Protein AF-A0A2H9KXU7-F1 (afdb_monomer_lite)

Radius of gyration: 32.77 Å; chains: 1; bounding box: 70×131×75 Å

Foldseek 3Di:
DDDDDPPDPPPPPPPPPPPPPPPPPPPQALEEEEEFDPDLLLLLLSLLLCQLVSHFYYYDPAQVVVVVVLVVQLDQPGAYEYEYEPHGRHPDSVVSLAFPPDPPQPDDDPDQPPPWDWTAGPSHNSYIYTYYHCNSVSSQSVQDDLEEEEEEPLCLLFSLLCRLVCSLRSGGYHYDHLVCLCVVVVVSVVVVHAYEYTEPNVVSNVVCPVRYHYQYPVFSQVSSLVVLVVCCVPQQAQEEEEEQSFKDFRPSHHNRYGYHHAAQAARFPSSLVSLVPGNHQAYEYECDVQNNVNHVVNSCVSPVHHYHYDQFDDDVPDPDTDGTDMDGRRDWDWDKDWPAWAQEQVQQWIKIKIFTQTRAKKWKKKWKADPVRDIFIWDTDIHGHGGIDITITRHRCVVCDDPQFRAKMKMWIFIDSGNRHGRDTDIDMDGRHGYDYDDPPVVVVVVVVVVVVVVVVVVVVVVVVVVVVVVVVVVVPPPPPPDPPDDPVVVVVVVVVVVVVVVVVVVPDD

Sequence (510 aa):
MKKNNFLFFLAFAALLPLSFAGVSEFAAKNTYVVLNSQNYEDLVSGAVWAAQKGYNFAFIANNGQGALWKEKFSSTEANYYYFESASPVFLGMEGQLKPATSADTQFMLDETIAAGKLHRSFENPKLIYAKEERLSSLFAQMSKTNFAIIVAKGRGQDAISAAPYAAAKGGGIYFATGQDAPALAQSLLNKGKDVLAYGEICDSIIPFESEINCINRGSIFLDNSYLLQLYSEEFSPSQALFASGKVFESSIISTKYPIALVGRTEASPELIGWIASSKIGSGLVFEGDANIKGAIATIKQERALPVFVKLGEGSLGSSNMQPLNTMQLPCSATMVEITSVIYLEESGGFEMNVTNIGEGKAHVRAVAMLEGGESASSGLIKVLPGESQIIFVPINASSYTNSGIIDTAAFHIYLGSDPYVVESIDVIVFSGILVHKAPSAGEQGMREYAKGGSNAISLIVVLILLVIAVYLIMHINSPGASRIVLDRNEIGRARERRHKSRRKRRRGHK

pLDDT: mean 84.12, std 18.94, range [33.28, 98.62]

Structure (mmCIF, N/CA/C/O backbone):
data_AF-A0A2H9KXU7-F1
#
_entry.id   AF-A0A2H9KXU7-F1
#
loop_
_atom_site.group_PDB
_atom_site.id
_atom_site.type_symbol
_atom_site.label_atom_id
_atom_site.label_alt_id
_atom_site.label_comp_id
_atom_site.label_asym_id
_atom_site.label_entity_id
_atom_site.label_seq_id
_atom_site.pdbx_PDB_ins_code
_atom_site.Cartn_x
_atom_site.Cartn_y
_atom_site.Cartn_z
_atom_site.occupancy
_atom_site.B_iso_or_equiv
_atom_site.auth_seq_id
_atom_site.auth_comp_id
_atom_site.auth_asym_id
_atom_site.auth_atom_id
_atom_site.pdbx_PDB_model_num
ATOM 1 N N . MET A 1 1 ? 20.116 -68.054 12.611 1.00 39.06 1 MET A N 1
ATOM 2 C CA . MET A 1 1 ? 20.857 -66.974 13.302 1.00 39.06 1 MET A CA 1
ATOM 3 C C . MET A 1 1 ? 20.298 -65.636 12.831 1.00 39.06 1 MET A C 1
ATOM 5 O O . MET A 1 1 ? 20.294 -65.434 11.631 1.00 39.06 1 MET A O 1
ATOM 9 N N . LYS A 1 2 ? 19.817 -64.802 13.776 1.00 35.78 2 LYS A N 1
ATOM 10 C CA . LYS A 1 2 ? 19.407 -63.373 13.670 1.00 35.78 2 LYS A CA 1
ATOM 11 C C . LYS A 1 2 ? 18.342 -63.060 12.594 1.00 35.78 2 LYS A C 1
ATOM 13 O O . LYS A 1 2 ? 18.660 -63.008 11.421 1.00 35.78 2 LYS A O 1
ATOM 18 N N . LYS A 1 3 ? 17.033 -62.971 12.880 1.00 44.75 3 LYS A N 1
ATOM 19 C CA . LYS A 1 3 ? 16.286 -62.065 13.793 1.00 44.75 3 LYS A CA 1
ATOM 20 C C . LYS A 1 3 ? 16.683 -60.584 13.666 1.00 44.75 3 LYS A C 1
ATOM 22 O O . LYS A 1 3 ? 17.827 -60.244 13.941 1.00 44.75 3 LYS A O 1
ATOM 27 N N . ASN A 1 4 ? 15.654 -59.774 13.388 1.00 48.53 4 ASN A N 1
ATOM 28 C CA . ASN A 1 4 ? 15.516 -58.312 13.479 1.00 48.53 4 ASN A CA 1
ATOM 29 C C . ASN A 1 4 ? 15.762 -57.523 12.188 1.00 48.53 4 ASN A C 1
ATOM 31 O O . ASN A 1 4 ? 16.900 -57.237 11.856 1.00 48.53 4 ASN A O 1
ATOM 35 N N . ASN A 1 5 ? 14.660 -57.155 11.516 1.00 42.03 5 ASN A N 1
ATOM 36 C CA . ASN A 1 5 ? 14.431 -55.848 10.870 1.00 42.03 5 ASN A CA 1
ATOM 37 C C . ASN A 1 5 ? 12.970 -55.737 10.378 1.00 42.03 5 ASN A C 1
ATOM 39 O O . ASN A 1 5 ? 12.701 -55.431 9.223 1.00 42.03 5 ASN A O 1
ATOM 43 N N . PHE A 1 6 ? 12.002 -56.016 11.259 1.00 40.41 6 PHE A N 1
ATOM 44 C CA . PHE A 1 6 ? 10.569 -55.845 10.966 1.00 40.41 6 PHE A CA 1
ATOM 45 C C . PHE A 1 6 ? 9.878 -55.007 12.050 1.00 40.41 6 PHE A C 1
ATOM 47 O O . PHE A 1 6 ? 8.801 -55.333 12.535 1.00 40.41 6 PHE A O 1
ATOM 54 N N . LEU A 1 7 ? 10.559 -53.950 12.501 1.00 37.22 7 LEU A N 1
ATOM 55 C CA . LEU A 1 7 ? 10.086 -53.093 13.590 1.00 37.22 7 LEU A CA 1
ATOM 56 C C . LEU A 1 7 ? 10.462 -51.621 13.359 1.00 37.22 7 LEU A C 1
ATOM 58 O O . LEU A 1 7 ? 10.955 -50.952 14.256 1.00 37.22 7 LEU A O 1
ATOM 62 N N . PHE A 1 8 ? 10.252 -51.125 12.135 1.00 40.19 8 PHE A N 1
ATOM 63 C CA . PHE A 1 8 ? 10.441 -49.702 11.808 1.00 40.19 8 PHE A CA 1
ATOM 64 C C . PHE A 1 8 ? 9.228 -49.028 11.147 1.00 40.19 8 PHE A C 1
ATOM 66 O O . PHE A 1 8 ? 9.293 -47.851 10.822 1.00 40.19 8 PHE A O 1
ATOM 73 N N . PHE A 1 9 ? 8.096 -49.729 11.003 1.00 38.44 9 PHE A N 1
ATOM 74 C CA . PHE A 1 9 ? 6.891 -49.187 10.349 1.00 38.44 9 PHE A CA 1
ATOM 75 C C . PHE A 1 9 ? 5.688 -48.951 11.279 1.00 38.44 9 PHE A C 1
ATOM 77 O O . PHE A 1 9 ? 4.617 -48.584 10.812 1.00 38.44 9 PHE A O 1
ATOM 84 N N . LEU A 1 10 ? 5.847 -49.112 12.598 1.00 35.19 10 LEU A N 1
ATOM 85 C CA . LEU A 1 10 ? 4.731 -49.073 13.560 1.00 35.19 10 LEU A CA 1
ATOM 86 C C . LEU A 1 10 ? 4.886 -48.025 14.678 1.00 35.19 10 LEU A C 1
ATOM 88 O O . LEU A 1 10 ? 4.242 -48.133 15.715 1.00 35.19 10 LEU A O 1
ATOM 92 N N . ALA A 1 11 ? 5.704 -46.989 14.457 1.00 37.19 11 ALA A N 1
ATOM 93 C CA . ALA A 1 11 ? 5.897 -45.875 15.397 1.00 37.19 11 ALA A CA 1
ATOM 94 C C . ALA A 1 11 ? 5.486 -44.492 14.841 1.00 37.19 11 ALA A C 1
ATOM 96 O O . ALA A 1 11 ? 5.778 -43.480 15.465 1.00 37.19 11 ALA A O 1
ATOM 97 N N . PHE A 1 12 ? 4.790 -44.431 13.697 1.00 39.22 12 PHE A N 1
ATOM 98 C CA . PHE A 1 12 ? 4.329 -43.166 13.088 1.00 39.22 12 PHE A CA 1
ATOM 99 C C . PHE A 1 12 ? 2.803 -42.971 13.107 1.00 39.22 12 PHE A C 1
ATOM 101 O O . PHE A 1 12 ? 2.283 -42.047 12.492 1.00 39.22 12 PHE A O 1
ATOM 108 N N . ALA A 1 13 ? 2.083 -43.821 13.845 1.00 38.03 13 ALA A N 1
ATOM 109 C CA . ALA A 1 13 ? 0.645 -43.698 14.089 1.00 38.03 13 ALA A CA 1
ATOM 110 C C . ALA A 1 13 ? 0.336 -43.265 15.533 1.00 38.03 13 ALA A C 1
ATOM 112 O O . ALA A 1 13 ? -0.740 -43.538 16.056 1.00 38.03 13 ALA A O 1
ATOM 113 N N . ALA A 1 14 ? 1.263 -42.555 16.181 1.00 39.41 14 ALA A N 1
ATOM 114 C CA . ALA A 1 14 ? 0.868 -41.608 17.211 1.00 39.41 14 ALA A CA 1
ATOM 115 C C . ALA A 1 14 ? 0.265 -40.406 16.476 1.00 39.41 14 ALA A C 1
ATOM 117 O O . ALA A 1 14 ? 0.951 -39.424 16.194 1.00 39.41 14 ALA A O 1
ATOM 118 N N . LEU A 1 15 ? -1.020 -40.523 16.113 1.00 39.66 15 LEU A N 1
ATOM 119 C CA . LEU A 1 15 ? -1.879 -39.363 15.932 1.00 39.66 15 LEU A CA 1
ATOM 120 C C . LEU A 1 15 ? -1.774 -38.567 17.235 1.00 39.66 15 LEU A C 1
ATOM 122 O O . LEU A 1 15 ? -2.500 -38.825 18.192 1.00 39.66 15 LEU A O 1
ATOM 126 N N . LEU A 1 16 ? -0.843 -37.617 17.282 1.00 33.28 16 LEU A N 1
ATOM 127 C CA . LEU A 1 16 ? -1.048 -36.414 18.057 1.00 33.28 16 LEU A CA 1
ATOM 128 C C . LEU A 1 16 ? -2.370 -35.860 17.528 1.00 33.28 16 LEU A C 1
ATOM 130 O O . LEU A 1 16 ? -2.422 -35.481 16.352 1.00 33.28 16 LEU A O 1
ATOM 134 N N . PRO A 1 17 ? -3.455 -35.822 18.320 1.00 34.84 17 PRO A N 1
ATOM 135 C CA . PRO A 1 17 ? -4.454 -34.823 18.039 1.00 34.84 17 PRO A CA 1
ATOM 136 C C . PRO A 1 17 ? -3.667 -33.512 18.059 1.00 34.84 17 PRO A C 1
ATOM 138 O O . PRO A 1 17 ? -3.201 -33.076 19.110 1.00 34.84 17 PRO A O 1
ATOM 141 N N . LEU A 1 18 ? -3.468 -32.905 16.886 1.00 38.25 18 LEU A N 1
ATOM 142 C CA . LEU A 1 18 ? -3.356 -31.459 16.770 1.00 38.25 18 LEU A CA 1
ATOM 143 C C . LEU A 1 18 ? -4.686 -30.932 17.303 1.00 38.25 18 LEU A C 1
ATOM 145 O O . LEU A 1 18 ? -5.603 -30.585 16.562 1.00 38.25 18 LEU A O 1
ATOM 149 N N . SER A 1 19 ? -4.839 -30.994 18.622 1.00 33.66 19 SER A N 1
ATOM 150 C CA . SER A 1 19 ? -5.844 -30.269 19.337 1.00 33.66 19 SER A CA 1
ATOM 151 C C . SER A 1 19 ? -5.507 -28.824 19.025 1.00 33.66 19 SER A C 1
ATOM 153 O O . SER A 1 19 ? -4.567 -28.243 19.559 1.00 33.66 19 SER A O 1
ATOM 155 N N . PHE A 1 20 ? -6.298 -28.232 18.135 1.00 42.78 20 PHE A N 1
ATOM 156 C CA . PHE A 1 20 ? -6.503 -26.792 18.044 1.00 42.78 20 PHE A CA 1
ATOM 157 C C . PHE A 1 20 ? -7.146 -26.280 19.358 1.00 42.78 20 PHE A C 1
ATOM 159 O O . PHE A 1 20 ? -8.125 -25.538 19.361 1.00 42.78 20 PHE A O 1
ATOM 166 N N . ALA A 1 21 ? -6.613 -26.705 20.507 1.00 33.59 21 ALA A N 1
ATOM 167 C CA . ALA A 1 21 ? -6.915 -26.234 21.844 1.00 33.59 21 ALA A CA 1
ATOM 168 C C . ALA A 1 21 ? -6.185 -24.901 22.022 1.00 33.59 21 ALA A C 1
ATOM 170 O O . ALA A 1 21 ? -5.141 -24.806 22.655 1.00 33.59 21 ALA A O 1
ATOM 171 N N . GLY A 1 22 ? -6.705 -23.884 21.345 1.00 36.66 22 GLY A N 1
ATOM 172 C CA . GLY A 1 22 ? -6.156 -22.531 21.370 1.00 36.66 22 GLY A CA 1
ATOM 173 C C . GLY A 1 22 ? -6.997 -21.488 20.637 1.00 36.66 22 GLY A C 1
ATOM 174 O O . GLY A 1 22 ? -6.664 -20.311 20.691 1.00 36.66 22 GLY A O 1
ATOM 175 N N . VAL A 1 23 ? -8.096 -21.872 19.974 1.00 44.19 23 VAL A N 1
ATOM 176 C CA . VAL A 1 23 ? -8.969 -20.911 19.266 1.00 44.19 23 VAL A CA 1
ATOM 177 C C . VAL A 1 23 ? -10.210 -20.523 20.093 1.00 44.19 23 VAL A C 1
ATOM 179 O O . VAL A 1 23 ? -11.031 -19.729 19.649 1.00 44.19 23 VAL A O 1
ATOM 182 N N . SER A 1 24 ? -10.360 -21.021 21.326 1.00 35.62 24 SER A N 1
ATOM 183 C CA . SER A 1 24 ? -11.573 -20.818 22.137 1.00 35.62 24 SER A CA 1
ATOM 184 C C . SER A 1 24 ? -11.641 -19.497 22.918 1.00 35.62 24 SER A C 1
ATOM 186 O O . SER A 1 24 ? -12.489 -19.367 23.794 1.00 35.62 24 SER A O 1
ATOM 188 N N . GLU A 1 25 ? -10.803 -18.504 22.614 1.00 40.03 25 GLU A N 1
ATOM 189 C CA . GLU A 1 25 ? -10.827 -17.197 23.298 1.00 40.03 25 GLU A CA 1
ATOM 190 C C . GLU A 1 25 ? -11.289 -16.039 22.395 1.00 40.03 25 GLU A C 1
ATOM 192 O O . GLU A 1 25 ? -11.043 -14.866 22.668 1.00 40.03 25 GLU A O 1
ATOM 197 N N . PHE A 1 26 ? -11.999 -16.362 21.311 1.00 41.91 26 PHE A N 1
ATOM 198 C CA . PHE A 1 26 ? -12.685 -15.386 20.467 1.00 41.91 26 PHE A CA 1
ATOM 199 C C . PHE A 1 26 ? -14.195 -15.601 20.512 1.00 41.91 26 PHE A C 1
ATOM 201 O O . PHE A 1 26 ? -14.846 -15.793 19.488 1.00 41.91 26 PHE A O 1
ATOM 208 N N . ALA A 1 27 ? -14.796 -15.465 21.692 1.00 46.72 27 ALA A N 1
ATOM 209 C CA . ALA A 1 27 ? -16.096 -14.813 21.691 1.00 46.72 27 ALA A CA 1
ATOM 210 C C . ALA A 1 27 ? -15.813 -13.350 21.330 1.00 46.72 27 ALA A C 1
ATOM 212 O O . ALA A 1 27 ? -15.670 -12.505 22.216 1.00 46.72 27 ALA A O 1
ATOM 213 N N . ALA A 1 28 ? -15.628 -13.064 20.031 1.00 54.34 28 ALA A N 1
ATOM 214 C CA . ALA A 1 28 ? -15.692 -11.696 19.545 1.00 54.34 28 ALA A CA 1
ATOM 215 C C . ALA A 1 28 ? -16.937 -11.112 20.200 1.00 54.34 28 ALA A C 1
ATOM 217 O O . ALA A 1 28 ? -18.011 -11.724 20.133 1.00 54.34 28 ALA A O 1
ATOM 218 N N . LYS A 1 29 ? -16.775 -10.005 20.936 1.00 66.44 29 LYS A N 1
ATOM 219 C CA . LYS A 1 29 ? -17.932 -9.351 21.547 1.00 66.44 29 LYS A CA 1
ATOM 220 C C . LYS A 1 29 ? -18.955 -9.219 20.433 1.00 66.44 29 LYS A C 1
ATOM 222 O O . LYS A 1 29 ? -18.566 -8.854 19.323 1.00 66.44 29 LYS A O 1
ATOM 227 N N . ASN A 1 30 ? -20.211 -9.580 20.700 1.00 85.56 30 ASN A N 1
ATOM 228 C CA . ASN A 1 30 ? -21.274 -9.495 19.703 1.00 85.56 30 ASN A CA 1
ATOM 229 C C . ASN A 1 30 ? -21.608 -8.015 19.465 1.00 85.56 30 ASN A C 1
ATOM 231 O O . ASN A 1 30 ? -22.650 -7.514 19.870 1.00 85.56 30 ASN A O 1
ATOM 235 N N . THR A 1 31 ? -20.625 -7.296 18.944 1.00 89.69 31 THR A N 1
ATOM 236 C CA . THR A 1 31 ? -20.481 -5.861 18.845 1.00 89.69 31 THR A CA 1
ATOM 237 C C . THR A 1 31 ? -19.782 -5.602 17.524 1.00 89.69 31 THR A C 1
ATOM 239 O O . THR A 1 31 ? -18.661 -6.067 17.298 1.00 89.69 31 THR A O 1
ATOM 242 N N . TYR A 1 32 ? -20.459 -4.862 16.662 1.00 91.94 32 TYR A N 1
ATOM 243 C CA . TYR A 1 32 ? -20.000 -4.512 15.331 1.00 91.94 32 TYR A CA 1
ATOM 244 C C . TYR A 1 32 ? -19.796 -3.009 15.239 1.00 91.94 32 TYR A C 1
ATOM 246 O O . TYR A 1 32 ? -20.598 -2.228 15.746 1.00 91.94 32 TYR A O 1
ATOM 254 N N . VAL A 1 33 ? -18.735 -2.617 14.554 1.00 93.94 33 VAL A N 1
ATOM 255 C CA . VAL A 1 33 ? -18.492 -1.261 14.086 1.00 93.94 33 VAL A CA 1
ATOM 256 C C . VAL A 1 33 ? -18.756 -1.277 12.590 1.00 93.94 33 VAL A C 1
ATOM 258 O O . VAL A 1 33 ? -18.061 -1.975 11.855 1.00 93.94 33 VAL A O 1
ATOM 261 N N . VAL A 1 34 ? -19.792 -0.565 12.155 1.00 95.19 34 VAL A N 1
ATOM 262 C CA . VAL A 1 34 ? -20.232 -0.525 10.758 1.00 95.19 34 VAL A CA 1
ATOM 263 C C . VAL A 1 34 ? -20.047 0.886 10.227 1.00 95.19 34 VAL A C 1
ATOM 265 O O . VAL A 1 34 ? -20.666 1.823 10.731 1.00 95.19 34 VAL A O 1
ATOM 268 N N . LEU A 1 35 ? -19.202 1.043 9.212 1.00 96.38 35 LEU A N 1
ATOM 269 C CA . LEU A 1 35 ? -18.921 2.339 8.597 1.00 96.38 35 LEU A CA 1
ATOM 270 C C . LEU A 1 35 ? -19.606 2.480 7.240 1.00 96.38 35 LEU A C 1
ATOM 272 O O . LEU A 1 35 ? -19.519 1.605 6.380 1.00 96.38 35 LEU A O 1
ATOM 276 N N . ASN A 1 36 ? -20.227 3.631 7.025 1.00 96.44 36 ASN A N 1
ATOM 277 C CA . ASN A 1 36 ? -20.735 4.069 5.735 1.00 96.44 36 ASN A CA 1
ATOM 278 C C . ASN A 1 36 ? -19.917 5.271 5.263 1.00 96.44 36 ASN A C 1
ATOM 280 O O . ASN A 1 36 ? -20.256 6.418 5.558 1.00 96.44 36 ASN A O 1
ATOM 284 N N . SER A 1 37 ? -18.807 5.001 4.576 1.00 96.62 37 SER A N 1
ATOM 285 C CA . SER A 1 37 ? -17.925 6.037 4.042 1.00 96.62 37 SER A CA 1
ATOM 286 C C . SER A 1 37 ? -17.282 5.598 2.734 1.00 96.62 37 SER A C 1
ATOM 288 O O . SER A 1 37 ? -16.877 4.447 2.594 1.00 96.62 37 SER A O 1
ATOM 290 N N . GLN A 1 38 ? -17.166 6.540 1.799 1.00 96.31 38 GLN A N 1
ATOM 291 C CA . GLN A 1 38 ? -16.343 6.419 0.594 1.00 96.31 38 GLN A CA 1
ATOM 292 C C . GLN A 1 38 ? -14.871 6.795 0.844 1.00 96.31 38 GLN A C 1
ATOM 294 O O . GLN A 1 38 ? -14.033 6.598 -0.033 1.00 96.31 38 GLN A O 1
ATOM 299 N N . ASN A 1 39 ? -14.541 7.366 2.009 1.00 96.69 39 ASN A N 1
ATOM 300 C CA . ASN A 1 39 ? -13.179 7.777 2.337 1.00 96.69 39 ASN A CA 1
ATOM 301 C C . ASN A 1 39 ? -12.418 6.636 3.028 1.00 96.69 39 ASN A C 1
ATOM 303 O O . ASN A 1 39 ? -12.782 6.199 4.123 1.00 96.69 39 ASN A O 1
ATOM 307 N N . TYR A 1 40 ? -11.315 6.202 2.418 1.00 96.81 40 TYR A N 1
ATOM 308 C CA . TYR A 1 40 ? -10.469 5.147 2.965 1.00 96.81 40 TYR A CA 1
ATOM 309 C C . TYR A 1 40 ? -9.862 5.486 4.330 1.00 96.81 40 TYR A C 1
ATOM 311 O O . TYR A 1 40 ? -9.654 4.589 5.146 1.00 96.81 40 TYR A O 1
ATOM 319 N N . GLU A 1 41 ? -9.601 6.768 4.591 1.00 97.62 41 GLU A N 1
ATOM 320 C CA . GLU A 1 41 ? -9.042 7.252 5.854 1.00 97.62 41 GLU A CA 1
ATOM 321 C C . GLU A 1 41 ? -9.987 6.930 7.018 1.00 97.62 41 GLU A C 1
ATOM 323 O O . GLU A 1 41 ? -9.551 6.529 8.099 1.00 97.62 41 GLU A O 1
ATOM 328 N N . ASP A 1 42 ? -11.297 7.059 6.780 1.00 97.50 42 ASP A N 1
ATOM 329 C CA . ASP A 1 42 ? -12.322 6.721 7.762 1.00 97.50 42 ASP A CA 1
ATOM 330 C C . ASP A 1 42 ? -12.347 5.214 8.019 1.00 97.50 42 ASP A C 1
ATOM 332 O O . ASP A 1 42 ? -12.416 4.793 9.175 1.00 97.50 42 ASP A O 1
ATOM 336 N N . LEU A 1 43 ? -12.264 4.403 6.955 1.00 97.50 43 LEU A N 1
ATOM 337 C CA . LEU A 1 43 ? -12.304 2.945 7.069 1.00 97.50 43 LEU A CA 1
ATOM 338 C C . LEU A 1 43 ? -11.095 2.402 7.828 1.00 97.50 43 LEU A C 1
ATOM 340 O O . LEU A 1 43 ? -11.267 1.605 8.749 1.00 97.50 43 LEU A O 1
ATOM 344 N N . VAL A 1 44 ? -9.888 2.860 7.485 1.00 98.00 44 VAL A N 1
ATOM 345 C CA . VAL A 1 44 ? -8.653 2.420 8.145 1.00 98.00 44 VAL A CA 1
ATOM 346 C C . VAL A 1 44 ? -8.670 2.816 9.623 1.00 98.00 44 VAL A C 1
ATOM 348 O O . VAL A 1 44 ? -8.498 1.947 10.478 1.00 98.00 44 VAL A O 1
ATOM 351 N N . SER A 1 45 ? -8.944 4.082 9.962 1.00 97.81 45 SER A N 1
ATOM 352 C CA . SER A 1 45 ? -8.976 4.507 11.371 1.00 97.81 45 SER A CA 1
ATOM 353 C C . SER A 1 45 ? -10.108 3.850 12.166 1.00 97.81 45 SER A C 1
ATOM 355 O O . SER A 1 45 ? -9.909 3.488 13.328 1.00 97.81 45 SER A O 1
ATOM 357 N N . GLY A 1 46 ? -11.279 3.650 11.555 1.00 96.94 46 GLY A N 1
ATOM 358 C CA . GLY A 1 46 ? -12.393 2.937 12.180 1.00 96.94 46 GLY A CA 1
ATOM 359 C C . GLY A 1 46 ? -12.067 1.473 12.466 1.00 96.94 46 GLY A C 1
ATOM 360 O O . GLY A 1 46 ? -12.389 0.971 13.543 1.00 96.94 46 GLY A O 1
ATOM 361 N N . ALA A 1 47 ? -11.375 0.803 11.545 1.00 97.75 47 ALA A N 1
ATOM 362 C CA . ALA A 1 47 ? -10.934 -0.577 11.709 1.00 97.75 47 ALA A CA 1
ATOM 363 C C . ALA A 1 47 ? -9.823 -0.720 12.757 1.00 97.75 47 ALA A C 1
ATOM 365 O O . ALA A 1 47 ? -9.883 -1.638 13.573 1.00 97.75 47 ALA A O 1
ATOM 366 N N . VAL A 1 48 ? -8.868 0.217 12.814 1.00 97.88 48 VAL A N 1
ATOM 367 C CA . VAL A 1 48 ? -7.881 0.299 13.909 1.00 97.88 48 VAL A CA 1
ATOM 368 C C . VAL A 1 48 ? -8.596 0.396 15.251 1.00 97.88 48 VAL A C 1
ATOM 370 O O . VAL A 1 48 ? -8.341 -0.405 16.150 1.00 97.88 48 VAL A O 1
ATOM 373 N N . TRP A 1 49 ? -9.533 1.337 15.383 1.00 96.62 49 TRP A N 1
ATOM 374 C CA . TRP A 1 49 ? -10.284 1.519 16.620 1.00 96.62 49 TRP A CA 1
ATOM 375 C C . TRP A 1 49 ? -11.113 0.278 16.982 1.00 96.62 49 TRP A C 1
ATOM 377 O O . TRP A 1 49 ? -11.095 -0.158 18.133 1.00 96.62 49 TRP A O 1
ATOM 387 N N . ALA A 1 50 ? -11.796 -0.340 16.015 1.00 95.94 50 ALA A N 1
ATOM 388 C CA . ALA A 1 50 ? -12.556 -1.569 16.237 1.00 95.94 50 ALA A CA 1
ATOM 389 C C . ALA A 1 50 ? -11.655 -2.718 16.724 1.00 95.94 50 ALA A C 1
ATOM 391 O O . ALA A 1 50 ? -11.977 -3.366 17.726 1.00 95.94 50 ALA A O 1
ATOM 392 N N . ALA A 1 51 ? -10.493 -2.908 16.092 1.00 95.88 51 ALA A N 1
ATOM 393 C CA . ALA A 1 51 ? -9.515 -3.924 16.470 1.00 95.88 51 ALA A CA 1
ATOM 394 C C . ALA A 1 51 ? -9.005 -3.719 17.908 1.00 95.88 51 ALA A C 1
ATOM 396 O O . ALA A 1 51 ? -8.974 -4.669 18.691 1.00 95.88 51 ALA A O 1
ATOM 397 N N . GLN A 1 52 ? -8.711 -2.476 18.310 1.00 94.94 52 GLN A N 1
ATOM 398 C CA . GLN A 1 52 ? -8.316 -2.144 19.688 1.00 94.94 52 GLN A CA 1
ATOM 399 C C . GLN A 1 52 ? -9.374 -2.521 20.730 1.00 94.94 52 GLN A C 1
ATOM 401 O O . GLN A 1 52 ? -9.047 -2.869 21.866 1.00 94.94 52 GLN A O 1
ATOM 406 N N . LYS A 1 53 ? -10.661 -2.407 20.382 1.00 93.44 53 LYS A N 1
ATOM 407 C CA . LYS A 1 53 ? -11.766 -2.761 21.286 1.00 93.44 53 LYS A CA 1
ATOM 408 C C . LYS A 1 53 ? -12.101 -4.255 21.266 1.00 93.44 53 LYS A C 1
ATOM 410 O O . LYS A 1 53 ? -12.897 -4.695 22.104 1.00 93.44 53 LYS A O 1
ATOM 415 N N . GLY A 1 54 ? -11.519 -5.015 20.336 1.00 93.38 54 GLY A N 1
ATOM 416 C CA . GLY A 1 54 ? -11.909 -6.394 20.050 1.00 93.38 54 GLY A CA 1
ATOM 417 C C . GLY A 1 54 ? -13.326 -6.485 19.478 1.00 93.38 54 GLY A C 1
ATOM 418 O O . GLY A 1 54 ? -14.067 -7.406 19.822 1.00 93.38 54 GLY A O 1
ATOM 419 N N . TYR A 1 55 ? -13.738 -5.485 18.695 1.00 94.25 55 TYR A N 1
ATOM 420 C CA . TYR A 1 55 ? -15.027 -5.454 18.003 1.00 94.25 55 TYR A CA 1
ATOM 421 C C . TYR A 1 55 ? -14.885 -5.996 16.583 1.00 94.25 55 TYR A C 1
ATOM 423 O O . TYR A 1 55 ? -13.814 -5.924 15.983 1.00 94.25 55 TYR A O 1
ATOM 431 N N . ASN A 1 56 ? -15.987 -6.499 16.031 1.00 92.69 56 ASN A N 1
ATOM 432 C CA . ASN A 1 56 ? -16.047 -6.833 14.615 1.00 92.69 56 ASN A CA 1
ATOM 433 C C . ASN A 1 56 ? -16.120 -5.540 13.800 1.00 92.69 56 ASN A C 1
ATOM 435 O O . ASN A 1 56 ? -16.858 -4.625 14.167 1.00 92.69 56 ASN A O 1
ATOM 439 N N . PHE A 1 57 ? -15.391 -5.467 12.693 1.00 94.94 57 PHE A N 1
ATOM 440 C CA . PHE A 1 57 ? -15.435 -4.324 11.790 1.00 94.94 57 PHE A CA 1
ATOM 441 C C . PHE A 1 57 ? -16.110 -4.705 10.475 1.00 94.94 57 PHE A C 1
ATOM 443 O O . PHE A 1 57 ? -15.891 -5.791 9.945 1.00 94.94 57 PHE A O 1
ATOM 450 N N . ALA A 1 58 ? -16.925 -3.800 9.949 1.00 94.69 58 ALA A N 1
ATOM 451 C CA . ALA A 1 58 ? -17.533 -3.906 8.638 1.00 94.69 58 ALA A CA 1
ATOM 452 C C . ALA A 1 58 ? -17.693 -2.516 8.017 1.00 94.69 58 ALA A C 1
ATOM 454 O O . ALA A 1 58 ? -17.791 -1.505 8.713 1.00 94.69 58 ALA A O 1
ATOM 455 N N . PHE A 1 59 ? -17.785 -2.467 6.695 1.00 95.69 59 PHE A N 1
ATOM 456 C CA . PHE A 1 59 ? -18.106 -1.245 5.972 1.00 95.69 59 PHE A CA 1
ATOM 457 C C . PHE A 1 59 ? -19.099 -1.520 4.845 1.00 95.69 59 PHE A C 1
ATOM 459 O O . PHE A 1 59 ? -19.240 -2.652 4.380 1.00 95.69 59 PHE A O 1
ATOM 466 N N . ILE A 1 60 ? -19.815 -0.481 4.430 1.00 94.81 60 ILE A N 1
ATOM 467 C CA . ILE A 1 60 ? -20.759 -0.526 3.316 1.00 94.81 60 ILE A CA 1
ATOM 468 C C . ILE A 1 60 ? -20.005 -0.104 2.055 1.00 94.81 60 ILE A C 1
ATOM 470 O O . ILE A 1 60 ? -19.674 1.066 1.914 1.00 94.81 60 ILE A O 1
ATOM 474 N N . ALA A 1 61 ? -19.739 -1.037 1.142 1.00 91.31 61 ALA A N 1
ATOM 475 C CA . ALA A 1 61 ? -19.040 -0.774 -0.119 1.00 91.31 61 ALA A CA 1
ATOM 476 C C . ALA A 1 61 ? -19.983 -0.503 -1.296 1.00 91.31 61 ALA A C 1
ATOM 478 O O . ALA A 1 61 ? -19.575 0.071 -2.303 1.00 91.31 61 ALA A O 1
ATOM 479 N N . ASN A 1 62 ? -21.258 -0.895 -1.192 1.00 91.88 62 ASN A N 1
ATOM 480 C CA . ASN A 1 62 ? -22.272 -0.595 -2.203 1.00 91.88 62 ASN A CA 1
ATOM 481 C C . ASN A 1 62 ? -23.693 -0.529 -1.618 1.00 91.88 62 ASN A C 1
ATOM 483 O O . ASN A 1 62 ? -23.944 -0.906 -0.472 1.00 91.88 62 ASN A O 1
ATOM 487 N N . ASN A 1 63 ? -24.648 -0.082 -2.439 1.00 91.94 63 ASN A N 1
ATOM 488 C CA . ASN A 1 63 ? -26.042 0.076 -2.021 1.00 91.94 63 ASN A CA 1
ATOM 489 C C . ASN A 1 63 ? -26.716 -1.234 -1.583 1.00 91.94 63 ASN A C 1
ATOM 491 O O . ASN A 1 63 ? -27.528 -1.220 -0.660 1.00 91.94 63 ASN A O 1
ATOM 495 N N . GLY A 1 64 ? -26.374 -2.361 -2.216 1.00 89.19 64 GLY A N 1
ATOM 496 C CA . GLY A 1 64 ? -26.919 -3.670 -1.850 1.00 89.19 64 GLY A CA 1
ATOM 497 C C . GLY A 1 64 ? -26.509 -4.075 -0.434 1.00 89.19 64 GLY A C 1
ATOM 498 O O . GLY A 1 64 ? -27.345 -4.486 0.365 1.00 89.19 64 GLY A O 1
ATOM 499 N N . GLN A 1 65 ? -25.240 -3.867 -0.082 1.00 89.00 65 GLN A N 1
ATOM 500 C CA . GLN A 1 65 ? -24.754 -4.083 1.282 1.00 89.00 65 GLN A CA 1
ATOM 501 C C . GLN A 1 65 ? -25.403 -3.133 2.290 1.00 89.00 65 GLN A C 1
ATOM 503 O O . GLN A 1 65 ? -25.698 -3.551 3.407 1.00 89.00 65 GLN A O 1
ATOM 508 N N . GLY A 1 66 ? -25.663 -1.880 1.906 1.00 90.50 66 GLY A N 1
ATOM 509 C CA . GLY A 1 66 ? -26.380 -0.935 2.760 1.00 90.50 66 GLY A CA 1
ATOM 510 C C . GLY A 1 66 ? -27.782 -1.428 3.119 1.00 90.50 66 GLY A C 1
ATOM 511 O O . GLY A 1 66 ? -28.151 -1.431 4.292 1.00 90.50 66 GLY A O 1
ATOM 512 N N . ALA A 1 67 ? -28.523 -1.949 2.137 1.00 88.31 67 ALA A N 1
ATOM 513 C CA . ALA A 1 67 ? -29.832 -2.555 2.372 1.00 88.31 67 ALA A CA 1
ATOM 514 C C . ALA A 1 67 ? -29.761 -3.776 3.310 1.00 88.31 67 ALA A C 1
ATOM 516 O O . ALA A 1 67 ? -30.580 -3.896 4.218 1.00 88.31 67 ALA A O 1
ATOM 517 N N . LEU A 1 68 ? -28.747 -4.636 3.162 1.00 86.25 68 LEU A N 1
ATOM 518 C CA . LEU A 1 68 ? -28.549 -5.783 4.059 1.00 86.25 68 LEU A CA 1
ATOM 519 C C . LEU A 1 68 ? -28.214 -5.356 5.495 1.00 86.25 68 LEU A C 1
ATOM 521 O O . LEU A 1 68 ? -28.714 -5.943 6.454 1.00 86.25 68 LEU A O 1
ATOM 525 N N . TRP A 1 69 ? -27.367 -4.338 5.669 1.00 88.44 69 TRP A N 1
ATOM 526 C CA . TRP A 1 69 ? -27.041 -3.812 6.998 1.00 88.44 69 TRP A CA 1
ATOM 527 C C . TRP A 1 69 ? -28.246 -3.175 7.676 1.00 88.44 69 TRP A C 1
ATOM 529 O O . TRP A 1 69 ? -28.438 -3.375 8.873 1.00 88.44 69 TRP A O 1
ATOM 539 N N . LYS A 1 70 ? -29.095 -2.485 6.913 1.00 85.31 70 LYS A N 1
ATOM 540 C CA . LYS A 1 70 ? -30.360 -1.948 7.413 1.00 85.31 70 LYS A CA 1
ATOM 541 C C . LYS A 1 70 ? -31.223 -3.038 8.053 1.00 85.31 70 LYS A C 1
ATOM 543 O O . LYS A 1 70 ? -31.672 -2.857 9.179 1.00 85.31 70 LYS A O 1
ATOM 548 N N . GLU A 1 71 ? -31.430 -4.161 7.367 1.00 83.38 71 GLU A N 1
ATOM 549 C CA . GLU A 1 71 ? -32.204 -5.287 7.913 1.00 83.38 71 GLU A CA 1
ATOM 550 C C . GLU A 1 71 ? -31.564 -5.846 9.193 1.00 83.38 71 GLU A C 1
ATOM 552 O O . GLU A 1 71 ? -32.254 -6.166 10.161 1.00 83.38 71 GLU A O 1
ATOM 557 N N . LYS A 1 72 ? -30.227 -5.897 9.240 1.00 82.56 72 LYS A N 1
ATOM 558 C CA . LYS A 1 72 ? -29.474 -6.386 10.406 1.00 82.56 72 LYS A CA 1
ATOM 559 C C . LYS A 1 72 ? -29.541 -5.457 11.607 1.00 82.56 72 LYS A C 1
ATOM 561 O O . LYS A 1 72 ? -29.555 -5.941 12.736 1.00 82.56 72 LYS A O 1
ATOM 566 N N . PHE A 1 73 ? -29.606 -4.147 11.398 1.00 82.94 73 PHE A N 1
ATOM 567 C CA . PHE A 1 73 ? -29.717 -3.186 12.493 1.00 82.94 73 PHE A CA 1
ATOM 568 C C . PHE A 1 73 ? -31.020 -3.325 13.287 1.00 82.94 73 PHE A C 1
ATOM 570 O O . PHE A 1 73 ? -31.057 -2.928 14.450 1.00 82.94 73 PHE A O 1
ATOM 577 N N . SER A 1 74 ? -32.052 -3.953 12.719 1.00 75.94 74 SER A N 1
ATOM 578 C CA . SER A 1 74 ? -33.279 -4.311 13.439 1.00 75.94 74 SER A CA 1
ATOM 579 C C . SER A 1 74 ? -33.122 -5.540 14.353 1.00 75.94 74 SER A C 1
ATOM 581 O O . SER A 1 74 ? -33.984 -5.783 15.194 1.00 75.94 74 SER A O 1
ATOM 583 N N . SER A 1 75 ? -32.035 -6.313 14.233 1.00 74.00 75 SER A N 1
ATOM 584 C CA . SER A 1 75 ? -31.752 -7.449 15.121 1.00 74.00 75 SER A CA 1
ATOM 585 C C . SER A 1 75 ? -31.227 -6.984 16.482 1.00 74.00 75 SER A C 1
ATOM 587 O O . SER A 1 75 ? -30.302 -6.177 16.576 1.00 74.00 75 SER A O 1
ATOM 589 N N . THR A 1 76 ? -31.759 -7.557 17.564 1.00 69.88 76 THR A N 1
ATOM 590 C CA . THR A 1 76 ? -31.291 -7.312 18.940 1.00 69.88 76 THR A CA 1
ATOM 591 C C . THR A 1 76 ? -30.166 -8.250 19.378 1.00 69.88 76 THR A C 1
ATOM 593 O O . THR A 1 76 ? -29.762 -8.218 20.545 1.00 69.88 76 THR A O 1
ATOM 596 N N . GLU A 1 77 ? -29.685 -9.130 18.501 1.00 80.56 77 GLU A N 1
ATOM 597 C CA . GLU A 1 77 ? -28.697 -10.148 18.872 1.00 80.56 77 GLU A CA 1
ATOM 598 C C . GLU A 1 77 ? -27.338 -9.516 19.182 1.00 80.56 77 GLU A C 1
ATOM 600 O O . GLU A 1 77 ? -26.693 -9.912 20.155 1.00 80.56 77 GLU A O 1
ATOM 605 N N . ALA A 1 78 ? -26.957 -8.475 18.438 1.00 84.19 78 ALA A N 1
ATOM 606 C CA . ALA A 1 78 ? -25.676 -7.789 18.561 1.00 84.19 78 ALA A CA 1
ATOM 607 C C . ALA A 1 78 ? -25.820 -6.312 18.966 1.00 84.19 78 ALA A C 1
ATOM 609 O O . ALA A 1 78 ? -26.888 -5.708 18.871 1.00 84.19 78 ALA A O 1
ATOM 610 N N . ASN A 1 79 ? -24.713 -5.735 19.424 1.00 86.75 79 ASN A N 1
ATOM 611 C CA . ASN A 1 79 ? -24.531 -4.299 19.558 1.00 86.75 79 ASN A CA 1
ATOM 612 C C . ASN A 1 79 ? -23.943 -3.747 18.263 1.00 86.75 79 ASN A C 1
ATOM 614 O O . ASN A 1 79 ? -23.053 -4.353 17.667 1.00 86.75 79 ASN A O 1
ATOM 618 N N . TYR A 1 80 ? -24.401 -2.577 17.848 1.00 88.31 80 TYR A N 1
ATOM 619 C CA . TYR A 1 80 ? -23.959 -1.953 16.612 1.00 88.31 80 TYR A CA 1
ATOM 620 C C . TYR A 1 80 ? -23.521 -0.521 16.894 1.00 88.31 80 TYR A C 1
ATOM 622 O O . TYR A 1 80 ? -24.255 0.259 17.493 1.00 88.31 80 TYR A O 1
ATOM 630 N N . TYR A 1 81 ? -22.328 -0.171 16.434 1.00 90.75 81 TYR A N 1
ATOM 631 C CA . TYR A 1 81 ? -21.862 1.199 16.318 1.00 90.75 81 TYR A CA 1
ATOM 632 C C . TYR A 1 81 ? -21.841 1.545 14.835 1.00 90.75 81 TYR A C 1
ATOM 634 O O . TYR A 1 81 ? -20.953 1.107 14.106 1.00 90.75 81 TYR A O 1
ATOM 642 N N . TYR A 1 82 ? -22.848 2.280 14.385 1.00 92.56 82 TYR A N 1
ATOM 643 C CA . TYR A 1 82 ? -22.975 2.731 13.011 1.00 92.56 82 TYR A CA 1
ATOM 644 C C . TYR A 1 82 ? -22.425 4.152 12.875 1.00 92.56 82 TYR A C 1
ATOM 646 O O . TYR A 1 82 ? -22.857 5.070 13.573 1.00 92.56 82 TYR A O 1
ATOM 654 N N . PHE A 1 83 ? -21.473 4.332 11.967 1.00 92.94 83 PHE A N 1
ATOM 655 C CA . PHE A 1 83 ? -20.852 5.621 11.687 1.00 92.94 83 PHE A CA 1
ATOM 656 C C . PHE A 1 83 ? -21.062 5.987 10.221 1.00 92.94 83 PHE A C 1
ATOM 658 O O . PHE A 1 83 ? -20.718 5.214 9.328 1.00 92.94 83 PHE A O 1
ATOM 665 N N . GLU A 1 84 ? -21.597 7.177 9.975 1.00 93.06 84 GLU A N 1
ATOM 666 C CA . GLU A 1 84 ? -21.826 7.718 8.637 1.00 93.06 84 GLU A CA 1
ATOM 667 C C . GLU A 1 84 ? -20.919 8.930 8.399 1.00 93.06 84 GLU A C 1
ATOM 669 O O . GLU A 1 84 ? -20.863 9.843 9.228 1.00 93.06 84 GLU A O 1
ATOM 674 N N . SER A 1 85 ? -20.173 8.930 7.291 1.00 94.50 85 SER A N 1
ATOM 675 C CA . SER A 1 85 ? -19.320 10.069 6.937 1.00 94.50 85 SER A CA 1
ATOM 676 C C . SER A 1 85 ? -20.100 11.154 6.192 1.00 94.50 85 SER A C 1
ATOM 678 O O . SER A 1 85 ? -21.270 10.988 5.844 1.00 94.50 85 SER A O 1
ATOM 680 N N . ALA A 1 86 ? -19.439 12.272 5.879 1.00 91.31 86 ALA A N 1
ATOM 681 C CA . ALA A 1 86 ? -19.989 13.279 4.968 1.00 91.31 86 ALA A CA 1
ATOM 682 C C . ALA A 1 86 ? -20.200 12.764 3.530 1.00 91.31 86 ALA A C 1
ATOM 684 O O . ALA A 1 86 ? -20.933 13.383 2.762 1.00 91.31 86 ALA A O 1
ATOM 685 N N . SER A 1 87 ? -19.554 11.659 3.147 1.00 94.44 87 SER A N 1
ATOM 686 C CA . SER A 1 87 ? -19.659 11.038 1.820 1.00 94.44 87 SER A CA 1
ATOM 687 C C . SER A 1 87 ? -20.013 9.555 1.967 1.00 94.44 87 SER A C 1
ATOM 689 O O . SER A 1 87 ? -19.157 8.690 1.754 1.00 94.44 87 SER A O 1
ATOM 691 N N . PRO A 1 88 ? -21.255 9.241 2.377 1.00 95.38 88 PRO A N 1
ATOM 692 C CA . PRO A 1 88 ? -21.687 7.865 2.556 1.00 95.38 88 PRO A CA 1
ATOM 693 C C . PRO A 1 88 ? -21.827 7.144 1.212 1.00 95.38 88 PRO A C 1
ATOM 695 O O . PRO A 1 88 ? -22.131 7.741 0.178 1.00 95.38 88 PRO A O 1
ATOM 698 N N . VAL A 1 89 ? -21.643 5.829 1.231 1.00 94.56 89 VAL A N 1
ATOM 699 C CA . VAL A 1 89 ? -21.927 4.951 0.092 1.00 94.56 89 VAL A CA 1
ATOM 700 C C . VAL A 1 89 ? -23.431 4.739 -0.058 1.00 94.56 89 VAL A C 1
ATOM 702 O O . VAL A 1 89 ? -23.965 4.873 -1.155 1.00 94.56 89 VAL A O 1
ATOM 705 N N . PHE A 1 90 ? -24.121 4.434 1.044 1.00 93.88 90 PHE A N 1
ATOM 706 C CA . PHE A 1 90 ? -25.565 4.207 1.056 1.00 93.88 90 PHE A CA 1
ATOM 707 C C . PHE A 1 90 ? -26.302 5.418 1.628 1.00 93.88 90 PHE A C 1
ATOM 709 O O . PHE A 1 90 ? -26.125 5.774 2.792 1.00 93.88 90 PHE A O 1
ATOM 716 N N . LEU A 1 91 ? -27.137 6.056 0.812 1.00 92.25 91 LEU A N 1
ATOM 717 C CA . LEU A 1 91 ? -27.870 7.258 1.203 1.00 92.25 91 LEU A CA 1
ATOM 718 C C . LEU A 1 91 ? -29.148 6.927 1.981 1.00 92.25 91 LEU A C 1
ATOM 720 O O . LEU A 1 91 ? -29.844 5.955 1.695 1.00 92.25 91 LEU A O 1
ATOM 724 N N . GLY A 1 92 ? -29.501 7.797 2.929 1.00 84.12 92 GLY A N 1
ATOM 725 C CA . GLY A 1 92 ? -30.790 7.746 3.622 1.00 84.12 92 GLY A CA 1
ATOM 726 C C . GLY A 1 92 ? -30.875 6.746 4.777 1.00 84.12 92 GLY A C 1
ATOM 727 O O . GLY A 1 92 ? -31.971 6.555 5.303 1.00 84.12 92 GLY A O 1
ATOM 728 N N . MET A 1 93 ? -29.754 6.150 5.206 1.00 84.56 93 MET A N 1
ATOM 729 C CA . MET A 1 93 ? -29.720 5.293 6.400 1.00 84.56 93 MET A CA 1
ATOM 730 C C . MET A 1 93 ? -30.192 6.060 7.644 1.00 84.56 93 MET A C 1
ATOM 732 O O . MET A 1 93 ? -31.019 5.564 8.403 1.00 84.56 93 MET A O 1
ATOM 736 N N . GLU A 1 94 ? -29.750 7.310 7.801 1.00 79.62 94 GLU A N 1
ATOM 737 C CA . GLU A 1 94 ? -30.132 8.208 8.899 1.00 79.62 94 GLU A CA 1
ATOM 738 C C . GLU A 1 94 ? -31.653 8.337 9.093 1.00 79.62 94 GLU A C 1
ATOM 740 O O . GLU A 1 94 ? -32.162 8.160 10.199 1.00 79.62 94 GLU A O 1
ATOM 745 N N . GLY A 1 95 ? -32.398 8.595 8.012 1.00 75.19 95 GLY A N 1
ATOM 746 C CA . GLY A 1 95 ? -33.857 8.741 8.071 1.00 75.19 95 GLY A CA 1
ATOM 747 C C . GLY A 1 95 ? -34.587 7.434 8.395 1.00 75.19 95 GLY A C 1
ATOM 748 O O . GLY A 1 95 ? -35.744 7.458 8.809 1.00 75.19 95 GLY A O 1
ATOM 749 N N . GLN A 1 96 ? -33.914 6.297 8.214 1.00 73.44 96 GLN A N 1
ATOM 750 C CA . GLN A 1 96 ? -34.477 4.964 8.411 1.00 73.44 96 GLN A CA 1
ATOM 751 C C . GLN A 1 96 ? -34.134 4.379 9.780 1.00 73.44 96 GLN A C 1
ATOM 753 O O . GLN A 1 96 ? -34.941 3.636 10.320 1.00 73.44 96 GLN A O 1
ATOM 758 N N . LEU A 1 97 ? -32.996 4.751 10.372 1.00 72.62 97 LEU A N 1
ATOM 759 C CA . LEU A 1 97 ? -32.592 4.296 11.706 1.00 72.62 97 LEU A CA 1
ATOM 760 C C . LEU A 1 97 ? -33.344 4.987 12.856 1.00 72.62 97 LEU A C 1
ATOM 762 O O . LEU A 1 97 ? -33.061 4.665 14.011 1.00 72.62 97 LEU A O 1
ATOM 766 N N . LYS A 1 98 ? -34.272 5.913 12.539 1.00 59.38 98 LYS A N 1
ATOM 767 C CA . LYS A 1 98 ? -35.079 6.752 13.450 1.00 59.38 98 LYS A CA 1
ATOM 768 C C . LYS A 1 98 ? -34.351 7.024 14.776 1.00 59.38 98 LYS A C 1
ATOM 770 O O . LYS A 1 98 ? -34.532 6.266 15.739 1.00 59.38 98 LYS A O 1
ATOM 775 N N . PRO A 1 99 ? -33.514 8.077 14.844 1.00 52.09 99 PRO A N 1
ATOM 776 C CA . PRO A 1 99 ? -32.815 8.402 16.079 1.00 52.09 99 PRO A CA 1
ATOM 777 C C . PRO A 1 99 ? -33.826 8.561 17.215 1.00 52.09 99 PRO A C 1
ATOM 779 O O . PRO A 1 99 ? -34.931 9.067 17.003 1.00 52.09 99 PRO A O 1
ATOM 782 N N . ALA A 1 100 ? -33.446 8.116 18.410 1.00 47.84 100 ALA A N 1
ATOM 783 C CA . ALA A 1 100 ? -34.244 8.286 19.603 1.00 47.84 100 ALA A CA 1
ATOM 784 C C . ALA A 1 100 ? -34.459 9.778 19.895 1.00 47.84 100 ALA A C 1
ATOM 786 O O . ALA A 1 100 ? -33.628 10.426 20.521 1.00 47.84 100 ALA A O 1
ATOM 787 N N . THR A 1 101 ? -35.548 10.369 19.401 1.00 44.31 101 THR A N 1
ATOM 788 C CA . THR A 1 101 ? -36.021 11.694 19.805 1.00 44.31 101 THR A CA 1
ATOM 789 C C . THR A 1 101 ? -36.664 11.615 21.190 1.00 44.31 101 THR A C 1
ATOM 791 O O . THR A 1 101 ? -37.882 11.702 21.321 1.00 44.31 101 THR A O 1
ATOM 794 N N . SER A 1 102 ? -35.870 11.439 22.241 1.00 40.47 102 SER A N 1
ATOM 795 C CA . SER A 1 102 ? -36.268 11.826 23.598 1.00 40.47 102 SER A CA 1
ATOM 796 C C . SER A 1 102 ? -35.031 12.101 24.445 1.00 40.47 102 SER A C 1
ATOM 798 O O . SER A 1 102 ? -33.936 11.623 24.159 1.00 40.47 102 SER A O 1
ATOM 800 N N . ALA A 1 103 ? -35.201 12.915 25.481 1.00 45.50 103 ALA A N 1
ATOM 801 C CA . ALA A 1 103 ? -34.167 13.392 26.397 1.00 45.50 103 ALA A CA 1
ATOM 802 C C . ALA A 1 103 ? -33.379 12.287 27.154 1.00 45.50 103 ALA A C 1
ATOM 804 O O . ALA A 1 103 ? -32.521 12.604 27.971 1.00 45.50 103 ALA A O 1
ATOM 805 N N . ASP A 1 104 ? -33.615 11.006 26.859 1.00 40.28 104 ASP A N 1
ATOM 806 C CA . ASP A 1 104 ? -33.092 9.845 27.588 1.00 40.28 104 ASP A CA 1
ATOM 807 C C . ASP A 1 104 ? -31.755 9.305 27.046 1.00 40.28 104 ASP A C 1
ATOM 809 O O . ASP A 1 104 ? -31.104 8.484 27.690 1.00 40.28 104 ASP A O 1
ATOM 813 N N . THR A 1 105 ? -31.284 9.771 25.884 1.00 43.34 105 THR A N 1
ATOM 814 C CA . THR A 1 105 ? -29.978 9.357 25.323 1.00 43.34 105 THR A CA 1
ATOM 815 C C . THR A 1 105 ? -28.766 10.103 25.882 1.00 43.34 105 THR A C 1
ATOM 817 O O . THR A 1 105 ? -27.647 9.870 25.432 1.00 43.34 105 THR A O 1
ATOM 820 N N . GLN A 1 106 ? -28.948 10.974 26.876 1.00 37.91 106 GLN A N 1
ATOM 821 C CA . GLN A 1 106 ? -27.873 11.815 27.411 1.00 37.91 106 GLN A CA 1
ATOM 822 C C . GLN A 1 106 ? -26.958 11.107 28.428 1.00 37.91 106 GLN A C 1
ATOM 824 O O . GLN A 1 106 ? -26.093 11.748 29.017 1.00 37.91 106 GLN A O 1
ATOM 829 N N . PHE A 1 107 ? -27.102 9.793 28.625 1.00 37.03 107 PHE A N 1
ATOM 830 C CA . PHE A 1 107 ? -26.302 9.045 29.593 1.00 37.03 107 PHE A CA 1
ATOM 831 C C . PHE A 1 107 ? -25.584 7.840 28.968 1.00 37.03 107 PHE A C 1
ATOM 833 O O . PHE A 1 107 ? -26.183 7.032 28.254 1.00 37.03 107 PHE A O 1
ATOM 840 N N . MET A 1 108 ? -24.302 7.707 29.334 1.00 40.72 108 MET A N 1
ATOM 841 C CA . MET A 1 108 ? -23.331 6.651 28.997 1.00 40.72 108 MET A CA 1
ATOM 842 C C . MET A 1 108 ? -22.512 6.840 27.711 1.00 40.72 108 MET A C 1
ATOM 844 O O . MET A 1 108 ? -22.596 6.045 26.773 1.00 40.72 108 MET A O 1
ATOM 848 N N . LEU A 1 109 ? -21.627 7.840 27.748 1.00 40.47 109 LEU A N 1
ATOM 849 C CA . LEU A 1 109 ? -20.244 7.730 27.267 1.00 40.47 109 LEU A CA 1
ATOM 850 C C . LEU A 1 109 ? -19.407 8.777 28.016 1.00 40.47 109 LEU A C 1
ATOM 852 O O . LEU A 1 109 ? -19.173 9.878 27.523 1.00 40.47 109 LEU A O 1
ATOM 856 N N . ASP A 1 110 ? -19.035 8.444 29.254 1.00 39.97 110 ASP A N 1
ATOM 857 C CA . ASP A 1 110 ? -18.273 9.350 30.111 1.00 39.97 110 ASP A CA 1
ATOM 858 C C . ASP A 1 110 ? -16.915 9.710 29.473 1.00 39.97 110 ASP A C 1
ATOM 860 O O . ASP A 1 110 ? -16.137 8.856 29.042 1.00 39.97 110 ASP A O 1
ATOM 864 N N . GLU A 1 111 ? -16.706 11.027 29.405 1.00 42.41 111 GLU A N 1
ATOM 865 C CA . GLU A 1 111 ? -15.478 11.811 29.203 1.00 42.41 111 GLU A CA 1
ATOM 866 C C . GLU A 1 111 ? -14.778 11.929 27.835 1.00 42.41 111 GLU A C 1
ATOM 868 O O . GLU A 1 111 ? -13.871 12.751 27.738 1.00 42.41 111 GLU A O 1
ATOM 873 N N . THR A 1 112 ? -15.176 11.269 26.736 1.00 43.88 112 THR A N 1
ATOM 874 C CA . THR A 1 112 ? -14.462 11.476 25.434 1.00 43.88 112 THR A CA 1
ATOM 875 C C . THR A 1 112 ? -15.303 11.991 24.260 1.00 43.88 112 THR A C 1
ATOM 877 O O . THR A 1 112 ? -14.762 12.259 23.191 1.00 43.88 112 THR A O 1
ATOM 880 N N . ILE A 1 113 ? -16.609 12.210 24.425 1.00 46.44 113 ILE A N 1
ATOM 881 C CA . ILE A 1 113 ? -17.501 12.665 23.337 1.00 46.44 113 ILE A CA 1
ATOM 882 C C . ILE A 1 113 ? -18.069 14.052 23.656 1.00 46.44 113 ILE A C 1
ATOM 884 O O . ILE A 1 113 ? -19.268 14.278 23.733 1.00 46.44 113 ILE A O 1
ATOM 888 N N . ALA A 1 114 ? -17.179 15.023 23.854 1.00 42.66 114 ALA A N 1
ATOM 889 C CA . ALA A 1 114 ? -17.558 16.439 23.858 1.00 42.66 114 ALA A CA 1
ATOM 890 C C . ALA A 1 114 ? -17.557 17.052 22.437 1.00 42.66 114 ALA A C 1
ATOM 892 O O . ALA A 1 114 ? -17.891 18.223 22.279 1.00 42.66 114 ALA A O 1
ATOM 893 N N . ALA A 1 115 ? -17.193 16.277 21.403 1.00 47.09 115 ALA A N 1
ATOM 894 C CA . ALA A 1 115 ? -17.009 16.771 20.034 1.00 47.09 115 ALA A CA 1
ATOM 895 C C . ALA A 1 115 ? -18.010 16.232 18.989 1.00 47.09 115 ALA A C 1
ATOM 897 O O . ALA A 1 115 ? -18.071 16.799 17.905 1.00 47.09 115 ALA A O 1
ATOM 898 N N . GLY A 1 116 ? -18.816 15.208 19.302 1.00 47.97 116 GLY A N 1
ATOM 899 C CA . GLY A 1 116 ? -19.765 14.601 18.357 1.00 47.97 116 GLY A CA 1
ATOM 900 C C . GLY A 1 116 ? -21.079 14.212 19.030 1.00 47.97 116 GLY A C 1
ATOM 901 O O . GLY A 1 116 ? -21.084 13.754 20.169 1.00 47.97 116 GLY A O 1
ATOM 902 N N . LYS A 1 117 ? -22.221 14.420 18.373 1.00 55.25 117 LYS A N 1
ATOM 903 C CA . LYS A 1 117 ? -23.531 14.031 18.926 1.00 55.25 117 LYS A CA 1
ATOM 904 C C . LYS A 1 117 ? -23.809 12.573 18.557 1.00 55.25 117 LYS A C 1
ATOM 906 O O . LYS A 1 117 ? -24.212 12.290 17.435 1.00 55.25 117 LYS A O 1
ATOM 911 N N . LEU A 1 118 ? -23.587 11.646 19.488 1.00 53.59 118 LEU A N 1
ATOM 912 C CA . LEU A 1 118 ? -24.034 10.259 19.325 1.00 53.59 118 LEU A CA 1
ATOM 913 C C . LEU A 1 118 ? -25.527 10.138 19.641 1.00 53.59 118 LEU A C 1
ATOM 915 O O . LEU A 1 118 ? -26.000 10.663 20.648 1.00 53.59 118 LEU A O 1
ATOM 919 N N . HIS A 1 119 ? -26.255 9.397 18.811 1.00 52.59 119 HIS A N 1
ATOM 920 C CA . HIS A 1 119 ? -27.677 9.105 18.984 1.00 52.59 119 HIS A CA 1
ATOM 921 C C . HIS A 1 119 ? -27.870 7.593 19.167 1.00 52.59 119 HIS A C 1
ATOM 923 O O . HIS A 1 119 ? -27.262 6.812 18.440 1.00 52.59 119 HIS A O 1
ATOM 929 N N . ARG A 1 120 ? -28.717 7.138 20.101 1.00 52.69 120 ARG A N 1
ATOM 930 C CA . ARG A 1 120 ? -29.207 5.741 20.066 1.00 52.69 120 ARG A CA 1
ATOM 931 C C . ARG A 1 120 ? -30.427 5.652 19.160 1.00 52.69 120 ARG A C 1
ATOM 933 O O . ARG A 1 120 ? -31.167 6.626 19.045 1.00 52.69 120 ARG A O 1
ATOM 940 N N . SER A 1 121 ? -30.648 4.506 18.527 1.00 47.94 121 SER A N 1
ATOM 941 C CA . SER A 1 121 ? -31.891 4.252 17.788 1.00 47.94 121 SER A CA 1
ATOM 942 C C . SER A 1 121 ? -33.031 3.883 18.740 1.00 47.94 121 SER A C 1
ATOM 944 O O . SER A 1 121 ? -32.810 3.186 19.732 1.00 47.94 121 SER A O 1
ATOM 946 N N . PHE A 1 122 ? -34.257 4.324 18.434 1.00 50.97 122 PHE A N 1
ATOM 947 C CA . PHE A 1 122 ? -35.454 3.877 19.161 1.00 50.97 122 PHE A CA 1
ATOM 948 C C . PHE A 1 122 ? -35.790 2.411 18.895 1.00 50.97 122 PHE A C 1
ATOM 950 O O . PHE A 1 122 ? -36.257 1.714 19.791 1.00 50.97 122 PHE A O 1
ATOM 957 N N . GLU A 1 123 ? -35.592 1.960 17.657 1.00 58.41 123 GLU A N 1
ATOM 958 C CA . GLU A 1 123 ? -36.010 0.626 17.221 1.00 58.41 123 GLU A CA 1
ATOM 959 C C . GLU A 1 123 ? -35.023 -0.446 17.712 1.00 58.41 123 GLU A C 1
ATOM 961 O O . GLU A 1 123 ? -35.413 -1.590 17.938 1.00 58.41 123 GLU A O 1
ATOM 966 N N . ASN A 1 124 ? -33.767 -0.061 17.971 1.00 60.75 124 ASN A N 1
ATOM 967 C CA . ASN A 1 124 ? -32.771 -0.924 18.593 1.00 60.75 124 ASN A CA 1
ATOM 968 C C . ASN A 1 124 ? -31.914 -0.151 19.618 1.00 60.75 124 ASN A C 1
ATOM 970 O O . ASN 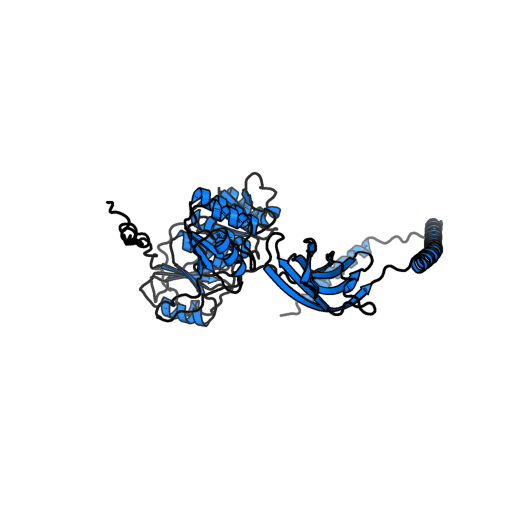A 1 124 ? -30.989 0.563 19.224 1.00 60.75 124 ASN A O 1
ATOM 974 N N . PRO A 1 125 ? -32.126 -0.334 20.937 1.00 60.22 125 PRO A N 1
ATOM 975 C CA . PRO A 1 125 ? -31.345 0.363 21.962 1.00 60.22 125 PRO A CA 1
ATOM 976 C C . PRO A 1 125 ? -29.864 -0.053 21.984 1.00 60.22 125 PRO A C 1
ATOM 978 O O . PRO A 1 125 ? -29.058 0.607 22.643 1.00 60.22 125 PRO A O 1
ATOM 981 N N . LYS A 1 126 ? -29.502 -1.137 21.280 1.00 74.50 126 LYS A N 1
ATOM 982 C CA . LYS A 1 126 ? -28.123 -1.607 21.099 1.00 74.50 126 LYS A CA 1
ATOM 983 C C . LYS A 1 126 ? -27.429 -0.997 19.874 1.00 74.50 126 LYS A C 1
ATOM 985 O O . LYS A 1 126 ? -26.253 -1.285 19.652 1.00 74.50 126 LYS A O 1
ATOM 990 N N . LEU A 1 127 ? -28.131 -0.173 19.093 1.00 75.25 127 LEU A N 1
ATOM 991 C CA . LEU A 1 127 ? -27.573 0.588 17.982 1.00 75.25 127 LEU A CA 1
ATOM 992 C C . LEU A 1 127 ? -27.225 2.012 18.430 1.00 75.25 127 LEU A C 1
ATOM 994 O O . LEU A 1 127 ? -28.094 2.787 18.839 1.00 75.25 127 LEU A O 1
ATOM 998 N N . ILE A 1 128 ? -25.948 2.357 18.304 1.00 80.62 128 ILE A N 1
ATOM 999 C CA . ILE A 1 128 ? -25.405 3.704 18.475 1.00 80.62 128 ILE A CA 1
ATOM 1000 C C . ILE A 1 128 ? -25.044 4.240 17.093 1.00 80.62 128 ILE A C 1
ATOM 1002 O O . ILE A 1 128 ? -24.369 3.561 16.325 1.00 80.62 128 ILE A O 1
ATOM 1006 N N . TYR A 1 129 ? -25.484 5.456 16.793 1.00 81.88 129 TYR A N 1
ATOM 1007 C CA . TYR A 1 129 ? -25.284 6.141 15.524 1.00 81.88 129 TYR A CA 1
ATOM 1008 C C . TYR A 1 129 ? -24.495 7.439 15.712 1.00 81.88 129 TYR A C 1
ATOM 1010 O O . TYR A 1 129 ? -24.792 8.225 16.616 1.00 81.88 129 TYR A O 1
ATOM 1018 N N . ALA A 1 130 ? -23.526 7.674 14.828 1.00 83.62 130 ALA A N 1
ATOM 1019 C CA . ALA A 1 130 ? -22.823 8.943 14.687 1.00 83.62 130 ALA A CA 1
ATOM 1020 C C . ALA A 1 130 ? -22.772 9.374 13.220 1.00 83.62 130 ALA A C 1
ATOM 1022 O O . ALA A 1 130 ? -22.527 8.545 12.340 1.00 83.62 130 ALA A O 1
ATOM 1023 N N . LYS A 1 131 ? -22.890 10.680 12.983 1.00 84.94 131 LYS A N 1
ATOM 1024 C CA . LYS A 1 131 ? -22.599 11.300 11.692 1.00 84.94 131 LYS A CA 1
ATOM 1025 C C . LYS A 1 131 ? -21.547 12.372 11.878 1.00 84.94 131 LYS A C 1
ATOM 1027 O O . LYS A 1 131 ? -21.775 13.312 12.631 1.00 84.94 131 LYS A O 1
ATOM 1032 N N . GLU A 1 132 ? -20.426 12.243 11.186 1.00 86.62 132 GLU A N 1
ATOM 1033 C CA . GLU A 1 132 ? -19.314 13.182 11.318 1.00 86.62 132 GLU A CA 1
ATOM 1034 C C . GLU A 1 132 ? -18.705 13.520 9.964 1.00 86.62 132 GLU A C 1
ATOM 1036 O O . GLU A 1 132 ? -18.625 12.688 9.061 1.00 86.62 132 GLU A O 1
ATOM 1041 N N . GLU A 1 133 ? -18.211 14.750 9.838 1.00 86.69 133 GLU A N 1
ATOM 1042 C CA . GLU A 1 133 ? -17.534 15.189 8.616 1.00 86.69 133 GLU A CA 1
ATOM 1043 C C . GLU A 1 133 ? -16.171 14.503 8.440 1.00 86.69 133 GLU A C 1
ATOM 1045 O O . GLU A 1 133 ? -15.740 14.251 7.317 1.00 86.69 133 GLU A O 1
ATOM 1050 N N . ARG A 1 134 ? -15.493 14.187 9.553 1.00 89.25 134 ARG A N 1
ATOM 1051 C CA . ARG A 1 134 ? -14.132 13.629 9.580 1.00 89.25 134 ARG A CA 1
ATOM 1052 C C . ARG A 1 134 ? -14.031 12.460 10.559 1.00 89.25 134 ARG A C 1
ATOM 1054 O O . ARG A 1 134 ? -13.430 12.590 11.630 1.00 89.25 134 ARG A O 1
ATOM 1061 N N . LEU A 1 135 ? -14.615 11.319 10.196 1.00 91.50 135 LEU A N 1
ATOM 1062 C CA . LEU A 1 135 ? -14.607 10.119 11.038 1.00 91.50 135 LEU A CA 1
ATOM 1063 C C . LEU A 1 135 ? -13.186 9.644 11.364 1.00 91.50 135 LEU A C 1
ATOM 1065 O O . LEU A 1 135 ? -12.925 9.264 12.505 1.00 91.50 135 LEU A O 1
ATOM 1069 N N . SER A 1 136 ? -12.247 9.730 10.419 1.00 94.62 136 SER A N 1
ATOM 1070 C CA . SER A 1 136 ? -10.841 9.375 10.652 1.00 94.62 136 SER A CA 1
ATOM 1071 C C . SER A 1 136 ? -10.237 10.092 11.868 1.00 94.62 136 SER A C 1
ATOM 1073 O O . SER A 1 136 ? -9.596 9.466 12.714 1.00 94.62 136 SER A O 1
ATOM 1075 N N . SER A 1 137 ? -10.513 11.393 12.012 1.00 92.50 137 SER A N 1
ATOM 1076 C CA . SER A 1 137 ? -10.058 12.210 13.143 1.00 92.50 137 SER A CA 1
ATOM 1077 C C . SER A 1 137 ? -10.764 11.844 14.448 1.00 92.50 137 SER A C 1
ATOM 1079 O O . SER A 1 137 ? -10.113 11.826 15.494 1.00 92.50 137 SER A O 1
ATOM 1081 N N . LEU A 1 138 ? -12.065 11.533 14.396 1.00 92.12 138 LEU A N 1
ATOM 1082 C CA . LEU A 1 138 ? -12.817 11.051 15.557 1.00 92.12 138 LEU A CA 1
ATOM 1083 C C . LEU A 1 138 ? -12.204 9.746 16.086 1.00 92.12 138 LEU A C 1
ATOM 1085 O O . LEU A 1 138 ? -11.826 9.676 17.254 1.00 92.12 138 LEU A O 1
ATOM 1089 N N . PHE A 1 139 ? -12.047 8.731 15.233 1.00 93.38 139 PHE A N 1
ATOM 1090 C CA . PHE A 1 139 ? -11.515 7.428 15.644 1.00 93.38 139 PHE A CA 1
ATOM 1091 C C . PHE A 1 139 ? -10.092 7.521 16.193 1.00 93.38 139 PHE A C 1
ATOM 1093 O O . PHE A 1 139 ? -9.785 6.911 17.220 1.00 93.38 139 PHE A O 1
ATOM 1100 N N . ALA A 1 140 ? -9.242 8.339 15.568 1.00 92.12 140 ALA A N 1
ATOM 1101 C CA . ALA A 1 140 ? -7.893 8.581 16.061 1.00 92.12 140 ALA A CA 1
ATOM 1102 C C . ALA A 1 140 ? -7.909 9.163 17.487 1.00 92.12 140 ALA A C 1
ATOM 1104 O O . ALA A 1 140 ? -7.172 8.701 18.355 1.00 92.12 140 ALA A O 1
ATOM 1105 N N . GLN A 1 141 ? -8.808 10.112 17.769 1.00 90.00 141 GLN A N 1
ATOM 1106 C CA . GLN A 1 141 ? -8.967 10.716 19.099 1.00 90.00 141 GLN A CA 1
ATOM 1107 C C . GLN A 1 141 ? -9.589 9.773 20.139 1.00 90.00 141 GLN A C 1
ATOM 1109 O O . GLN A 1 141 ? -9.309 9.918 21.325 1.00 90.00 141 GLN A O 1
ATOM 1114 N N . MET A 1 142 ? -10.387 8.788 19.717 1.00 88.75 142 MET A N 1
ATOM 1115 C CA . MET A 1 142 ? -10.970 7.767 20.602 1.00 88.75 142 MET A CA 1
ATOM 1116 C C . MET A 1 142 ? -9.977 6.666 21.025 1.00 88.75 142 MET A C 1
ATOM 1118 O O . MET A 1 142 ? -10.346 5.748 21.777 1.00 88.75 142 MET A O 1
ATOM 1122 N N . SER A 1 143 ? -8.738 6.723 20.527 1.00 88.44 143 SER A N 1
ATOM 1123 C CA . SER A 1 143 ? -7.659 5.811 20.912 1.00 88.44 143 SER A CA 1
ATOM 1124 C C . SER A 1 143 ? -7.244 6.060 22.362 1.00 88.44 143 SER A C 1
ATOM 1126 O O . SER A 1 143 ? -7.124 7.199 22.810 1.00 88.44 143 SER A O 1
ATOM 1128 N N . LYS A 1 144 ? -7.061 4.977 23.125 1.00 80.19 144 LYS A N 1
ATOM 1129 C CA . LYS A 1 144 ? -6.884 5.047 24.586 1.00 80.19 144 LYS A CA 1
ATOM 1130 C C . LYS A 1 144 ? -5.457 5.379 25.017 1.00 80.19 144 LYS A C 1
ATOM 1132 O O . LYS A 1 144 ? -5.271 5.814 26.149 1.00 80.19 144 LYS A O 1
ATOM 1137 N N . THR A 1 145 ? -4.461 5.119 24.174 1.00 90.50 145 THR A N 1
ATOM 1138 C CA . THR A 1 145 ? -3.053 5.242 24.569 1.00 90.50 145 THR A CA 1
ATOM 1139 C C . THR A 1 145 ? -2.453 6.570 24.134 1.00 90.50 145 THR A C 1
ATOM 1141 O O . THR A 1 145 ? -3.043 7.349 23.377 1.00 90.50 145 THR A O 1
ATOM 1144 N N . ASN A 1 146 ? -1.249 6.844 24.631 1.00 93.06 146 ASN A N 1
ATOM 1145 C CA . ASN A 1 146 ? -0.469 8.001 24.217 1.00 93.06 146 ASN A CA 1
ATOM 1146 C C . ASN A 1 146 ? 0.271 7.781 22.895 1.00 93.06 146 ASN A C 1
ATOM 1148 O O . ASN A 1 146 ? 1.093 8.606 22.552 1.00 93.06 146 ASN A O 1
ATOM 1152 N N . PHE A 1 147 ? -0.033 6.734 22.130 1.00 97.88 147 PHE A N 1
ATOM 1153 C CA . PHE A 1 147 ? 0.634 6.473 20.859 1.00 97.88 147 PHE A CA 1
ATOM 1154 C C . PHE A 1 147 ? -0.156 7.034 19.668 1.00 97.88 147 PHE A C 1
ATOM 1156 O O . PHE A 1 147 ? -1.388 6.923 19.614 1.00 97.88 147 PHE A O 1
ATOM 1163 N N . ALA A 1 148 ? 0.547 7.624 18.705 1.00 98.31 148 ALA A N 1
ATOM 1164 C CA . ALA A 1 148 ? -0.021 8.145 17.469 1.00 98.31 148 ALA A CA 1
ATOM 1165 C C . ALA A 1 148 ? 0.889 7.821 16.280 1.00 98.31 148 ALA A C 1
ATOM 1167 O O . ALA A 1 148 ? 2.096 8.033 16.352 1.00 98.31 148 ALA A O 1
ATOM 1168 N N . ILE A 1 149 ? 0.298 7.372 15.171 1.00 98.62 149 ILE A N 1
ATOM 1169 C CA . ILE A 1 149 ? 0.993 7.280 13.885 1.00 98.62 149 ILE A CA 1
ATOM 1170 C C . ILE A 1 149 ? 0.462 8.365 12.952 1.00 98.62 149 ILE A C 1
ATOM 1172 O O . ILE A 1 149 ? -0.748 8.460 12.752 1.00 98.62 149 ILE A O 1
ATOM 1176 N N . ILE A 1 150 ? 1.348 9.165 12.366 1.00 98.50 150 ILE A N 1
ATOM 1177 C CA . ILE A 1 150 ? 1.022 10.110 11.297 1.00 98.50 150 ILE A CA 1
ATOM 1178 C C . ILE A 1 150 ? 1.408 9.478 9.958 1.00 98.50 150 ILE A C 1
ATOM 1180 O O . ILE A 1 150 ? 2.548 9.053 9.776 1.00 98.50 150 ILE A O 1
ATOM 1184 N N . VAL A 1 151 ? 0.466 9.453 9.017 1.00 98.12 151 VAL A N 1
ATOM 1185 C CA . VAL A 1 151 ? 0.668 9.017 7.628 1.00 98.12 151 VAL A CA 1
ATOM 1186 C C . VAL A 1 151 ? 0.230 10.110 6.655 1.00 98.12 151 VAL A C 1
ATOM 1188 O O . VAL A 1 151 ? -0.597 10.970 6.980 1.00 98.12 151 VAL A O 1
ATOM 1191 N N . ALA A 1 152 ? 0.773 10.080 5.441 1.00 97.31 152 ALA A N 1
ATOM 1192 C CA . ALA A 1 152 ? 0.384 11.018 4.398 1.00 97.31 152 ALA A CA 1
ATOM 1193 C C . ALA A 1 152 ? -1.042 10.745 3.867 1.00 97.31 152 ALA A C 1
ATOM 1195 O O . ALA A 1 152 ? -1.456 9.600 3.665 1.00 97.31 152 ALA A O 1
ATOM 1196 N N . LYS A 1 153 ? -1.805 11.809 3.594 1.00 96.25 153 LYS A N 1
ATOM 1197 C CA . LYS A 1 153 ? -3.079 11.735 2.856 1.00 96.25 153 LYS A CA 1
ATOM 1198 C C . LYS A 1 153 ? -2.836 11.245 1.429 1.00 96.25 153 LYS A C 1
ATOM 1200 O O . LYS A 1 153 ? -1.833 11.593 0.812 1.00 96.25 153 LYS A O 1
ATOM 1205 N N . GLY A 1 154 ? -3.759 10.445 0.903 1.00 94.38 154 GLY A N 1
ATOM 1206 C CA . GLY A 1 154 ? -3.632 9.794 -0.406 1.00 94.38 154 GLY A CA 1
ATOM 1207 C C . GLY A 1 154 ? -2.673 8.597 -0.441 1.00 94.38 154 GLY A C 1
ATOM 1208 O O . GLY A 1 154 ? -2.475 8.021 -1.505 1.00 94.38 154 GLY A O 1
ATOM 1209 N N . ARG A 1 155 ? -2.086 8.199 0.696 1.00 94.69 155 ARG A N 1
ATOM 1210 C CA . ARG A 1 155 ? -1.151 7.069 0.801 1.00 94.69 155 ARG A CA 1
ATOM 1211 C C . ARG A 1 155 ? -1.794 5.883 1.514 1.00 94.69 155 ARG A C 1
ATOM 1213 O O . ARG A 1 155 ? -1.499 5.584 2.670 1.00 94.69 155 ARG A O 1
ATOM 1220 N N . GLY A 1 156 ? -2.718 5.210 0.828 1.00 96.12 156 GLY A N 1
ATOM 1221 C CA . GLY A 1 156 ? -3.478 4.099 1.407 1.00 96.12 156 GLY A CA 1
ATOM 1222 C C . GLY A 1 156 ? -2.610 2.904 1.817 1.00 96.12 156 GLY A C 1
ATOM 1223 O O . GLY A 1 156 ? -2.853 2.311 2.866 1.00 96.12 156 GLY A O 1
ATOM 1224 N N . GLN A 1 157 ? -1.560 2.611 1.042 1.00 95.19 157 GLN A N 1
ATOM 1225 C CA . GLN A 1 157 ? -0.584 1.552 1.335 1.00 95.19 157 GLN A CA 1
ATOM 1226 C C . GLN A 1 157 ? 0.178 1.800 2.646 1.00 95.19 157 GLN A C 1
ATOM 1228 O O . GLN A 1 157 ? 0.315 0.887 3.462 1.00 95.19 157 GLN A O 1
ATOM 1233 N N . ASP A 1 158 ? 0.606 3.042 2.886 1.00 97.12 158 ASP A N 1
ATOM 1234 C CA . ASP A 1 158 ? 1.313 3.409 4.116 1.00 97.12 158 ASP A CA 1
ATOM 1235 C C . ASP A 1 158 ? 0.376 3.271 5.329 1.00 97.12 158 ASP A C 1
ATOM 1237 O O . ASP A 1 158 ? 0.730 2.688 6.355 1.00 97.12 158 ASP A O 1
ATOM 1241 N N . ALA A 1 159 ? -0.871 3.728 5.179 1.00 98.06 159 ALA A N 1
ATOM 1242 C CA . ALA A 1 159 ? -1.885 3.652 6.225 1.00 98.06 159 ALA A CA 1
ATOM 1243 C C . ALA A 1 159 ? -2.236 2.207 6.613 1.00 98.06 159 ALA A C 1
ATOM 1245 O O . ALA A 1 159 ? -2.282 1.886 7.801 1.00 98.06 159 ALA A O 1
ATOM 1246 N N . ILE A 1 160 ? -2.470 1.328 5.632 1.00 97.69 160 ILE A N 1
ATOM 1247 C CA . ILE A 1 160 ? -2.820 -0.069 5.914 1.00 97.69 160 ILE A CA 1
ATOM 1248 C C . ILE A 1 160 ? -1.628 -0.852 6.478 1.00 97.69 160 ILE A C 1
ATOM 1250 O O . ILE A 1 160 ? -1.819 -1.653 7.387 1.00 97.69 160 ILE A O 1
ATOM 1254 N N . SER A 1 161 ? -0.405 -0.571 6.017 1.00 97.56 161 SER A N 1
ATOM 1255 C CA . SER A 1 161 ? 0.830 -1.141 6.572 1.00 97.56 161 SER A CA 1
ATOM 1256 C C . SER A 1 161 ? 0.997 -0.805 8.059 1.00 97.56 161 SER A C 1
ATOM 1258 O O . SER A 1 161 ? 1.276 -1.682 8.878 1.00 97.56 161 SER A O 1
ATOM 1260 N N . ALA A 1 162 ? 0.757 0.458 8.427 1.00 98.50 162 ALA A N 1
ATOM 1261 C CA . ALA A 1 162 ? 0.912 0.936 9.797 1.00 98.50 162 ALA A CA 1
ATOM 1262 C C . ALA A 1 162 ? -0.217 0.508 10.751 1.00 98.50 162 ALA A C 1
ATOM 1264 O O . ALA A 1 162 ? -0.049 0.513 11.977 1.00 98.50 162 ALA A O 1
ATOM 1265 N N . ALA A 1 163 ? -1.376 0.130 10.211 1.00 98.50 163 ALA A N 1
ATOM 1266 C CA . ALA A 1 163 ? -2.589 -0.053 10.993 1.00 98.50 163 ALA A CA 1
ATOM 1267 C C . ALA A 1 163 ? -2.559 -1.165 12.048 1.00 98.50 163 ALA A C 1
ATOM 1269 O O . ALA A 1 163 ? -2.985 -0.899 13.177 1.00 98.50 163 ALA A O 1
ATOM 1270 N N . PRO A 1 164 ? -2.034 -2.372 11.774 1.00 98.50 164 PRO A N 1
ATOM 1271 C CA . PRO A 1 164 ? -1.904 -3.403 12.799 1.00 98.50 164 PRO A CA 1
ATOM 1272 C C . PRO A 1 164 ? -1.035 -2.957 13.974 1.00 98.50 164 PRO A C 1
ATOM 1274 O O . PRO A 1 164 ? -1.363 -3.245 15.123 1.00 98.50 164 PRO A O 1
ATOM 1277 N N . TYR A 1 165 ? 0.050 -2.223 13.704 1.00 98.56 165 TYR A N 1
ATOM 1278 C CA . TYR A 1 165 ? 0.948 -1.728 14.748 1.00 98.56 165 TYR A CA 1
ATOM 1279 C C . TYR A 1 165 ? 0.270 -0.654 15.607 1.00 98.56 165 TYR A C 1
ATOM 1281 O O . TYR A 1 165 ? 0.285 -0.754 16.834 1.00 98.56 165 TYR A O 1
ATOM 1289 N N . ALA A 1 166 ? -0.426 0.308 14.985 1.00 98.38 166 ALA A N 1
ATOM 1290 C CA . ALA A 1 166 ? -1.251 1.283 15.706 1.00 98.38 166 ALA A CA 1
ATOM 1291 C C . ALA A 1 166 ? -2.314 0.597 16.581 1.00 98.38 166 ALA A C 1
ATOM 1293 O O . ALA A 1 166 ? -2.481 0.937 17.755 1.00 98.38 166 ALA A O 1
ATOM 1294 N N . ALA A 1 167 ? -3.005 -0.407 16.033 1.00 97.75 167 ALA A N 1
ATOM 1295 C CA . ALA A 1 167 ? -4.022 -1.162 16.752 1.00 97.75 167 ALA A CA 1
ATOM 1296 C C . ALA A 1 167 ? -3.428 -1.928 17.947 1.00 97.75 167 ALA A C 1
ATOM 1298 O O . ALA A 1 167 ? -3.970 -1.844 19.049 1.00 97.75 167 ALA A O 1
ATOM 1299 N N . ALA A 1 168 ? -2.305 -2.627 17.761 1.00 97.56 168 ALA A N 1
ATOM 1300 C CA . ALA A 1 168 ? -1.627 -3.378 18.819 1.00 97.56 168 ALA A CA 1
ATOM 1301 C C . ALA A 1 168 ? -1.110 -2.466 19.950 1.00 97.56 168 ALA A C 1
ATOM 1303 O O . ALA A 1 168 ? -1.266 -2.788 21.127 1.00 97.56 168 ALA A O 1
ATOM 1304 N N . LYS A 1 169 ? -0.601 -1.274 19.608 1.00 97.62 169 LYS A N 1
ATOM 1305 C CA . LYS A 1 169 ? -0.197 -0.222 20.562 1.00 97.62 169 LYS A CA 1
ATOM 1306 C C . LYS A 1 169 ? -1.370 0.530 21.207 1.00 97.62 169 LYS A C 1
ATOM 1308 O O . LYS A 1 169 ? -1.154 1.392 22.062 1.00 97.62 169 LYS A O 1
ATOM 1313 N N . GLY A 1 170 ? -2.611 0.276 20.783 1.00 96.56 170 GLY A N 1
ATOM 1314 C CA . GLY A 1 170 ? -3.792 1.013 21.244 1.00 96.56 170 GLY A CA 1
ATOM 1315 C C . GLY A 1 170 ? -3.848 2.488 20.814 1.00 96.56 170 GLY A C 1
ATOM 1316 O O . GLY A 1 170 ? -4.594 3.262 21.426 1.00 96.56 170 GLY A O 1
ATOM 1317 N N . GLY A 1 171 ? -3.045 2.873 19.814 1.00 96.81 171 GLY A N 1
ATOM 1318 C CA . GLY A 1 171 ? -2.867 4.241 19.323 1.00 96.81 171 GLY A CA 1
ATOM 1319 C C . GLY A 1 171 ? -3.635 4.554 18.035 1.00 96.81 171 GLY A C 1
ATOM 1320 O O . GLY A 1 171 ? -4.094 3.660 17.328 1.00 96.81 171 GLY A O 1
ATOM 1321 N N . GLY A 1 172 ? -3.792 5.839 17.723 1.00 97.00 172 GLY A N 1
ATOM 1322 C CA . GLY A 1 172 ? -4.557 6.293 16.554 1.00 97.00 172 GLY A CA 1
ATOM 1323 C C . GLY A 1 172 ? -3.701 6.456 15.298 1.00 97.00 172 GLY A C 1
ATOM 1324 O O . GLY A 1 172 ? -2.524 6.798 15.401 1.00 97.00 172 GLY A O 1
ATOM 1325 N N . ILE A 1 173 ? -4.305 6.283 14.116 1.00 98.19 173 ILE A N 1
ATOM 1326 C CA . ILE A 1 173 ? -3.718 6.748 12.849 1.00 98.19 173 ILE A CA 1
ATOM 1327 C C . ILE A 1 173 ? -4.300 8.112 12.497 1.00 98.19 173 ILE A C 1
ATOM 1329 O O . ILE A 1 173 ? -5.520 8.291 12.459 1.00 98.19 173 ILE A O 1
ATOM 1333 N N . TYR A 1 174 ? -3.415 9.057 12.208 1.00 98.31 174 TYR A N 1
ATOM 1334 C CA . TYR A 1 174 ? -3.734 10.409 11.790 1.00 98.31 174 TYR A CA 1
ATOM 1335 C C . TYR A 1 174 ? -3.236 10.649 10.368 1.00 98.31 174 TYR A C 1
ATOM 1337 O O . TYR A 1 174 ? -2.128 10.258 10.010 1.00 98.31 174 TYR A O 1
ATOM 1345 N N . PHE A 1 175 ? -4.045 11.343 9.573 1.00 98.06 175 PHE A N 1
ATOM 1346 C CA . PHE A 1 175 ? -3.743 11.641 8.177 1.00 98.06 175 PHE A CA 1
ATOM 1347 C C . PHE A 1 175 ? -3.406 13.120 8.002 1.00 98.06 175 PHE A C 1
ATOM 1349 O O . PHE A 1 175 ? -4.192 13.988 8.394 1.00 98.06 175 PHE A O 1
ATOM 1356 N N . ALA A 1 176 ? -2.276 13.411 7.362 1.00 97.94 176 ALA A N 1
ATOM 1357 C CA . ALA A 1 176 ? -1.836 14.770 7.063 1.00 97.94 176 ALA A CA 1
ATOM 1358 C C . ALA A 1 176 ? -1.290 14.899 5.635 1.00 97.94 176 ALA A C 1
ATOM 1360 O O . ALA A 1 176 ? -0.774 13.961 5.046 1.00 97.94 176 ALA A O 1
ATOM 1361 N N . THR A 1 177 ? -1.420 16.078 5.052 1.00 97.38 177 THR A N 1
ATOM 1362 C CA . THR A 1 177 ? -0.592 16.530 3.928 1.00 97.38 177 THR A CA 1
ATOM 1363 C C . THR A 1 177 ? 0.758 17.024 4.446 1.00 97.38 177 THR A C 1
ATOM 1365 O O . THR A 1 177 ? 0.902 17.327 5.629 1.00 97.38 177 THR A O 1
ATOM 1368 N N . GLY A 1 178 ? 1.730 17.233 3.556 1.00 95.69 178 GLY A N 1
ATOM 1369 C CA . GLY A 1 178 ? 2.998 17.839 3.969 1.00 95.69 178 GLY A CA 1
ATOM 1370 C C . GLY A 1 178 ? 2.871 19.256 4.551 1.00 95.69 178 GLY A C 1
ATOM 1371 O O . GLY A 1 178 ? 3.729 19.695 5.306 1.00 95.69 178 GLY A O 1
ATOM 1372 N N . GLN A 1 179 ? 1.779 19.975 4.259 1.00 97.00 179 GLN A N 1
ATOM 1373 C CA . GLN A 1 179 ? 1.564 21.336 4.762 1.00 97.00 179 GLN A CA 1
ATOM 1374 C C . GLN A 1 179 ? 1.019 21.375 6.198 1.00 97.00 179 GLN A C 1
ATOM 1376 O O . GLN A 1 179 ? 1.398 22.254 6.968 1.00 97.00 179 GLN A O 1
ATOM 1381 N N . ASP A 1 180 ? 0.119 20.456 6.565 1.00 97.38 180 ASP A N 1
ATOM 1382 C CA . ASP A 1 180 ? -0.509 20.391 7.897 1.00 97.38 180 ASP A CA 1
ATOM 1383 C C . ASP A 1 180 ? 0.180 19.392 8.846 1.00 97.38 180 ASP A C 1
ATOM 1385 O O . ASP A 1 180 ? -0.059 19.461 10.055 1.00 97.38 180 ASP A O 1
ATOM 1389 N N . ALA A 1 181 ? 1.082 18.533 8.348 1.00 97.44 181 ALA A N 1
ATOM 1390 C CA . ALA A 1 181 ? 1.850 17.585 9.164 1.00 97.44 181 ALA A CA 1
ATOM 1391 C C . ALA A 1 181 ? 2.585 18.238 10.350 1.00 97.44 181 ALA A C 1
ATOM 1393 O O . ALA A 1 181 ? 2.391 17.760 11.470 1.00 97.44 181 ALA A O 1
ATOM 1394 N N . PRO A 1 182 ? 3.351 19.340 10.177 1.00 97.44 182 PRO A N 1
ATOM 1395 C CA . PRO A 1 182 ? 4.048 19.983 11.293 1.00 97.44 182 PRO A CA 1
ATOM 1396 C C . PRO A 1 182 ? 3.118 20.420 12.430 1.00 97.44 182 PRO A C 1
ATOM 1398 O O . PRO A 1 182 ? 3.394 20.193 13.606 1.00 97.44 182 PRO A O 1
ATOM 1401 N N . ALA A 1 183 ? 1.990 21.045 12.082 1.00 97.06 183 ALA A N 1
ATOM 1402 C CA . ALA A 1 183 ? 1.040 21.556 13.064 1.00 97.06 183 ALA A CA 1
ATOM 1403 C C . ALA A 1 183 ? 0.335 20.414 13.811 1.00 97.06 183 ALA A C 1
ATOM 1405 O O . ALA A 1 183 ? 0.125 20.496 15.024 1.00 97.06 183 ALA A O 1
ATOM 1406 N N . LEU A 1 184 ? -0.006 19.337 13.096 1.00 96.81 184 LEU A N 1
ATOM 1407 C CA . LEU A 1 184 ? -0.564 18.129 13.693 1.00 96.81 184 LEU A CA 1
ATOM 1408 C C . LEU A 1 184 ? 0.439 17.464 14.645 1.00 96.81 184 LEU A C 1
ATOM 1410 O O . LEU A 1 184 ? 0.078 17.159 15.781 1.00 96.81 184 LEU A O 1
ATOM 1414 N N . ALA A 1 185 ? 1.684 17.284 14.202 1.00 97.44 185 ALA A N 1
ATOM 1415 C CA . ALA A 1 185 ? 2.774 16.711 14.983 1.00 97.44 185 ALA A CA 1
ATOM 1416 C C . ALA A 1 185 ? 2.988 17.476 16.296 1.00 97.44 185 ALA A C 1
ATOM 1418 O O . ALA A 1 185 ? 2.867 16.891 17.373 1.00 97.44 185 ALA A O 1
ATOM 1419 N N . GLN A 1 186 ? 3.157 18.800 16.224 1.00 97.25 186 GLN A N 1
ATOM 1420 C CA . GLN A 1 186 ? 3.268 19.650 17.411 1.00 97.25 186 GLN A CA 1
ATOM 1421 C C . GLN A 1 186 ? 2.051 19.514 18.338 1.00 97.25 186 GLN A C 1
ATOM 1423 O O . GLN A 1 186 ? 2.199 19.471 19.558 1.00 97.25 186 GLN A O 1
ATOM 1428 N N . SER A 1 187 ? 0.832 19.441 17.787 1.00 96.88 187 SER A N 1
ATOM 1429 C CA . SER A 1 187 ? -0.384 19.278 18.593 1.00 96.88 187 SER A CA 1
ATOM 1430 C C . SER A 1 187 ? -0.413 17.947 19.348 1.00 96.88 187 SER A C 1
ATOM 1432 O O . SER A 1 187 ? -0.865 17.910 20.493 1.00 96.88 187 SER A O 1
ATOM 1434 N N . LEU A 1 188 ? 0.061 16.863 18.729 1.00 96.81 188 LEU A N 1
ATOM 1435 C CA . LEU A 1 188 ? 0.142 15.541 19.351 1.00 96.81 188 LEU A CA 1
ATOM 1436 C C . LEU A 1 188 ? 1.231 15.499 20.430 1.00 96.81 188 LEU A C 1
ATOM 1438 O O . LEU A 1 188 ? 0.946 15.067 21.547 1.00 96.81 188 LEU A O 1
ATOM 1442 N N . LEU A 1 189 ? 2.418 16.040 20.148 1.00 96.81 189 LEU A N 1
ATOM 1443 C CA . LEU A 1 189 ? 3.510 16.163 21.122 1.00 96.81 189 LEU A CA 1
ATOM 1444 C C . LEU A 1 189 ? 3.092 16.997 22.341 1.00 96.81 189 LEU A C 1
ATOM 1446 O O . LEU A 1 189 ? 3.269 16.568 23.478 1.00 96.81 189 LEU A O 1
ATOM 1450 N N . ASN A 1 190 ? 2.415 18.131 22.129 1.00 96.44 190 ASN A N 1
ATOM 1451 C CA . ASN A 1 190 ? 1.891 18.971 23.216 1.00 96.44 190 ASN A CA 1
ATOM 1452 C C . ASN A 1 190 ? 0.842 18.254 24.082 1.00 96.44 190 ASN A C 1
ATOM 1454 O O . ASN A 1 190 ? 0.629 18.630 25.233 1.00 96.44 190 ASN A O 1
ATOM 1458 N N . LYS A 1 191 ? 0.175 17.227 23.543 1.00 95.75 191 LYS A N 1
ATOM 1459 C CA . LYS A 1 191 ? -0.742 16.347 24.287 1.00 95.75 191 LYS A CA 1
ATOM 1460 C C . LYS A 1 191 ? -0.015 15.187 24.983 1.00 95.75 191 LYS A C 1
ATOM 1462 O O . LYS A 1 191 ? -0.681 14.301 25.514 1.00 95.75 191 LYS A O 1
ATOM 1467 N N . GLY A 1 192 ? 1.318 15.173 24.963 1.00 95.94 192 GLY A N 1
ATOM 1468 C CA . GLY A 1 192 ? 2.151 14.119 25.537 1.00 95.94 192 GLY A CA 1
ATOM 1469 C C . GLY A 1 192 ? 2.060 12.797 24.779 1.00 95.94 192 GLY A C 1
ATOM 1470 O O . GLY A 1 192 ? 2.184 11.738 25.395 1.00 95.94 192 GLY A O 1
ATOM 1471 N N . LYS A 1 193 ? 1.766 12.836 23.471 1.00 96.94 193 LYS A N 1
ATOM 1472 C CA . LYS A 1 193 ? 1.751 11.630 22.639 1.00 96.94 193 LYS A CA 1
ATOM 1473 C C . LYS A 1 193 ? 3.175 11.240 22.230 1.00 96.94 193 LYS A C 1
ATOM 1475 O O . LYS A 1 193 ? 3.958 12.105 21.856 1.00 96.94 193 LYS A O 1
ATOM 1480 N N . ASP A 1 194 ? 3.461 9.943 22.252 1.00 97.56 194 ASP A N 1
ATOM 1481 C CA . ASP A 1 194 ? 4.548 9.313 21.505 1.00 97.56 194 ASP A CA 1
ATOM 1482 C C . ASP A 1 194 ? 4.120 9.216 20.037 1.00 97.56 194 ASP A C 1
ATOM 1484 O O . ASP A 1 194 ? 3.074 8.633 19.718 1.00 97.56 194 ASP A O 1
ATOM 1488 N N . VAL A 1 195 ? 4.882 9.866 19.161 1.00 98.12 195 VAL A N 1
ATOM 1489 C CA . VAL A 1 195 ? 4.519 10.057 17.758 1.00 98.12 195 VAL A CA 1
ATOM 1490 C C . VAL A 1 195 ? 5.495 9.295 16.872 1.00 98.12 195 VAL A C 1
ATOM 1492 O O . VAL A 1 195 ? 6.711 9.469 16.950 1.00 98.12 195 VAL A O 1
ATOM 1495 N N . LEU A 1 196 ? 4.929 8.486 15.982 1.00 98.31 196 LEU A N 1
ATOM 1496 C CA . LEU A 1 196 ? 5.613 7.860 14.862 1.00 98.31 196 LEU A CA 1
ATOM 1497 C C . LEU A 1 196 ? 5.105 8.494 13.565 1.00 98.31 196 LEU A C 1
ATOM 1499 O O . LEU A 1 196 ? 3.906 8.501 13.304 1.00 98.31 196 LEU A O 1
ATOM 1503 N N . ALA A 1 197 ? 5.993 8.992 12.722 1.00 98.38 197 ALA A N 1
ATOM 1504 C CA . ALA A 1 197 ? 5.666 9.317 11.341 1.00 98.38 197 ALA A CA 1
ATOM 1505 C C . ALA A 1 197 ? 6.109 8.195 10.412 1.00 98.38 197 ALA A C 1
ATOM 1507 O O . ALA A 1 197 ? 7.184 7.617 10.585 1.00 98.38 197 ALA A O 1
ATOM 1508 N N . TYR A 1 198 ? 5.265 7.883 9.437 1.00 98.31 198 TYR A N 1
ATOM 1509 C CA . TYR A 1 198 ? 5.432 6.698 8.611 1.00 98.31 198 TYR A CA 1
ATOM 1510 C C . TYR A 1 198 ? 5.251 7.017 7.121 1.00 98.31 198 TYR A C 1
ATOM 1512 O O . TYR A 1 198 ? 4.219 7.559 6.711 1.00 98.31 198 TYR A O 1
ATOM 1520 N N . GLY A 1 199 ? 6.267 6.674 6.327 1.00 96.44 199 GLY A N 1
ATOM 1521 C CA . GLY A 1 199 ? 6.355 6.923 4.891 1.00 96.44 199 GLY A CA 1
ATOM 1522 C C . GLY A 1 199 ? 6.795 8.349 4.541 1.00 96.44 199 GLY A C 1
ATOM 1523 O O . GLY A 1 199 ? 7.431 9.051 5.327 1.00 96.44 199 GLY A O 1
ATOM 1524 N N . GLU A 1 200 ? 6.410 8.812 3.350 1.00 94.06 200 GLU A N 1
ATOM 1525 C CA . GLU A 1 200 ? 6.848 10.097 2.765 1.00 94.06 200 GLU A CA 1
ATOM 1526 C C . GLU A 1 200 ? 6.465 11.336 3.604 1.00 94.06 200 GLU A C 1
ATOM 1528 O O . GLU A 1 200 ? 7.014 12.419 3.412 1.00 94.06 200 GLU A O 1
ATOM 1533 N N . ILE A 1 201 ? 5.553 11.198 4.575 1.00 96.69 201 ILE A N 1
ATOM 1534 C CA . ILE A 1 201 ? 5.194 12.294 5.488 1.00 96.69 201 ILE A CA 1
ATOM 1535 C C . ILE A 1 201 ? 6.361 12.718 6.393 1.00 96.69 201 ILE A C 1
ATOM 1537 O O . ILE A 1 201 ? 6.362 13.845 6.891 1.00 96.69 201 ILE A O 1
ATOM 1541 N N . CYS A 1 202 ? 7.362 11.850 6.577 1.00 97.00 202 CYS A N 1
ATOM 1542 C CA . CYS A 1 202 ? 8.584 12.149 7.318 1.00 97.00 202 CYS A CA 1
ATOM 1543 C C . CYS A 1 202 ? 9.303 13.409 6.820 1.00 97.00 202 CYS A C 1
ATOM 1545 O O . CYS A 1 202 ? 9.728 14.235 7.623 1.00 97.00 202 CYS A O 1
ATOM 1547 N N . ASP A 1 203 ? 9.351 13.626 5.505 1.00 95.06 203 ASP A N 1
ATOM 1548 C CA . ASP A 1 203 ? 10.037 14.783 4.913 1.00 95.06 203 ASP A CA 1
ATOM 1549 C C . ASP A 1 203 ? 9.370 16.112 5.316 1.00 95.06 203 ASP A C 1
ATOM 1551 O O . ASP A 1 203 ? 9.953 17.190 5.216 1.00 95.06 203 ASP A O 1
ATOM 1555 N N . SER A 1 204 ? 8.123 16.045 5.791 1.00 96.25 204 SER A N 1
ATOM 1556 C CA . SER A 1 204 ? 7.342 17.201 6.229 1.00 96.25 204 SER A CA 1
ATOM 1557 C C . SER A 1 204 ? 7.435 17.471 7.729 1.00 96.25 204 SER A C 1
ATOM 1559 O O . SER A 1 204 ? 6.935 18.494 8.180 1.00 96.25 204 SER A O 1
ATOM 1561 N N . ILE A 1 205 ? 8.057 16.593 8.516 1.00 93.75 205 ILE A N 1
ATOM 1562 C CA . ILE A 1 205 ? 8.191 16.744 9.975 1.00 93.75 205 ILE A CA 1
ATOM 1563 C C . ILE A 1 205 ? 9.651 16.867 10.433 1.00 93.75 205 ILE A C 1
ATOM 1565 O O . ILE A 1 205 ? 9.917 16.760 11.627 1.00 93.75 205 ILE A O 1
ATOM 1569 N N . ILE A 1 206 ? 10.567 17.181 9.508 1.00 90.19 206 ILE A N 1
ATOM 1570 C CA . ILE A 1 206 ? 11.990 17.474 9.768 1.00 90.19 206 ILE A CA 1
ATOM 1571 C C . ILE A 1 206 ? 12.214 18.359 11.013 1.00 90.19 206 ILE A C 1
ATOM 1573 O O . ILE A 1 206 ? 13.093 18.048 11.817 1.00 90.19 206 ILE A O 1
ATOM 1577 N N . PRO A 1 207 ? 11.416 19.425 11.263 1.00 90.12 207 PRO A N 1
ATOM 1578 C CA . PRO A 1 207 ? 11.595 20.259 12.456 1.00 90.12 207 PRO A CA 1
ATOM 1579 C C . PRO A 1 207 ? 11.451 19.528 13.802 1.00 90.12 207 PRO A C 1
ATOM 1581 O O . PRO A 1 207 ? 11.831 20.093 14.822 1.00 90.12 207 PRO A O 1
ATOM 1584 N N . PHE A 1 208 ? 10.901 18.310 13.813 1.00 91.62 208 PHE A N 1
ATOM 1585 C CA . PHE A 1 208 ? 10.627 17.501 15.002 1.00 91.62 208 PHE A CA 1
ATOM 1586 C C . PHE A 1 208 ? 11.414 16.181 15.032 1.00 91.62 208 PHE A C 1
ATOM 1588 O O . PHE A 1 208 ? 11.087 15.305 15.828 1.00 91.62 208 PHE A O 1
ATOM 1595 N N . GLU A 1 209 ? 12.441 16.007 14.192 1.00 88.19 209 GLU A N 1
ATOM 1596 C CA . GLU A 1 209 ? 13.195 14.742 14.071 1.00 88.19 209 GLU A CA 1
ATOM 1597 C C . GLU A 1 209 ? 13.810 14.237 15.384 1.00 88.19 209 GLU A C 1
ATOM 1599 O O . GLU A 1 209 ? 13.987 13.036 15.556 1.00 88.19 209 GLU A O 1
ATOM 1604 N N . SER A 1 210 ? 14.121 15.126 16.334 1.00 93.00 210 SER A N 1
ATOM 1605 C CA . SER A 1 210 ? 14.629 14.727 17.655 1.00 93.00 210 SER A CA 1
ATOM 1606 C C . SER A 1 210 ? 13.549 14.210 18.610 1.00 93.00 210 SER A C 1
ATOM 1608 O O . SER A 1 210 ? 13.879 13.612 19.631 1.00 93.00 210 SER A O 1
ATOM 1610 N N . GLU A 1 211 ? 12.278 14.482 18.320 1.00 95.44 211 GLU A N 1
ATOM 1611 C CA . GLU A 1 211 ? 11.127 14.186 19.185 1.00 95.44 211 GLU A CA 1
ATOM 1612 C C . GLU A 1 211 ? 10.187 13.136 18.579 1.00 95.44 211 GLU A C 1
ATOM 1614 O O . GLU A 1 211 ? 9.404 12.522 19.302 1.00 95.44 211 GLU A O 1
ATOM 1619 N N . ILE A 1 212 ? 10.250 12.930 17.261 1.00 95.75 212 ILE A N 1
ATOM 1620 C CA . ILE A 1 212 ? 9.367 12.038 16.510 1.00 95.75 212 ILE A CA 1
ATOM 1621 C C . ILE A 1 212 ? 10.190 10.941 15.854 1.00 95.75 212 ILE A C 1
ATOM 1623 O O . ILE A 1 212 ? 11.109 11.207 15.081 1.00 95.75 212 ILE A O 1
ATOM 1627 N N . ASN A 1 213 ? 9.795 9.693 16.097 1.00 96.31 213 ASN A N 1
ATOM 1628 C CA . ASN A 1 213 ? 10.344 8.570 15.353 1.00 96.31 213 ASN A CA 1
ATOM 1629 C C . ASN A 1 213 ? 9.848 8.649 13.908 1.00 96.31 213 ASN A C 1
ATOM 1631 O O . ASN A 1 213 ? 8.647 8.768 13.669 1.00 96.31 213 ASN A O 1
ATOM 1635 N N . CYS A 1 214 ? 10.754 8.564 12.941 1.00 97.44 214 CYS A N 1
ATOM 1636 C CA . CYS A 1 214 ? 10.409 8.516 11.527 1.00 97.44 214 CYS A CA 1
ATOM 1637 C C . CYS A 1 214 ? 10.808 7.163 10.928 1.00 97.44 214 CYS A C 1
ATOM 1639 O O . CYS A 1 214 ? 11.926 6.686 11.128 1.00 97.44 214 CYS A O 1
ATOM 1641 N N . ILE A 1 215 ? 9.902 6.571 10.148 1.00 97.81 215 ILE A N 1
ATOM 1642 C CA . ILE A 1 215 ? 10.187 5.425 9.283 1.00 97.81 215 ILE A CA 1
ATOM 1643 C C . ILE A 1 215 ? 9.930 5.852 7.838 1.00 97.81 215 ILE A C 1
ATOM 1645 O O . ILE A 1 215 ? 8.783 5.898 7.399 1.00 97.81 215 ILE A O 1
ATOM 1649 N N . ASN A 1 216 ? 11.010 6.184 7.131 1.00 96.38 216 ASN A N 1
ATOM 1650 C CA . ASN A 1 216 ? 11.036 6.430 5.690 1.00 96.38 216 ASN A CA 1
ATOM 1651 C C . ASN A 1 216 ? 12.395 5.978 5.128 1.00 96.38 216 ASN A C 1
ATOM 1653 O O . ASN 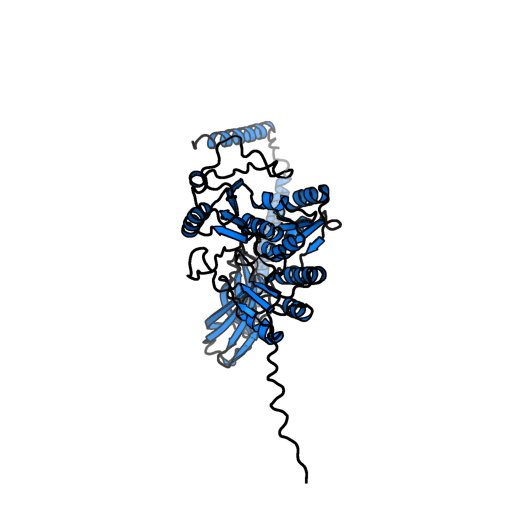A 1 216 ? 13.394 6.694 5.193 1.00 96.38 216 ASN A O 1
ATOM 1657 N N . ARG A 1 217 ? 12.448 4.761 4.596 1.00 95.06 217 ARG A N 1
ATOM 1658 C CA . ARG A 1 217 ? 13.616 4.106 3.989 1.00 95.06 217 ARG A CA 1
ATOM 1659 C C . ARG A 1 217 ? 13.608 4.254 2.466 1.00 95.06 217 ARG A C 1
ATOM 1661 O O . ARG A 1 217 ? 14.325 3.536 1.773 1.00 95.06 217 ARG A O 1
ATOM 1668 N N . GLY A 1 218 ? 12.782 5.164 1.942 1.00 91.56 218 GLY A N 1
ATOM 1669 C CA . GLY A 1 218 ? 12.625 5.427 0.511 1.00 91.56 218 GLY A CA 1
ATOM 1670 C C . GLY A 1 218 ? 11.791 4.386 -0.240 1.00 91.56 218 GLY A C 1
ATOM 1671 O O . GLY A 1 218 ? 11.645 4.502 -1.459 1.00 91.56 218 GLY A O 1
ATOM 1672 N N . SER A 1 219 ? 11.241 3.399 0.472 1.00 92.81 219 SER A N 1
ATOM 1673 C CA . SER A 1 219 ? 10.470 2.295 -0.086 1.00 92.81 219 SER A CA 1
ATOM 1674 C C . SER A 1 219 ? 9.379 1.844 0.872 1.00 92.81 219 SER A C 1
ATOM 1676 O O . SER A 1 219 ? 9.667 1.539 2.028 1.00 92.81 219 SER A O 1
ATOM 1678 N N . ILE A 1 220 ? 8.148 1.705 0.371 1.00 93.56 220 ILE A N 1
ATOM 1679 C CA . ILE A 1 220 ? 7.007 1.263 1.192 1.00 93.56 220 ILE A CA 1
ATOM 1680 C C . ILE A 1 220 ? 7.203 -0.166 1.715 1.00 93.56 220 ILE A C 1
ATOM 1682 O O . ILE A 1 220 ? 6.733 -0.514 2.797 1.00 93.56 220 ILE A O 1
ATOM 1686 N N . PHE A 1 221 ? 7.932 -1.001 0.970 1.00 94.81 221 PHE A N 1
ATOM 1687 C CA . PHE A 1 221 ? 8.209 -2.387 1.342 1.00 94.81 221 PHE A CA 1
ATOM 1688 C C . PHE A 1 221 ? 9.334 -2.478 2.372 1.00 94.81 221 PHE A C 1
ATOM 1690 O O . PHE A 1 221 ? 9.248 -3.289 3.297 1.00 94.81 221 PHE A O 1
ATOM 1697 N N . LEU A 1 222 ? 10.356 -1.621 2.266 1.00 96.19 222 LEU A N 1
ATOM 1698 C CA . LEU A 1 222 ? 11.392 -1.505 3.297 1.00 96.19 222 LEU A CA 1
ATOM 1699 C C . LEU A 1 222 ? 10.835 -0.891 4.586 1.00 96.19 222 LEU A C 1
ATOM 1701 O O . LEU A 1 222 ? 11.157 -1.365 5.676 1.00 96.19 222 LEU A O 1
ATOM 1705 N N . ASP A 1 223 ? 9.963 0.111 4.470 1.00 97.56 223 ASP A N 1
ATOM 1706 C CA . ASP A 1 223 ? 9.262 0.719 5.603 1.00 97.56 223 ASP A CA 1
ATOM 1707 C C . ASP A 1 223 ? 8.354 -0.288 6.295 1.00 97.56 223 ASP A C 1
ATOM 1709 O O . ASP A 1 223 ? 8.352 -0.388 7.523 1.00 97.56 223 ASP A O 1
ATOM 1713 N N . ASN A 1 224 ? 7.595 -1.071 5.522 1.00 98.12 224 ASN A N 1
ATOM 1714 C CA . ASN A 1 224 ? 6.792 -2.162 6.060 1.00 98.12 224 ASN A CA 1
ATOM 1715 C C . ASN A 1 224 ? 7.682 -3.207 6.741 1.00 98.12 224 ASN A C 1
ATOM 1717 O O . ASN A 1 224 ? 7.445 -3.516 7.901 1.00 98.12 224 ASN A O 1
ATOM 1721 N N . SER A 1 225 ? 8.752 -3.675 6.093 1.00 97.88 225 SER A N 1
ATOM 1722 C CA . SER A 1 225 ? 9.672 -4.669 6.669 1.00 97.88 225 SER A CA 1
ATOM 1723 C C . SER A 1 225 ? 10.296 -4.201 7.986 1.00 97.88 225 SER A C 1
ATOM 1725 O O . SER A 1 225 ? 10.415 -4.984 8.928 1.00 97.88 225 SER A O 1
ATOM 1727 N N . TYR A 1 226 ? 10.649 -2.918 8.092 1.00 98.19 226 TYR A N 1
ATOM 1728 C CA . TYR A 1 226 ? 11.147 -2.346 9.340 1.00 98.19 226 TYR A CA 1
ATOM 1729 C C . TYR A 1 226 ? 10.057 -2.278 10.420 1.00 98.19 226 TYR A C 1
ATOM 1731 O O . TYR A 1 226 ? 10.294 -2.654 11.567 1.00 98.19 226 TYR A O 1
ATOM 1739 N N . LEU A 1 227 ? 8.833 -1.886 10.060 1.00 98.50 227 LEU A N 1
ATOM 1740 C CA . LEU A 1 227 ? 7.711 -1.885 10.999 1.00 98.50 227 LEU A CA 1
ATOM 1741 C C . LEU A 1 227 ? 7.340 -3.302 11.472 1.00 98.50 227 LEU A C 1
ATOM 1743 O O . LEU A 1 227 ? 6.997 -3.495 12.636 1.00 98.50 227 LEU A O 1
ATOM 1747 N N . LEU A 1 228 ? 7.451 -4.305 10.597 1.00 98.56 228 LEU A N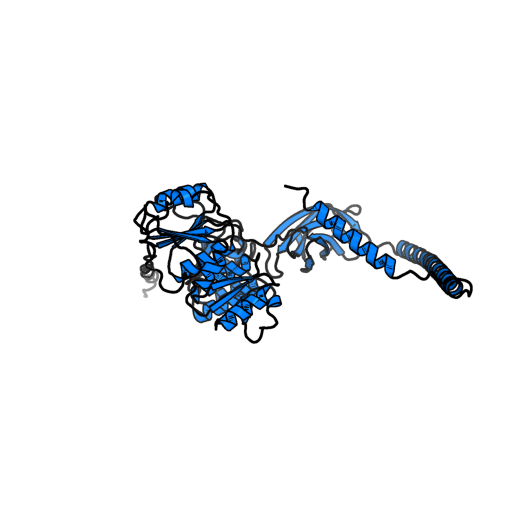 1
ATOM 1748 C CA . LEU A 1 228 ? 7.260 -5.718 10.930 1.00 98.56 228 LEU A CA 1
ATOM 1749 C C . LEU A 1 228 ? 8.283 -6.215 11.962 1.00 98.56 228 LEU A C 1
ATOM 1751 O O . LEU A 1 228 ? 7.934 -7.016 12.838 1.00 98.56 228 LEU A O 1
ATOM 1755 N N . GLN A 1 229 ? 9.531 -5.741 11.881 1.00 98.38 229 GLN A N 1
ATOM 1756 C CA . GLN A 1 229 ? 10.572 -6.032 12.872 1.00 98.38 229 GLN A CA 1
ATOM 1757 C C . GLN A 1 229 ? 10.185 -5.459 14.238 1.00 98.38 229 GLN A C 1
ATOM 1759 O O . GLN A 1 229 ? 10.072 -6.234 15.187 1.00 98.38 229 GLN A O 1
ATOM 1764 N N . LEU A 1 230 ? 9.844 -4.164 14.306 1.00 98.12 230 LEU A N 1
ATOM 1765 C CA . LEU A 1 230 ? 9.364 -3.521 15.540 1.00 98.12 230 LEU A CA 1
ATOM 1766 C C . LEU A 1 230 ? 8.146 -4.251 16.126 1.00 98.12 230 LEU A C 1
ATOM 1768 O O . LEU A 1 230 ? 8.091 -4.554 17.315 1.00 98.12 230 LEU A O 1
ATOM 1772 N N . TYR A 1 231 ? 7.184 -4.620 15.274 1.00 98.38 231 TYR A N 1
ATOM 1773 C CA . TYR A 1 231 ? 6.017 -5.396 15.690 1.00 98.38 231 TYR A CA 1
ATOM 1774 C C . TYR A 1 231 ? 6.421 -6.745 16.307 1.00 98.38 231 TYR A C 1
ATOM 1776 O O . TYR A 1 231 ? 5.840 -7.189 17.297 1.00 98.38 231 TYR A O 1
ATOM 1784 N N . SER A 1 232 ? 7.409 -7.427 15.726 1.00 97.94 232 SER A N 1
ATOM 1785 C CA . SER A 1 232 ? 7.828 -8.760 16.171 1.00 97.94 232 SER A CA 1
ATOM 1786 C C . SER A 1 232 ? 8.596 -8.739 17.484 1.00 97.94 232 SER A C 1
ATOM 1788 O O . SER A 1 232 ? 8.413 -9.645 18.302 1.00 97.94 232 SER A O 1
ATOM 1790 N N . GLU A 1 233 ? 9.409 -7.705 17.689 1.00 97.62 233 GLU A N 1
ATOM 1791 C CA . GLU A 1 233 ? 10.133 -7.456 18.937 1.00 97.62 233 GLU A CA 1
ATOM 1792 C C . GLU A 1 233 ? 9.171 -7.268 20.114 1.00 97.62 233 GLU A C 1
ATOM 1794 O O . GLU A 1 233 ? 9.424 -7.776 21.205 1.00 97.62 233 GLU A O 1
ATOM 1799 N N . GLU A 1 234 ? 8.033 -6.613 19.880 1.00 97.62 234 GLU A N 1
ATOM 1800 C CA . GLU A 1 234 ? 7.079 -6.297 20.941 1.00 97.62 234 GLU A CA 1
ATOM 1801 C C . GLU A 1 234 ? 5.987 -7.351 21.149 1.00 97.62 234 GLU A C 1
ATOM 1803 O O . GLU A 1 234 ? 5.626 -7.653 22.288 1.00 97.62 234 GLU A O 1
ATOM 1808 N N . PHE A 1 235 ? 5.441 -7.913 20.066 1.00 97.31 235 PHE A N 1
ATOM 1809 C CA . PHE A 1 235 ? 4.221 -8.728 20.127 1.00 97.31 235 PHE A CA 1
ATOM 1810 C C . PHE A 1 235 ? 4.434 -10.204 19.768 1.00 97.31 235 PHE A C 1
ATOM 1812 O O . PHE A 1 235 ? 3.544 -11.014 20.018 1.00 97.31 235 PHE A O 1
ATOM 1819 N N . SER A 1 236 ? 5.598 -10.584 19.216 1.00 96.31 236 SER A N 1
ATOM 1820 C CA . SER A 1 236 ? 5.931 -11.974 18.839 1.00 96.31 236 SER A CA 1
ATOM 1821 C C . SER A 1 236 ? 4.804 -12.710 18.074 1.00 96.31 236 SER A C 1
ATOM 1823 O O . SER A 1 236 ? 4.338 -13.761 18.527 1.00 96.31 236 SER A O 1
ATOM 1825 N N . PRO A 1 237 ? 4.347 -12.195 16.916 1.00 97.62 237 PRO A N 1
ATOM 1826 C CA . PRO A 1 237 ? 3.254 -12.798 16.160 1.00 97.62 237 PRO A CA 1
ATOM 1827 C C . PRO A 1 237 ? 3.616 -14.201 15.653 1.00 97.62 237 PRO A C 1
ATOM 1829 O O . PRO A 1 237 ? 4.752 -14.468 15.261 1.00 97.62 237 PRO A O 1
ATOM 1832 N N . SER A 1 238 ? 2.623 -15.091 15.617 1.00 97.50 238 SER A N 1
ATOM 1833 C CA . SER A 1 238 ? 2.742 -16.448 15.059 1.00 97.50 238 SER A CA 1
ATOM 1834 C C . SER A 1 238 ? 2.184 -16.576 13.637 1.00 97.50 238 SER A C 1
ATOM 1836 O O . SER A 1 238 ? 2.377 -17.602 12.980 1.00 97.50 238 SER A O 1
ATOM 1838 N N . GLN A 1 239 ? 1.497 -15.544 13.148 1.00 98.19 239 GLN A N 1
ATOM 1839 C CA . GLN A 1 239 ? 0.917 -15.478 11.812 1.00 98.19 239 GLN A CA 1
ATOM 1840 C C . GLN A 1 239 ? 1.067 -14.067 11.239 1.00 98.19 239 GLN A C 1
ATOM 1842 O O . GLN A 1 239 ? 0.993 -13.089 11.981 1.00 98.19 239 GLN A O 1
ATOM 1847 N N . ALA A 1 240 ? 1.271 -13.983 9.924 1.00 98.31 240 ALA A N 1
ATOM 1848 C CA . ALA A 1 240 ? 1.309 -12.734 9.167 1.00 98.31 240 ALA A CA 1
ATOM 1849 C C . ALA A 1 240 ? 0.151 -12.671 8.163 1.00 98.31 240 ALA A C 1
ATOM 1851 O O . ALA A 1 240 ? -0.287 -13.700 7.637 1.00 98.31 240 ALA A O 1
ATOM 1852 N N . LEU A 1 241 ? -0.329 -11.462 7.884 1.00 98.06 241 LEU A N 1
ATOM 1853 C CA . LEU A 1 241 ? -1.319 -11.198 6.844 1.00 98.06 241 LEU A CA 1
ATOM 1854 C C . LEU A 1 241 ? -0.591 -10.659 5.610 1.00 98.06 241 LEU A C 1
ATOM 1856 O O . LEU A 1 241 ? 0.061 -9.628 5.696 1.00 98.06 241 LEU A O 1
ATOM 1860 N N . PHE A 1 242 ? -0.680 -11.336 4.471 1.00 97.62 242 PHE A N 1
ATOM 1861 C CA . PHE A 1 242 ? -0.032 -10.918 3.229 1.00 97.62 242 PHE A CA 1
ATOM 1862 C C . PHE A 1 242 ? -1.020 -10.192 2.320 1.00 97.62 242 PHE A C 1
ATOM 1864 O O . PHE A 1 242 ? -2.085 -10.731 2.001 1.00 97.62 242 PHE A O 1
ATOM 1871 N N . ALA A 1 243 ? -0.656 -8.987 1.884 1.00 96.06 243 ALA A N 1
ATOM 1872 C CA . ALA A 1 243 ? -1.480 -8.157 1.009 1.00 96.06 243 ALA A CA 1
ATOM 1873 C C . ALA A 1 243 ? -0.620 -7.263 0.107 1.00 96.06 243 ALA A C 1
ATOM 1875 O O . ALA A 1 243 ? 0.523 -6.963 0.425 1.00 96.06 243 ALA A O 1
ATOM 1876 N N . SER A 1 244 ? -1.180 -6.775 -1.000 1.00 93.69 244 SER A N 1
ATOM 1877 C CA . SER A 1 244 ? -0.507 -5.785 -1.863 1.00 93.69 244 SER A CA 1
ATOM 1878 C C . SER A 1 244 ? -0.515 -4.360 -1.294 1.00 93.69 244 SER A C 1
ATOM 1880 O O . SER A 1 244 ? 0.167 -3.468 -1.799 1.00 93.69 244 SER A O 1
ATOM 1882 N N . GLY A 1 245 ? -1.380 -4.114 -0.305 1.00 93.94 245 GLY A N 1
ATOM 1883 C CA . GLY A 1 245 ? -1.704 -2.780 0.197 1.00 93.94 245 GLY A CA 1
ATOM 1884 C C . GLY A 1 245 ? -2.556 -1.927 -0.754 1.00 93.94 245 GLY A C 1
ATOM 1885 O O . GLY A 1 245 ? -2.855 -0.787 -0.417 1.00 93.94 245 GLY A O 1
ATOM 1886 N N . LYS A 1 246 ? -2.967 -2.447 -1.920 1.00 93.44 246 LYS A N 1
ATOM 1887 C CA . LYS A 1 246 ? -3.839 -1.729 -2.876 1.00 93.44 246 LYS A CA 1
ATOM 1888 C C . LYS A 1 246 ? -5.324 -1.862 -2.555 1.00 93.44 246 LYS A C 1
ATOM 1890 O O . LYS A 1 246 ? -6.135 -1.079 -3.028 1.00 93.44 246 LYS A O 1
ATOM 1895 N N . VAL A 1 247 ? -5.673 -2.831 -1.717 1.00 94.12 247 VAL A N 1
ATOM 1896 C CA . VAL A 1 247 ? -7.051 -3.120 -1.338 1.00 94.12 247 VAL A CA 1
ATOM 1897 C C . VAL A 1 247 ? -7.169 -3.211 0.168 1.00 94.12 247 VAL A C 1
ATOM 1899 O O . VAL A 1 247 ? -6.332 -3.809 0.843 1.00 94.12 247 VAL A O 1
ATOM 1902 N N . PHE A 1 248 ? -8.250 -2.642 0.675 1.00 96.00 248 PHE A N 1
ATOM 1903 C CA . PHE A 1 248 ? -8.692 -2.771 2.045 1.00 96.00 248 PHE A CA 1
ATOM 1904 C C . PHE A 1 248 ? -9.819 -3.806 2.145 1.00 96.00 248 PHE A C 1
ATOM 1906 O O . PHE A 1 248 ? -10.779 -3.752 1.377 1.00 96.00 248 PHE A O 1
ATOM 1913 N N . GLU A 1 249 ? -9.718 -4.723 3.107 1.00 94.88 249 GLU A N 1
ATOM 1914 C CA . GLU A 1 249 ? -10.734 -5.727 3.442 1.00 94.88 249 GLU A CA 1
ATOM 1915 C C . GLU A 1 249 ? -11.060 -5.627 4.940 1.00 94.88 249 GLU A C 1
ATOM 1917 O O . GLU A 1 249 ? -10.189 -5.320 5.753 1.00 94.88 249 GLU A O 1
ATOM 1922 N N . SER A 1 250 ? -12.316 -5.851 5.333 1.00 92.06 250 SER A N 1
ATOM 1923 C CA . SER A 1 250 ? -12.805 -5.520 6.684 1.00 92.06 250 SER A CA 1
ATOM 1924 C C . SER A 1 250 ? -12.118 -6.247 7.847 1.00 92.06 250 SER A C 1
ATOM 1926 O O . SER A 1 250 ? -12.135 -5.748 8.969 1.00 92.06 250 SER A O 1
ATOM 1928 N N . SER A 1 251 ? -11.522 -7.411 7.610 1.00 92.81 251 SER A N 1
ATOM 1929 C CA . SER A 1 251 ? -10.830 -8.222 8.619 1.00 92.81 251 SER A CA 1
ATOM 1930 C C . SER A 1 251 ? -9.305 -8.135 8.543 1.00 92.81 251 SER A C 1
ATOM 1932 O O . SER A 1 251 ? -8.620 -8.833 9.290 1.00 92.81 251 SER A O 1
ATOM 1934 N N . ILE A 1 252 ? -8.761 -7.298 7.653 1.00 95.75 252 ILE A N 1
ATOM 1935 C CA . ILE A 1 252 ? -7.316 -7.233 7.419 1.00 95.75 252 ILE A CA 1
ATOM 1936 C C . ILE A 1 252 ? -6.554 -6.578 8.578 1.00 95.75 252 ILE A C 1
ATOM 1938 O O . ILE A 1 252 ? -5.385 -6.876 8.785 1.00 95.75 252 ILE A O 1
ATOM 1942 N N . ILE A 1 253 ? -7.194 -5.704 9.363 1.00 97.56 253 ILE A N 1
ATOM 1943 C CA . ILE A 1 253 ? -6.552 -5.048 10.510 1.00 97.56 253 ILE A CA 1
ATOM 1944 C C . ILE A 1 253 ? -6.790 -5.873 11.773 1.00 97.56 253 ILE A C 1
ATOM 1946 O O . ILE A 1 253 ? -7.924 -6.104 12.189 1.00 97.56 253 ILE A O 1
ATOM 1950 N N . SER A 1 254 ? -5.693 -6.277 12.411 1.00 96.12 254 SER A N 1
ATOM 1951 C CA . SER A 1 254 ? -5.682 -7.090 13.624 1.00 96.12 254 SER A CA 1
ATOM 1952 C C . SER A 1 254 ? -4.679 -6.540 14.634 1.00 96.12 254 SER A C 1
ATOM 1954 O O . SER A 1 254 ? -3.625 -6.029 14.268 1.00 96.12 254 SER A O 1
ATOM 1956 N N . THR A 1 255 ? -4.976 -6.694 15.925 1.00 96.88 255 THR A N 1
ATOM 1957 C CA . THR A 1 255 ? -4.011 -6.432 17.006 1.00 96.88 255 THR A CA 1
ATOM 1958 C C . THR A 1 255 ? -3.026 -7.580 17.215 1.00 96.88 255 THR A C 1
ATOM 1960 O O . THR A 1 255 ? -2.079 -7.415 17.974 1.00 96.88 255 THR A O 1
ATOM 1963 N N . LYS A 1 256 ? -3.253 -8.743 16.584 1.00 97.12 256 LYS A N 1
ATOM 1964 C CA . LYS A 1 256 ? -2.466 -9.972 16.790 1.00 97.12 256 LYS A CA 1
ATOM 1965 C C . LYS A 1 256 ? -1.519 -10.298 15.640 1.00 97.12 256 LYS A C 1
ATOM 1967 O O . LYS A 1 256 ? -0.529 -10.995 15.849 1.00 97.12 256 LYS A O 1
ATOM 1972 N N . TYR A 1 257 ? -1.868 -9.870 14.430 1.00 97.88 257 TYR A N 1
ATOM 1973 C CA . TYR A 1 257 ? -1.172 -10.262 13.210 1.00 97.88 257 TYR A CA 1
ATOM 1974 C C . TYR A 1 257 ? -0.789 -9.014 12.426 1.00 97.88 257 TYR A C 1
ATOM 1976 O O . TYR A 1 257 ? -1.676 -8.210 12.118 1.00 97.88 257 TYR A O 1
ATOM 1984 N N . PRO A 1 258 ? 0.498 -8.832 12.099 1.00 98.31 258 PRO A N 1
ATOM 1985 C CA . PRO A 1 258 ? 0.914 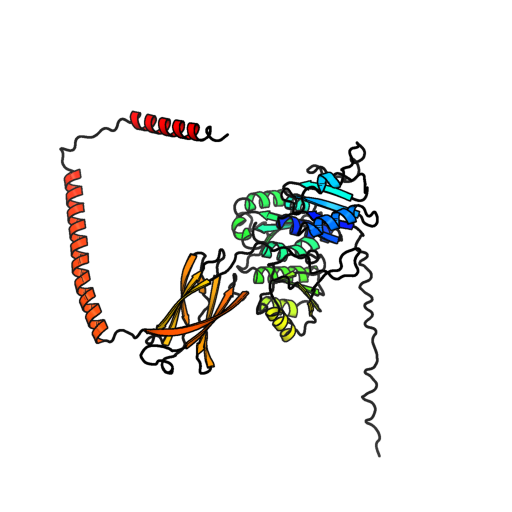-7.718 11.278 1.00 98.31 258 PRO A CA 1
ATOM 1986 C C . PRO A 1 258 ? 0.546 -7.954 9.808 1.00 98.31 258 PRO A C 1
ATOM 1988 O O . PRO A 1 258 ? 0.379 -9.095 9.367 1.00 98.31 258 PRO A O 1
ATOM 1991 N N . ILE A 1 259 ? 0.462 -6.864 9.046 1.00 98.31 259 ILE A N 1
ATOM 1992 C CA . ILE A 1 259 ? 0.290 -6.898 7.593 1.00 98.31 259 ILE A CA 1
ATOM 1993 C C . ILE A 1 259 ? 1.668 -6.775 6.950 1.00 98.31 259 ILE A C 1
ATOM 1995 O O . ILE A 1 259 ? 2.343 -5.761 7.111 1.00 98.31 259 ILE A O 1
ATOM 1999 N N . ALA A 1 260 ? 2.064 -7.806 6.215 1.00 97.94 260 ALA A N 1
ATOM 2000 C CA . ALA A 1 260 ? 3.241 -7.837 5.370 1.00 97.94 260 ALA A CA 1
ATOM 2001 C C . ALA A 1 260 ? 2.855 -7.480 3.930 1.00 97.94 260 ALA A C 1
ATOM 2003 O O . ALA A 1 260 ? 2.094 -8.204 3.276 1.00 97.94 260 ALA A O 1
ATOM 2004 N N . LEU A 1 261 ? 3.381 -6.357 3.445 1.00 96.19 261 LEU A N 1
ATOM 2005 C CA . LEU A 1 261 ? 3.183 -5.926 2.070 1.00 96.19 261 LEU A CA 1
ATOM 2006 C C . LEU A 1 261 ? 4.017 -6.789 1.123 1.00 96.19 261 LEU A C 1
ATOM 2008 O O . LEU A 1 261 ? 5.212 -6.984 1.330 1.00 96.19 261 LEU A O 1
ATOM 2012 N N . VAL A 1 262 ? 3.382 -7.288 0.066 1.00 94.62 262 VAL A N 1
ATOM 2013 C CA . VAL A 1 262 ? 4.023 -8.102 -0.971 1.00 94.62 262 VAL A CA 1
ATOM 2014 C C . VAL A 1 262 ? 3.808 -7.500 -2.353 1.00 94.62 262 VAL A C 1
ATOM 2016 O O . VAL A 1 262 ? 2.758 -6.921 -2.642 1.00 94.62 262 VAL A O 1
ATOM 2019 N N . GLY A 1 263 ? 4.808 -7.662 -3.219 1.00 89.06 263 GLY A N 1
ATOM 2020 C CA . GLY A 1 263 ? 4.678 -7.375 -4.641 1.00 89.06 263 GLY A CA 1
ATOM 2021 C C . GLY A 1 263 ? 3.716 -8.327 -5.346 1.00 89.06 263 GLY A C 1
ATOM 2022 O O . GLY A 1 263 ? 3.157 -9.250 -4.751 1.00 89.06 263 GLY A O 1
ATOM 2023 N N . ARG A 1 264 ? 3.535 -8.127 -6.654 1.00 88.94 264 ARG A N 1
ATOM 2024 C CA . ARG A 1 264 ? 2.710 -9.040 -7.464 1.00 88.94 264 ARG A CA 1
ATOM 2025 C C . ARG A 1 264 ? 3.484 -10.303 -7.827 1.00 88.94 264 ARG A C 1
ATOM 2027 O O . ARG A 1 264 ? 2.965 -11.417 -7.718 1.00 88.94 264 ARG A O 1
ATOM 2034 N N . THR A 1 265 ? 4.741 -10.132 -8.225 1.00 86.94 265 THR A N 1
ATOM 2035 C CA . THR A 1 265 ? 5.541 -11.202 -8.829 1.00 86.94 265 THR A CA 1
ATOM 2036 C C . THR A 1 265 ? 6.484 -11.879 -7.851 1.00 86.94 265 THR A C 1
ATOM 2038 O O . THR A 1 265 ? 6.650 -13.088 -7.941 1.00 86.94 265 THR A O 1
ATOM 2041 N N . GLU A 1 266 ? 7.062 -11.132 -6.914 1.00 88.88 266 GLU A N 1
ATOM 2042 C CA . GLU A 1 266 ? 8.026 -11.645 -5.940 1.00 88.88 266 GLU A CA 1
ATOM 2043 C C . GLU A 1 266 ? 7.900 -10.925 -4.591 1.00 88.88 266 GLU A C 1
ATOM 2045 O O . GLU A 1 266 ? 7.403 -9.798 -4.506 1.00 88.88 266 GLU A O 1
ATOM 2050 N N . ALA A 1 267 ? 8.307 -11.613 -3.526 1.00 91.75 267 ALA A N 1
ATOM 2051 C CA . ALA A 1 267 ? 8.467 -11.018 -2.205 1.00 91.75 267 ALA A CA 1
ATOM 2052 C C . ALA A 1 267 ? 9.854 -10.372 -2.104 1.00 91.75 267 ALA A C 1
ATOM 2054 O O . ALA A 1 267 ? 10.817 -10.910 -2.648 1.00 91.75 267 ALA A O 1
ATOM 2055 N N . SER A 1 268 ? 9.967 -9.244 -1.397 1.00 90.94 268 SER A N 1
ATOM 2056 C CA . SER A 1 268 ? 11.270 -8.601 -1.215 1.00 90.94 268 SER A CA 1
ATOM 2057 C C . SER A 1 268 ? 12.204 -9.468 -0.353 1.00 90.94 268 SER A C 1
ATOM 2059 O O . SER A 1 268 ? 11.731 -10.161 0.561 1.00 90.94 268 SER A O 1
ATOM 2061 N N . PRO A 1 269 ? 13.530 -9.416 -0.579 1.00 93.19 269 PRO A N 1
ATOM 2062 C CA . PRO A 1 269 ? 14.500 -10.125 0.255 1.00 93.19 269 PRO A CA 1
ATOM 2063 C C . PRO A 1 269 ? 14.383 -9.780 1.745 1.00 93.19 269 PRO A C 1
ATOM 2065 O O . PRO A 1 269 ? 14.543 -10.648 2.602 1.00 93.19 269 PRO A O 1
ATOM 2068 N N . GLU A 1 270 ? 14.054 -8.530 2.073 1.00 95.44 270 GLU A N 1
ATOM 2069 C CA . GLU A 1 270 ? 13.865 -8.065 3.448 1.00 95.44 270 GLU A CA 1
ATOM 2070 C C . GLU A 1 270 ? 12.658 -8.724 4.113 1.00 95.44 270 GLU A C 1
ATOM 2072 O O . GLU A 1 270 ? 12.747 -9.126 5.277 1.00 95.44 270 GLU A O 1
ATOM 2077 N N . LEU A 1 271 ? 11.557 -8.904 3.376 1.00 96.56 271 LEU A N 1
ATOM 2078 C CA . LEU A 1 271 ? 10.389 -9.610 3.887 1.00 96.56 271 LEU A CA 1
ATOM 2079 C C . LEU A 1 271 ? 10.712 -11.088 4.131 1.00 96.56 271 LEU A C 1
ATOM 2081 O O . LEU A 1 271 ? 10.361 -11.629 5.181 1.00 96.56 271 LEU A O 1
ATOM 2085 N N . ILE A 1 272 ? 11.414 -11.737 3.198 1.00 97.44 272 ILE A N 1
ATOM 2086 C CA . ILE A 1 272 ? 11.878 -13.122 3.366 1.00 97.44 272 ILE A CA 1
ATOM 2087 C C . ILE A 1 272 ? 12.783 -13.241 4.596 1.00 97.44 272 ILE A C 1
ATOM 2089 O O . ILE A 1 272 ? 12.601 -14.153 5.409 1.00 97.44 272 ILE A O 1
ATOM 2093 N N . GLY A 1 273 ? 13.716 -12.302 4.767 1.00 97.44 273 GLY A N 1
ATOM 2094 C CA . GLY A 1 273 ? 14.600 -12.226 5.927 1.00 97.44 273 GLY A CA 1
ATOM 2095 C C . GLY A 1 273 ? 13.835 -12.061 7.241 1.00 97.44 273 GLY A C 1
ATOM 2096 O O . GLY A 1 273 ? 14.134 -12.753 8.214 1.00 97.44 273 GLY A O 1
ATOM 2097 N N . TRP A 1 274 ? 12.803 -11.214 7.267 1.00 97.81 274 TRP A N 1
ATOM 2098 C CA . TRP A 1 274 ? 11.939 -11.045 8.436 1.00 97.81 274 TRP A CA 1
ATOM 2099 C C . TRP A 1 274 ? 11.126 -12.307 8.761 1.00 97.81 274 TRP A C 1
ATOM 2101 O O . TRP A 1 274 ? 11.087 -12.735 9.916 1.00 97.81 274 TRP A O 1
ATOM 2111 N N . ILE A 1 275 ? 10.517 -12.965 7.766 1.00 97.81 275 ILE A N 1
ATOM 2112 C CA . ILE A 1 275 ? 9.830 -14.254 7.983 1.00 97.81 275 ILE A CA 1
ATOM 2113 C C . ILE A 1 275 ? 10.824 -15.282 8.539 1.00 97.81 275 ILE A C 1
ATOM 2115 O O . ILE A 1 275 ? 10.467 -16.104 9.378 1.00 97.81 275 ILE A O 1
ATOM 2119 N N . ALA A 1 276 ? 12.079 -15.235 8.088 1.00 97.38 276 ALA A N 1
ATOM 2120 C CA . ALA A 1 276 ? 13.101 -16.176 8.511 1.00 97.38 276 ALA A CA 1
ATOM 2121 C C . ALA A 1 276 ? 13.560 -16.020 9.959 1.00 97.38 276 ALA A C 1
ATOM 2123 O O . ALA A 1 276 ? 13.857 -17.027 10.603 1.00 97.38 276 ALA A O 1
ATOM 2124 N N . SER A 1 277 ? 13.643 -14.784 10.446 1.00 97.25 277 SER A N 1
ATOM 2125 C CA . SER A 1 277 ? 14.100 -14.467 11.801 1.00 97.25 277 SER A CA 1
ATOM 2126 C C . SER A 1 277 ? 12.967 -14.380 12.828 1.00 97.25 277 SER A C 1
ATOM 2128 O O . SER A 1 277 ? 13.229 -14.402 14.031 1.00 97.25 277 SER A O 1
ATOM 2130 N N . SER A 1 278 ? 11.713 -14.291 12.380 1.00 96.88 278 SER A N 1
ATOM 2131 C CA . SER A 1 278 ? 10.531 -14.187 13.239 1.00 96.88 278 SER A CA 1
ATOM 2132 C C . SER A 1 278 ? 9.958 -15.553 13.647 1.00 96.88 278 SER A C 1
ATOM 2134 O O . SER A 1 278 ? 10.405 -16.615 13.218 1.00 96.88 278 SER A O 1
ATOM 2136 N N . LYS A 1 279 ? 8.933 -15.534 14.511 1.00 96.62 279 LYS A N 1
ATOM 2137 C CA . LYS A 1 279 ? 8.189 -16.727 14.962 1.00 96.62 279 LYS A CA 1
ATOM 2138 C C . LYS A 1 279 ? 6.964 -17.033 14.088 1.00 96.62 279 LYS A C 1
ATOM 2140 O O . LYS A 1 279 ? 6.047 -17.728 14.529 1.00 96.62 279 LYS A O 1
ATOM 2145 N N . ILE A 1 280 ? 6.924 -16.501 12.868 1.00 98.06 280 ILE A N 1
ATOM 2146 C CA . ILE A 1 280 ? 5.794 -16.663 11.955 1.00 98.06 280 ILE A CA 1
ATOM 2147 C C . ILE A 1 280 ? 5.735 -18.113 11.467 1.00 98.06 280 ILE A C 1
ATOM 2149 O O . ILE A 1 280 ? 6.597 -18.578 10.728 1.00 98.06 280 ILE A O 1
ATOM 2153 N N . GLY A 1 281 ? 4.693 -18.830 11.888 1.00 97.38 281 GLY A N 1
ATOM 2154 C CA . GLY A 1 281 ? 4.449 -20.225 11.519 1.00 97.38 281 GLY A CA 1
ATOM 2155 C C . GLY A 1 281 ? 3.399 -20.405 10.423 1.00 97.38 281 GLY A C 1
ATOM 2156 O O . GLY A 1 281 ? 3.263 -21.503 9.891 1.00 97.38 281 GLY A O 1
ATOM 2157 N N . SER A 1 282 ? 2.639 -19.360 10.079 1.00 98.12 282 SER A N 1
ATOM 2158 C CA . SER A 1 282 ? 1.672 -19.402 8.975 1.00 98.12 282 SER A CA 1
ATOM 2159 C C . SER A 1 282 ? 1.384 -18.023 8.380 1.00 98.12 282 SER A C 1
ATOM 2161 O O . SER A 1 282 ? 1.672 -16.993 8.990 1.00 98.12 282 SER A O 1
ATOM 2163 N N . GLY A 1 283 ? 0.781 -18.009 7.193 1.00 97.81 283 GLY A N 1
ATOM 2164 C CA . GLY A 1 283 ? 0.318 -16.805 6.511 1.00 97.81 283 GLY A CA 1
ATOM 2165 C C . GLY A 1 283 ? -1.152 -16.860 6.113 1.00 97.81 283 GLY A C 1
ATOM 2166 O O . GLY A 1 283 ? -1.640 -17.919 5.713 1.00 97.81 283 GLY A O 1
ATOM 2167 N N . LEU A 1 284 ? -1.833 -15.716 6.151 1.00 97.25 284 LEU A N 1
ATOM 2168 C CA . LEU A 1 284 ? -3.147 -15.522 5.531 1.00 97.25 284 LEU A CA 1
ATOM 2169 C C . LEU A 1 284 ? -3.034 -14.490 4.406 1.00 97.25 284 LEU A C 1
ATOM 2171 O O . LEU A 1 284 ? -2.529 -13.397 4.623 1.00 97.25 284 LEU A O 1
ATOM 2175 N N . VAL A 1 285 ? -3.506 -14.826 3.212 1.00 95.94 285 VAL A N 1
ATOM 2176 C CA . VAL A 1 285 ? -3.395 -13.997 2.007 1.00 95.94 285 VAL A CA 1
ATOM 2177 C C . VAL A 1 285 ? -4.726 -13.334 1.717 1.00 95.94 285 VAL A C 1
ATOM 2179 O O . VAL A 1 285 ? -5.742 -14.016 1.550 1.00 95.94 285 VAL A O 1
ATOM 2182 N N . PHE A 1 286 ? -4.679 -12.013 1.583 1.00 92.88 286 PHE A N 1
ATOM 2183 C CA . PHE A 1 286 ? -5.760 -11.194 1.056 1.00 92.88 286 PHE A CA 1
ATOM 2184 C C . PHE A 1 286 ? -5.405 -10.812 -0.375 1.00 92.88 286 PHE A C 1
ATOM 2186 O O . PHE A 1 286 ? -4.676 -9.853 -0.620 1.00 92.88 286 PHE A O 1
ATOM 2193 N N . GLU A 1 287 ? -5.880 -11.614 -1.327 1.00 80.19 287 GLU A N 1
ATOM 2194 C CA . GLU A 1 287 ? -5.518 -11.427 -2.734 1.00 80.19 287 GLU A CA 1
ATOM 2195 C C . GLU A 1 287 ? -6.166 -10.166 -3.326 1.00 80.19 287 GLU A C 1
ATOM 2197 O O . GLU A 1 287 ? -5.547 -9.494 -4.154 1.00 80.19 287 GLU A O 1
ATOM 2202 N N . GLY A 1 288 ? -7.372 -9.814 -2.858 1.00 79.56 288 GLY A N 1
ATOM 2203 C CA . GLY A 1 288 ? -8.135 -8.686 -3.388 1.00 79.56 288 GLY A CA 1
ATOM 2204 C C . GLY A 1 288 ? -8.207 -8.759 -4.914 1.00 79.56 288 GLY A C 1
ATOM 2205 O O . GLY A 1 288 ? -8.528 -9.804 -5.474 1.00 79.56 288 GLY A O 1
ATOM 2206 N N . ASP A 1 289 ? -7.857 -7.663 -5.580 1.00 66.62 289 ASP A N 1
ATOM 2207 C CA . ASP A 1 289 ? -7.702 -7.577 -7.036 1.00 66.62 289 ASP A CA 1
ATOM 2208 C C . ASP A 1 289 ? -6.230 -7.578 -7.498 1.00 66.62 289 ASP A C 1
ATOM 2210 O O . ASP A 1 289 ? -5.939 -7.526 -8.694 1.00 66.62 289 ASP A O 1
ATOM 2214 N N . ALA A 1 290 ? -5.279 -7.636 -6.565 1.00 69.81 290 ALA A N 1
ATOM 2215 C CA . ALA A 1 290 ? -3.898 -7.281 -6.850 1.00 69.81 290 ALA A CA 1
ATOM 2216 C C . ALA A 1 290 ? -3.067 -8.436 -7.421 1.00 69.81 290 ALA A C 1
ATOM 2218 O O . ALA A 1 290 ? -1.951 -8.194 -7.864 1.00 69.81 290 ALA A O 1
ATOM 2219 N N . ASN A 1 291 ? -3.587 -9.670 -7.449 1.00 83.94 291 ASN A N 1
ATOM 2220 C CA . ASN A 1 291 ? -2.884 -10.875 -7.913 1.00 83.94 291 ASN A CA 1
ATOM 2221 C C . ASN A 1 291 ? -1.439 -10.957 -7.376 1.00 83.94 291 ASN A C 1
ATOM 2223 O O . ASN A 1 291 ? -0.471 -10.683 -8.085 1.00 83.94 291 ASN A O 1
ATOM 2227 N N . ILE A 1 292 ? -1.310 -11.352 -6.112 1.00 91.19 292 ILE A N 1
ATOM 2228 C CA . ILE A 1 292 ? -0.024 -11.496 -5.407 1.00 91.19 292 ILE A CA 1
ATOM 2229 C C . ILE A 1 292 ? 0.509 -12.936 -5.424 1.00 91.19 292 ILE A C 1
ATOM 2231 O O . ILE A 1 292 ? 1.377 -13.303 -4.635 1.00 91.19 292 ILE A O 1
ATOM 2235 N N . LYS A 1 293 ? -0.010 -13.791 -6.318 1.00 92.69 293 LYS A N 1
ATOM 2236 C CA . LYS A 1 293 ? 0.309 -15.230 -6.344 1.00 92.69 293 LYS A CA 1
ATOM 2237 C C . LYS A 1 293 ? 1.794 -15.509 -6.552 1.00 92.69 293 LYS A C 1
ATOM 2239 O O . LYS A 1 293 ? 2.295 -16.463 -5.963 1.00 92.69 293 LYS A O 1
ATOM 2244 N N . GLY A 1 294 ? 2.476 -14.693 -7.360 1.00 91.31 294 GLY A N 1
ATOM 2245 C CA . GLY A 1 294 ? 3.913 -14.824 -7.599 1.00 91.31 294 GLY A CA 1
ATOM 2246 C C . GLY A 1 294 ? 4.702 -14.635 -6.307 1.00 91.31 294 GLY A C 1
ATOM 2247 O O . GLY A 1 294 ? 5.407 -15.544 -5.877 1.00 91.31 294 GLY A O 1
ATOM 2248 N N . ALA A 1 295 ? 4.465 -13.523 -5.609 1.00 92.88 295 ALA A N 1
ATOM 2249 C CA . ALA A 1 295 ? 5.123 -13.249 -4.335 1.00 92.88 295 ALA A CA 1
ATOM 2250 C C . ALA A 1 295 ? 4.823 -14.311 -3.265 1.00 92.88 295 ALA A C 1
ATOM 2252 O O . ALA A 1 295 ? 5.718 -14.736 -2.532 1.00 92.88 295 ALA A O 1
ATOM 2253 N N . ILE A 1 296 ? 3.583 -14.806 -3.203 1.00 96.25 296 ILE A N 1
ATOM 2254 C CA . ILE A 1 296 ? 3.224 -15.901 -2.293 1.00 96.25 296 ILE A CA 1
ATOM 2255 C C . ILE A 1 296 ? 3.934 -17.210 -2.668 1.00 96.25 296 ILE A C 1
ATOM 2257 O O . ILE A 1 296 ? 4.331 -17.962 -1.775 1.00 96.25 296 ILE A O 1
ATOM 2261 N N . ALA A 1 297 ? 4.120 -17.499 -3.958 1.00 95.56 297 ALA A N 1
ATOM 2262 C CA . ALA A 1 297 ? 4.885 -18.662 -4.398 1.00 95.56 297 ALA A CA 1
ATOM 2263 C C . ALA A 1 297 ? 6.350 -18.570 -3.945 1.00 95.56 297 ALA A C 1
ATOM 2265 O O . ALA A 1 297 ? 6.848 -19.546 -3.382 1.00 95.56 297 ALA A O 1
ATOM 2266 N N . THR A 1 298 ? 6.986 -17.398 -4.076 1.00 94.50 298 THR A N 1
ATOM 2267 C CA . THR A 1 298 ? 8.339 -17.130 -3.553 1.00 94.50 298 THR A CA 1
ATOM 2268 C C . THR A 1 298 ? 8.419 -17.412 -2.052 1.00 94.50 298 THR A C 1
ATOM 2270 O O . THR A 1 298 ? 9.254 -18.202 -1.615 1.00 94.50 298 THR A O 1
ATOM 2273 N N . ILE A 1 299 ? 7.491 -16.866 -1.255 1.00 96.19 299 ILE A N 1
ATOM 2274 C CA . ILE A 1 299 ? 7.453 -17.092 0.203 1.00 96.19 299 ILE A CA 1
ATOM 2275 C C . ILE A 1 299 ? 7.331 -18.585 0.529 1.00 96.19 299 ILE A C 1
ATOM 2277 O O . ILE A 1 299 ? 8.060 -19.105 1.376 1.00 96.19 299 ILE A O 1
ATOM 2281 N N . LYS A 1 300 ? 6.424 -19.300 -0.144 1.00 96.38 300 LYS A N 1
ATOM 2282 C CA . LYS A 1 300 ? 6.231 -20.741 0.072 1.00 96.38 300 LYS A CA 1
ATOM 2283 C C . LYS A 1 300 ? 7.478 -21.543 -0.291 1.00 96.38 300 LYS A C 1
ATOM 2285 O O . LYS A 1 300 ? 7.823 -22.467 0.440 1.00 96.38 300 LYS A O 1
ATOM 2290 N N . GLN A 1 301 ? 8.134 -21.204 -1.398 1.00 96.00 301 GLN A N 1
ATOM 2291 C CA . GLN A 1 301 ? 9.320 -21.904 -1.879 1.00 96.00 301 GLN A CA 1
ATOM 2292 C C . GLN A 1 301 ? 10.522 -21.683 -0.957 1.00 96.00 301 GLN A C 1
ATOM 2294 O O . GLN A 1 301 ? 11.197 -22.643 -0.595 1.00 96.00 301 GLN A O 1
ATOM 2299 N N . GLU A 1 302 ? 10.777 -20.441 -0.552 1.00 96.25 302 GLU A N 1
ATOM 2300 C CA . GLU A 1 302 ? 11.985 -20.092 0.201 1.00 96.25 302 GLU A CA 1
ATOM 2301 C C . GLU A 1 302 ? 11.862 -20.343 1.705 1.00 96.25 302 GLU A C 1
ATOM 2303 O O . GLU A 1 302 ? 12.864 -20.575 2.384 1.00 96.25 302 GLU A O 1
ATOM 2308 N N . ARG A 1 303 ? 10.640 -20.300 2.251 1.00 96.31 303 ARG A N 1
ATOM 2309 C CA . ARG A 1 303 ? 10.402 -20.428 3.699 1.00 96.31 303 ARG A CA 1
ATOM 2310 C C . ARG A 1 303 ? 9.650 -21.686 4.105 1.00 96.31 303 ARG A C 1
ATOM 2312 O O . ARG A 1 303 ? 9.504 -21.914 5.302 1.00 96.31 303 ARG A O 1
ATOM 2319 N N . ALA A 1 304 ? 9.143 -22.470 3.150 1.00 96.19 304 ALA A N 1
ATOM 2320 C CA . ALA A 1 304 ? 8.226 -23.584 3.416 1.00 96.19 304 ALA A CA 1
ATOM 2321 C C . ALA A 1 304 ? 7.038 -23.179 4.319 1.00 96.19 304 ALA A C 1
ATOM 2323 O O . ALA A 1 304 ? 6.508 -23.994 5.073 1.00 96.19 304 ALA A O 1
ATOM 2324 N N . LEU A 1 305 ? 6.627 -21.905 4.259 1.00 96.94 305 LEU A N 1
ATOM 2325 C CA . LEU A 1 305 ? 5.596 -21.351 5.129 1.00 96.94 305 LEU A CA 1
ATOM 2326 C C . LEU A 1 305 ? 4.208 -21.836 4.668 1.00 96.94 305 LEU A C 1
ATOM 2328 O O . LEU A 1 305 ? 3.863 -21.649 3.497 1.00 96.94 305 LEU A O 1
ATOM 2332 N N . PRO A 1 306 ? 3.377 -22.423 5.548 1.00 97.56 306 PRO A N 1
ATOM 2333 C CA . PRO A 1 306 ? 1.981 -22.707 5.242 1.00 97.56 306 PRO A CA 1
ATOM 2334 C C . PRO A 1 306 ? 1.207 -21.407 5.029 1.00 97.56 306 PRO A C 1
ATOM 2336 O O . PRO A 1 306 ? 1.189 -20.532 5.896 1.00 97.56 306 PRO A O 1
ATOM 2339 N N . VAL A 1 307 ? 0.544 -21.289 3.882 1.00 96.81 307 VAL A N 1
ATOM 2340 C CA . VAL A 1 307 ? -0.191 -20.083 3.501 1.00 96.81 307 VAL A CA 1
ATOM 2341 C C . VAL A 1 307 ? -1.618 -20.438 3.093 1.00 96.81 307 VAL A C 1
ATOM 2343 O O . VAL A 1 307 ? -1.828 -21.329 2.268 1.00 96.81 307 VAL A O 1
ATOM 2346 N N . PHE A 1 308 ? -2.584 -19.711 3.649 1.00 96.19 308 PHE A N 1
ATOM 2347 C CA . PHE A 1 308 ? -4.011 -19.839 3.364 1.00 96.19 308 PHE A CA 1
ATOM 2348 C C . PHE A 1 308 ? -4.496 -18.616 2.594 1.00 96.19 308 PHE A C 1
ATOM 2350 O O . PHE A 1 308 ? -4.081 -17.502 2.892 1.00 96.19 308 PHE A O 1
ATOM 2357 N N . VAL A 1 309 ? -5.386 -18.804 1.623 1.00 94.00 309 VAL A N 1
ATOM 2358 C CA . VAL A 1 309 ? -5.969 -17.696 0.857 1.00 94.00 309 VAL A CA 1
ATOM 2359 C C . VAL A 1 309 ? -7.399 -17.470 1.320 1.00 94.00 309 VAL A C 1
ATOM 2361 O O . VAL A 1 309 ? -8.204 -18.404 1.319 1.00 94.00 309 VAL A O 1
ATOM 2364 N N . LYS A 1 310 ? -7.726 -16.234 1.703 1.00 93.19 310 LYS A N 1
ATOM 2365 C CA . LYS A 1 310 ? -9.107 -15.835 1.975 1.00 93.19 310 LYS A CA 1
ATOM 2366 C C . LYS A 1 310 ? -9.753 -15.430 0.648 1.00 93.19 310 LYS A C 1
ATOM 2368 O O . LYS A 1 310 ? -9.333 -14.456 0.035 1.00 93.19 310 LYS A O 1
ATOM 2373 N N . LEU A 1 311 ? -10.746 -16.192 0.191 1.00 87.94 311 LEU A N 1
ATOM 2374 C CA . LEU A 1 311 ? -11.436 -15.947 -1.090 1.00 87.94 311 LEU A CA 1
ATOM 2375 C C . LEU A 1 311 ? -12.835 -15.349 -0.924 1.00 87.94 311 LEU A C 1
ATOM 2377 O O . LEU A 1 311 ? -13.387 -14.778 -1.860 1.00 87.94 311 LEU A O 1
ATOM 2381 N N . GLY A 1 312 ? -13.414 -15.482 0.263 1.00 89.75 312 GLY A N 1
ATOM 2382 C CA . GLY A 1 312 ? -14.763 -15.030 0.534 1.00 89.75 312 GLY A CA 1
ATOM 2383 C C . GLY A 1 312 ? -15.031 -14.906 2.020 1.00 89.75 312 GLY A C 1
ATOM 2384 O O . GLY A 1 312 ? -14.193 -15.233 2.866 1.00 89.75 312 GLY A O 1
ATOM 2385 N N . GLU A 1 313 ? -16.225 -14.428 2.319 1.00 87.62 313 GLU A N 1
ATOM 2386 C CA . GLU A 1 313 ? -16.737 -14.284 3.669 1.00 87.62 313 GLU A CA 1
ATOM 2387 C C . GLU A 1 313 ? -18.163 -14.819 3.765 1.00 87.62 313 GLU A C 1
ATOM 2389 O O . GLU A 1 313 ? -18.912 -14.869 2.787 1.00 87.62 313 GLU A O 1
ATOM 2394 N N . GLY A 1 314 ? -18.539 -15.266 4.959 1.00 84.38 314 GLY A N 1
ATOM 2395 C CA . GLY A 1 314 ? -19.933 -15.569 5.244 1.00 84.38 314 GLY A CA 1
ATOM 2396 C C . GLY A 1 314 ? -20.725 -14.270 5.353 1.00 84.38 314 GLY A C 1
ATOM 2397 O O . GLY A 1 314 ? -20.262 -13.305 5.959 1.00 84.38 314 GLY A O 1
ATOM 2398 N N . SER A 1 315 ? -21.942 -14.248 4.820 1.00 74.88 315 SER A N 1
ATOM 2399 C CA . SER A 1 315 ? -22.876 -13.167 5.128 1.00 74.88 315 SER A CA 1
ATOM 2400 C C . SER A 1 315 ? -23.690 -13.548 6.362 1.00 74.88 315 SER A C 1
ATOM 2402 O O . SER A 1 315 ? -24.303 -14.612 6.390 1.00 74.88 315 SER A O 1
ATOM 2404 N N . LEU A 1 316 ? -23.721 -12.692 7.394 1.00 64.88 316 LEU A N 1
ATOM 2405 C CA . LEU A 1 316 ? -24.579 -12.944 8.566 1.00 64.88 316 LEU A CA 1
ATOM 2406 C C . LEU A 1 316 ? -26.030 -13.168 8.106 1.00 64.88 316 LEU A C 1
ATOM 2408 O O . LEU A 1 316 ? -26.559 -12.339 7.363 1.00 64.88 316 LEU A O 1
ATOM 2412 N N . GLY A 1 317 ? -26.648 -14.266 8.550 1.00 68.25 317 GLY A N 1
ATOM 2413 C CA . GLY A 1 317 ? -28.012 -14.664 8.172 1.00 68.25 317 GLY A CA 1
ATOM 2414 C C . GLY A 1 317 ? -28.121 -15.469 6.871 1.00 68.25 317 GLY A C 1
ATOM 2415 O O . GLY A 1 317 ? -29.225 -15.829 6.476 1.00 68.25 317 GLY A O 1
ATOM 2416 N N . SER A 1 318 ? -27.004 -15.777 6.207 1.00 75.94 318 SER A N 1
ATOM 2417 C CA . SER A 1 318 ? -26.971 -16.596 4.996 1.00 75.94 318 SER A CA 1
ATOM 2418 C C . SER A 1 318 ? -25.918 -17.695 5.108 1.00 75.94 318 SER A C 1
ATOM 2420 O O . SER A 1 318 ? -24.811 -17.470 5.587 1.00 75.94 318 SER A O 1
ATOM 2422 N N . SER A 1 319 ? -26.246 -18.892 4.622 1.00 82.06 319 SER A N 1
ATOM 2423 C CA . SER A 1 319 ? -25.278 -19.984 4.453 1.00 82.06 319 SER A CA 1
ATOM 2424 C C . SER A 1 319 ? -24.382 -19.797 3.226 1.00 82.06 319 SER A C 1
ATOM 2426 O O . SER A 1 319 ? -23.452 -20.574 3.021 1.00 82.06 319 SER A O 1
ATOM 2428 N N . ASN A 1 320 ? -24.673 -18.805 2.380 1.00 85.12 320 ASN A N 1
ATOM 2429 C CA . ASN A 1 320 ? -23.949 -18.600 1.136 1.00 85.12 320 ASN A CA 1
ATOM 2430 C C . ASN A 1 320 ? -22.674 -17.795 1.384 1.00 85.12 320 ASN A C 1
ATOM 2432 O O . ASN A 1 320 ? -22.710 -16.705 1.962 1.00 85.12 320 ASN A O 1
ATOM 2436 N N . MET A 1 321 ? -21.559 -18.310 0.870 1.00 87.25 321 MET A N 1
ATOM 2437 C CA . MET A 1 321 ? -20.315 -17.559 0.759 1.00 87.25 321 MET A CA 1
ATOM 2438 C C . MET A 1 321 ? -20.514 -16.380 -0.198 1.00 87.25 321 MET A C 1
ATOM 2440 O O . MET A 1 321 ? -21.105 -16.532 -1.269 1.00 87.25 321 MET A O 1
ATOM 2444 N N . GLN A 1 322 ? -20.019 -15.214 0.194 1.00 87.81 322 GLN A N 1
ATOM 2445 C CA . GLN A 1 322 ? -19.942 -14.025 -0.643 1.00 87.81 322 GLN A CA 1
ATOM 2446 C C . GLN A 1 322 ? -18.476 -13.729 -0.980 1.00 87.81 322 GLN A C 1
ATOM 2448 O O . GLN A 1 322 ? -17.585 -14.120 -0.217 1.00 87.81 322 GLN A O 1
ATOM 2453 N N . PRO A 1 323 ? -18.203 -13.045 -2.103 1.00 88.31 323 PRO A N 1
ATOM 2454 C CA . PRO A 1 323 ? -16.891 -12.457 -2.345 1.00 88.31 323 PRO A CA 1
ATOM 2455 C C . PRO A 1 323 ? -16.490 -11.544 -1.184 1.00 88.31 323 PRO A C 1
ATOM 2457 O O . PRO A 1 323 ? -17.354 -10.964 -0.527 1.00 88.31 323 PRO A O 1
ATOM 2460 N N . LEU A 1 324 ? -15.185 -11.405 -0.949 1.00 89.25 324 LEU A N 1
ATOM 2461 C CA . LEU A 1 324 ? -14.688 -10.476 0.061 1.00 89.25 324 LEU A CA 1
ATOM 2462 C C . LEU A 1 324 ? -15.151 -9.056 -0.231 1.00 89.25 324 LEU A C 1
ATOM 2464 O O . LEU A 1 324 ? -15.012 -8.572 -1.357 1.00 89.25 324 LEU A O 1
ATOM 2468 N N . ASN A 1 325 ? -15.647 -8.379 0.799 1.00 89.00 325 ASN A N 1
ATOM 2469 C CA . ASN A 1 325 ? -15.922 -6.966 0.697 1.00 89.00 325 ASN A CA 1
ATOM 2470 C C . ASN A 1 325 ? -14.618 -6.165 0.686 1.00 89.00 325 ASN A C 1
ATOM 2472 O O . ASN A 1 325 ? -13.877 -6.131 1.672 1.00 89.00 325 ASN A O 1
ATOM 2476 N N . THR A 1 326 ? -14.347 -5.519 -0.441 1.00 93.06 326 THR A N 1
ATOM 2477 C CA . THR A 1 326 ? -13.094 -4.818 -0.686 1.00 93.06 326 THR A CA 1
ATOM 2478 C C . THR A 1 326 ? -13.323 -3.371 -1.091 1.00 93.06 326 THR A C 1
ATOM 2480 O O . THR A 1 326 ? -14.327 -3.020 -1.709 1.00 93.06 326 THR A O 1
ATOM 2483 N N . MET A 1 327 ? -12.365 -2.515 -0.746 1.00 94.25 327 MET A N 1
ATOM 2484 C CA . MET A 1 327 ? -12.293 -1.138 -1.222 1.00 94.25 327 MET A CA 1
ATOM 2485 C C . MET A 1 327 ? -10.889 -0.863 -1.752 1.00 94.25 327 MET A C 1
ATOM 2487 O O . MET A 1 327 ? -9.901 -1.226 -1.114 1.00 94.25 327 MET A O 1
ATOM 2491 N N . GLN A 1 328 ? -10.810 -0.197 -2.901 1.00 94.25 328 GLN A N 1
ATOM 2492 C CA . GLN A 1 328 ? -9.542 0.264 -3.456 1.00 94.25 328 GLN A CA 1
ATOM 2493 C C . GLN A 1 328 ? -8.930 1.337 -2.562 1.00 94.25 328 GLN A C 1
ATOM 2495 O O . GLN A 1 328 ? -9.590 2.307 -2.184 1.00 94.25 328 GLN A O 1
ATOM 2500 N N . LEU A 1 329 ? -7.664 1.154 -2.223 1.00 94.62 329 LEU A N 1
ATOM 2501 C CA . LEU A 1 329 ? -6.872 2.151 -1.528 1.00 94.62 329 LEU A CA 1
ATOM 2502 C C . LEU A 1 329 ? -6.228 3.081 -2.556 1.00 94.62 329 LEU A C 1
ATOM 2504 O O . LEU A 1 329 ? -5.790 2.612 -3.607 1.00 94.62 329 LEU A O 1
ATOM 2508 N N . PRO A 1 330 ? -6.130 4.392 -2.277 1.00 92.62 330 PRO A N 1
ATOM 2509 C CA . PRO A 1 330 ? -5.394 5.273 -3.161 1.00 92.62 330 PRO A CA 1
ATOM 2510 C C . PRO A 1 330 ? -3.924 4.856 -3.172 1.00 92.62 330 PRO A C 1
ATOM 2512 O O . PRO A 1 330 ? -3.251 4.817 -2.136 1.00 92.62 330 PRO A O 1
ATOM 2515 N N . CYS A 1 331 ? -3.455 4.537 -4.369 1.00 88.31 331 CYS A N 1
ATOM 2516 C CA . CYS A 1 331 ? -2.066 4.293 -4.704 1.00 88.31 331 CYS A CA 1
ATOM 2517 C C . CYS A 1 331 ? -1.763 5.052 -5.995 1.00 88.31 331 CYS A C 1
ATOM 2519 O O . CYS A 1 331 ? -2.607 5.109 -6.892 1.00 88.31 331 CYS A O 1
ATOM 2521 N N . SER A 1 332 ? -0.571 5.634 -6.106 1.00 86.25 332 SER A N 1
ATOM 2522 C CA . SER A 1 332 ? -0.170 6.293 -7.345 1.00 86.25 332 SER A CA 1
ATOM 2523 C C . SER A 1 332 ? -0.083 5.252 -8.460 1.00 86.25 332 SER A C 1
ATOM 2525 O O . SER A 1 332 ? 0.660 4.279 -8.342 1.00 86.25 332 SER A O 1
ATOM 2527 N N . ALA A 1 333 ? -0.857 5.434 -9.530 1.00 87.00 333 ALA A N 1
ATOM 2528 C CA . ALA A 1 333 ? -0.802 4.532 -10.670 1.00 87.00 333 ALA A CA 1
ATOM 2529 C C . ALA A 1 333 ? 0.563 4.659 -11.357 1.00 87.00 333 ALA A C 1
ATOM 2531 O O . ALA A 1 333 ? 0.950 5.749 -11.785 1.00 87.00 333 ALA A O 1
ATOM 2532 N N . THR A 1 334 ? 1.275 3.541 -11.469 1.00 89.56 334 THR A N 1
ATOM 2533 C CA . THR A 1 334 ? 2.516 3.443 -12.235 1.00 89.56 334 THR A CA 1
ATOM 2534 C C . THR A 1 334 ? 2.184 2.850 -13.594 1.00 89.56 334 THR A C 1
ATOM 2536 O O . THR A 1 334 ? 1.734 1.708 -13.673 1.00 89.56 334 THR A O 1
ATOM 2539 N N . MET A 1 335 ? 2.376 3.623 -14.661 1.00 94.31 335 MET A N 1
ATOM 2540 C CA . MET A 1 335 ? 2.073 3.189 -16.022 1.00 94.31 335 MET A CA 1
ATOM 2541 C C . MET A 1 335 ? 3.092 3.787 -16.980 1.00 94.31 335 MET A C 1
ATOM 2543 O O . MET A 1 335 ? 3.340 4.989 -16.948 1.00 94.31 335 MET A O 1
ATOM 2547 N N . VAL A 1 336 ? 3.680 2.954 -17.834 1.00 96.81 336 VAL A N 1
ATOM 2548 C CA . VAL A 1 336 ? 4.653 3.399 -18.832 1.00 96.81 336 VAL A CA 1
ATOM 2549 C C . VAL A 1 336 ? 4.196 3.038 -20.235 1.00 96.81 336 VAL A C 1
ATOM 2551 O O . VAL A 1 336 ? 3.572 2.004 -20.453 1.00 96.81 336 VAL A O 1
ATOM 2554 N N . GLU A 1 337 ? 4.528 3.902 -21.180 1.00 97.50 337 GLU A N 1
ATOM 2555 C CA . GLU A 1 337 ? 4.345 3.707 -22.608 1.00 97.50 337 GLU A CA 1
ATOM 2556 C C . GLU A 1 337 ? 5.719 3.564 -23.265 1.00 97.50 337 GLU A C 1
ATOM 2558 O O . GLU A 1 337 ? 6.628 4.359 -23.017 1.00 97.50 337 GLU A O 1
ATOM 2563 N N . ILE A 1 338 ? 5.875 2.543 -24.107 1.00 97.88 338 ILE A N 1
ATOM 2564 C CA . ILE A 1 338 ? 7.081 2.354 -24.913 1.00 97.88 338 ILE A CA 1
ATOM 2565 C C . ILE A 1 338 ? 6.835 2.993 -26.277 1.00 97.88 338 ILE A C 1
ATOM 2567 O O . ILE A 1 338 ? 6.051 2.477 -27.072 1.00 97.88 338 ILE A O 1
ATOM 2571 N N . THR A 1 339 ? 7.489 4.121 -26.547 1.00 95.56 339 THR A N 1
ATOM 2572 C CA . THR A 1 339 ? 7.217 4.930 -27.751 1.00 95.56 339 THR A CA 1
ATOM 2573 C C . THR A 1 339 ? 8.077 4.529 -28.945 1.00 95.56 339 THR A C 1
ATOM 2575 O O . THR A 1 339 ? 7.652 4.665 -30.092 1.00 95.56 339 THR A O 1
ATOM 2578 N N . SER A 1 340 ? 9.280 4.010 -28.699 1.00 96.81 340 SER A N 1
ATOM 2579 C CA . SER A 1 340 ? 10.163 3.514 -29.753 1.00 96.81 340 SER A CA 1
ATOM 2580 C C . SER A 1 340 ? 11.151 2.484 -29.229 1.00 96.81 340 SER A C 1
ATOM 2582 O O . SER A 1 340 ? 11.622 2.588 -28.097 1.00 96.81 340 SER A O 1
ATOM 2584 N N . VAL A 1 341 ? 11.523 1.550 -30.101 1.00 98.12 341 VAL A N 1
ATOM 2585 C CA . VAL A 1 341 ? 12.650 0.633 -29.917 1.00 98.12 341 VAL A CA 1
ATOM 2586 C C . VAL A 1 341 ? 13.490 0.676 -31.186 1.00 98.12 341 VAL A C 1
ATOM 2588 O O . VAL A 1 341 ? 12.960 0.485 -32.281 1.00 98.12 341 VAL A O 1
ATOM 2591 N N . ILE A 1 342 ? 14.786 0.931 -31.045 1.00 98.06 342 ILE A N 1
ATOM 2592 C CA . ILE A 1 342 ? 15.764 0.863 -32.136 1.00 98.06 342 ILE A CA 1
ATOM 2593 C C . ILE A 1 342 ? 16.937 -0.013 -31.705 1.00 98.06 342 ILE A C 1
ATOM 2595 O O . ILE A 1 342 ? 17.276 -0.065 -30.524 1.00 98.06 342 ILE A O 1
ATOM 2599 N N . TYR A 1 343 ? 17.569 -0.706 -32.647 1.00 98.38 343 TYR A N 1
ATOM 2600 C CA . TYR A 1 343 ? 18.797 -1.447 -32.374 1.00 98.38 343 TYR A CA 1
ATOM 2601 C C . TYR A 1 343 ? 20.007 -0.619 -32.795 1.00 98.38 343 TYR A C 1
ATOM 2603 O O . TYR A 1 343 ? 20.102 -0.201 -33.949 1.00 98.38 343 TYR A O 1
ATOM 2611 N N . LEU A 1 344 ? 20.933 -0.378 -31.871 1.00 97.69 344 LEU A N 1
ATOM 2612 C CA . LEU A 1 344 ? 22.174 0.344 -32.126 1.00 97.69 344 LEU A CA 1
ATOM 2613 C C . LEU A 1 344 ? 23.286 -0.665 -32.427 1.00 97.69 344 LEU A C 1
ATOM 2615 O O . LEU A 1 344 ? 23.819 -1.290 -31.510 1.00 97.69 344 LEU A O 1
ATOM 2619 N N . GLU A 1 345 ? 23.659 -0.811 -33.701 1.00 96.12 345 GLU A N 1
ATOM 2620 C CA . GLU A 1 345 ? 24.670 -1.797 -34.125 1.00 96.12 345 GLU A CA 1
ATOM 2621 C C . GLU A 1 345 ? 26.045 -1.511 -33.500 1.00 96.12 345 GLU A C 1
ATOM 2623 O O . GLU A 1 345 ? 26.757 -2.436 -33.121 1.00 96.12 345 GLU A O 1
ATOM 2628 N N . GLU A 1 346 ? 26.391 -0.230 -33.332 1.00 94.44 346 GLU A N 1
ATOM 2629 C CA . GLU A 1 346 ? 27.666 0.206 -32.744 1.00 94.44 346 GLU A CA 1
ATOM 2630 C C . GLU A 1 346 ? 27.807 -0.202 -31.277 1.00 94.44 346 GLU A C 1
ATOM 2632 O O . GLU A 1 346 ? 28.861 -0.665 -30.846 1.00 94.44 346 GLU A O 1
ATOM 2637 N N . SER A 1 347 ? 26.735 -0.023 -30.505 1.00 95.94 347 SER A N 1
ATOM 2638 C CA . SER A 1 347 ? 26.720 -0.312 -29.070 1.00 95.94 347 SER A CA 1
ATOM 2639 C C . SER A 1 347 ? 26.284 -1.744 -28.757 1.00 95.94 347 SER A C 1
ATOM 2641 O O . SER A 1 347 ? 26.399 -2.164 -27.608 1.00 95.94 347 SER A O 1
ATOM 2643 N N . GLY A 1 348 ? 25.791 -2.491 -29.750 1.00 96.81 348 GLY A N 1
ATOM 2644 C CA . GLY A 1 348 ? 25.337 -3.871 -29.593 1.00 96.81 348 GLY A CA 1
ATOM 2645 C C . GLY A 1 348 ? 24.177 -3.999 -28.606 1.00 96.81 348 GLY A C 1
ATOM 2646 O O . GLY A 1 348 ? 24.267 -4.769 -27.651 1.00 96.81 348 GLY A O 1
ATOM 2647 N N . GLY A 1 349 ? 23.112 -3.218 -28.793 1.00 98.00 349 GLY A N 1
ATOM 2648 C CA . GLY A 1 349 ? 21.955 -3.272 -27.902 1.00 98.00 349 GLY A CA 1
ATOM 2649 C C . GLY A 1 349 ? 20.743 -2.494 -28.392 1.00 98.00 349 GLY A C 1
ATOM 2650 O O . GLY A 1 349 ? 20.807 -1.750 -29.371 1.00 98.00 349 GLY A O 1
ATOM 2651 N N . PHE A 1 350 ? 19.626 -2.676 -27.694 1.00 98.50 350 PHE A N 1
ATOM 2652 C CA . PHE A 1 350 ? 18.389 -1.952 -27.970 1.00 98.50 350 PHE A CA 1
ATOM 2653 C C . PHE A 1 350 ? 18.337 -0.652 -27.174 1.00 98.50 350 PHE A C 1
ATOM 2655 O O . PHE A 1 350 ? 18.512 -0.662 -25.956 1.00 98.50 350 PHE A O 1
ATOM 2662 N N . GLU A 1 351 ? 18.042 0.447 -27.858 1.00 98.25 351 GLU A N 1
ATOM 2663 C CA . GLU A 1 351 ? 17.645 1.709 -27.251 1.00 98.25 351 GLU A CA 1
ATOM 2664 C C . GLU A 1 351 ? 16.115 1.798 -27.264 1.00 98.25 351 GLU A C 1
ATOM 2666 O O . GLU A 1 351 ? 15.473 1.708 -28.314 1.00 98.25 351 GLU A O 1
ATOM 2671 N N . MET A 1 352 ? 15.528 1.942 -26.082 1.00 98.25 352 MET A N 1
ATOM 2672 C CA . MET A 1 352 ? 14.089 1.969 -25.863 1.00 98.25 352 MET A CA 1
ATOM 2673 C C . MET A 1 352 ? 13.695 3.289 -25.208 1.00 98.25 352 MET A C 1
ATOM 2675 O O . MET A 1 352 ? 14.221 3.634 -24.153 1.00 98.25 352 MET A O 1
ATOM 2679 N N . ASN A 1 353 ? 12.749 4.013 -25.803 1.00 98.25 353 ASN A N 1
ATOM 2680 C CA . ASN A 1 353 ? 12.219 5.244 -25.225 1.00 98.25 353 ASN A CA 1
ATOM 2681 C C . ASN A 1 353 ? 10.953 4.939 -24.420 1.00 98.25 353 ASN A C 1
ATOM 2683 O O . ASN A 1 353 ? 9.969 4.424 -24.960 1.00 98.25 353 ASN A O 1
ATOM 2687 N N . VAL A 1 354 ? 11.000 5.249 -23.128 1.00 98.12 354 VAL A N 1
ATOM 2688 C CA . VAL A 1 354 ? 9.955 4.942 -22.155 1.00 98.12 354 VAL A CA 1
ATOM 2689 C C . VAL A 1 354 ? 9.400 6.233 -21.584 1.00 98.12 354 VAL A C 1
ATOM 2691 O O . VAL A 1 354 ? 10.141 7.023 -21.004 1.00 98.12 354 VAL A O 1
ATOM 2694 N N . THR A 1 355 ? 8.090 6.418 -21.692 1.00 98.19 355 THR A N 1
ATOM 2695 C CA . THR A 1 355 ? 7.374 7.565 -21.133 1.00 98.19 355 THR A CA 1
ATOM 2696 C C . THR A 1 355 ? 6.500 7.109 -19.979 1.00 98.19 355 THR A C 1
ATOM 2698 O O . THR A 1 355 ? 5.686 6.205 -20.136 1.00 98.19 355 THR A O 1
ATOM 2701 N N . ASN A 1 356 ? 6.633 7.729 -18.809 1.00 97.75 356 ASN A N 1
ATOM 2702 C CA . ASN A 1 356 ? 5.728 7.452 -17.697 1.00 97.75 356 ASN A CA 1
ATOM 2703 C C . ASN A 1 356 ? 4.446 8.278 -17.851 1.00 97.75 356 ASN A C 1
ATOM 2705 O O . ASN A 1 356 ? 4.443 9.491 -17.640 1.00 97.75 356 ASN A O 1
ATOM 2709 N N . ILE A 1 357 ? 3.359 7.603 -18.214 1.00 97.25 357 ILE A N 1
ATOM 2710 C CA . ILE A 1 357 ? 2.019 8.183 -18.370 1.00 97.25 357 ILE A CA 1
ATOM 2711 C C . ILE A 1 357 ? 1.166 8.040 -17.097 1.00 97.25 357 ILE A C 1
ATOM 2713 O O . ILE A 1 357 ? 0.008 8.455 -17.078 1.00 97.25 357 ILE A O 1
ATOM 2717 N N . GLY A 1 358 ? 1.723 7.439 -16.042 1.00 95.44 358 GLY A N 1
ATOM 2718 C CA . GLY A 1 358 ? 1.103 7.314 -14.730 1.00 95.44 358 GLY A CA 1
ATOM 2719 C C . GLY A 1 358 ? 1.221 8.576 -13.870 1.00 95.44 358 GLY A C 1
ATOM 2720 O O . GLY A 1 358 ? 1.905 9.543 -14.202 1.00 95.44 358 GLY A O 1
ATOM 2721 N N . GLU A 1 359 ? 0.549 8.545 -12.721 1.00 93.88 359 GLU A N 1
ATOM 2722 C CA . GLU A 1 359 ? 0.570 9.629 -11.728 1.00 93.88 359 GLU A CA 1
ATOM 2723 C C . GLU A 1 359 ? 1.737 9.490 -10.737 1.00 93.88 359 GLU A C 1
ATOM 2725 O O . GLU A 1 359 ? 2.143 10.463 -10.101 1.00 93.88 359 GLU A O 1
ATOM 2730 N N . GLY A 1 360 ? 2.264 8.271 -10.579 1.00 91.25 360 GLY A N 1
ATOM 2731 C CA . GLY A 1 360 ? 3.374 7.951 -9.683 1.00 91.25 360 GLY A CA 1
ATOM 2732 C C . GLY A 1 360 ? 4.721 7.880 -10.389 1.00 91.25 360 GLY A C 1
ATOM 2733 O O . GLY A 1 360 ? 4.799 7.721 -11.603 1.00 91.25 360 GLY A O 1
ATOM 2734 N N . LYS A 1 361 ? 5.812 7.951 -9.618 1.00 94.44 361 LYS A N 1
ATOM 2735 C CA . LYS A 1 361 ? 7.149 7.589 -10.115 1.00 94.44 361 LYS A CA 1
ATOM 2736 C C . LYS A 1 361 ? 7.157 6.119 -10.560 1.00 94.44 361 LYS A C 1
ATOM 2738 O O . LYS A 1 361 ? 6.599 5.271 -9.870 1.00 94.44 361 LYS A O 1
ATOM 2743 N N . ALA A 1 362 ? 7.826 5.828 -11.668 1.00 95.88 362 ALA A N 1
ATOM 2744 C CA . ALA A 1 362 ? 7.999 4.480 -12.190 1.00 95.88 362 ALA A CA 1
ATOM 2745 C C . ALA A 1 362 ? 9.456 4.042 -12.069 1.00 95.88 362 ALA A C 1
ATOM 2747 O O . ALA A 1 362 ? 10.357 4.785 -12.451 1.00 95.88 362 ALA A O 1
ATOM 2748 N N . HIS A 1 363 ? 9.685 2.832 -11.572 1.00 96.31 363 HIS A N 1
ATOM 2749 C CA . HIS A 1 363 ? 10.966 2.145 -11.673 1.00 96.31 363 HIS A CA 1
ATOM 2750 C C . HIS A 1 363 ? 10.843 1.080 -12.755 1.00 96.31 363 HIS A C 1
ATOM 2752 O O . HIS A 1 363 ? 9.980 0.206 -12.664 1.00 96.31 363 HIS A O 1
ATOM 2758 N N . VAL A 1 364 ? 11.660 1.204 -13.800 1.00 97.19 364 VAL A N 1
ATOM 2759 C CA . VAL A 1 364 ? 11.526 0.428 -15.036 1.00 97.19 364 VAL A CA 1
ATOM 2760 C C . VAL A 1 364 ?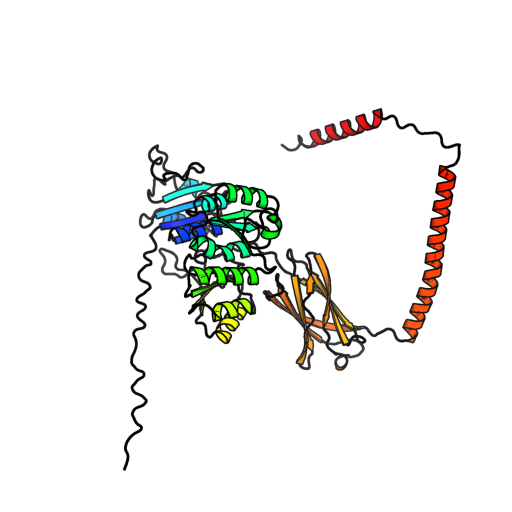 12.807 -0.342 -15.308 1.00 97.19 364 VAL A C 1
ATOM 2762 O O . VAL A 1 364 ? 13.902 0.226 -15.284 1.00 97.19 364 VAL A O 1
ATOM 2765 N N . ARG A 1 365 ? 12.664 -1.634 -15.599 1.00 97.44 365 ARG A N 1
ATOM 2766 C CA . ARG A 1 365 ? 13.725 -2.501 -16.121 1.00 97.44 365 ARG A CA 1
ATOM 2767 C C . ARG A 1 365 ? 13.181 -3.261 -17.325 1.00 97.44 365 ARG A C 1
ATOM 2769 O O . ARG A 1 365 ? 12.115 -3.861 -17.236 1.00 97.44 365 ARG A O 1
ATOM 2776 N N . ALA A 1 366 ? 13.917 -3.271 -18.427 1.00 97.88 366 ALA A N 1
ATOM 2777 C CA . ALA A 1 366 ? 13.554 -4.018 -19.623 1.00 97.88 366 ALA A CA 1
ATOM 2778 C C . ALA A 1 366 ? 14.460 -5.244 -19.775 1.00 97.88 366 ALA A C 1
ATOM 2780 O O . ALA A 1 366 ? 15.675 -5.143 -19.607 1.00 97.88 366 ALA A O 1
ATOM 2781 N N . VAL A 1 367 ? 13.877 -6.390 -20.117 1.00 98.12 367 VAL A N 1
ATOM 2782 C CA . VAL A 1 367 ? 14.614 -7.597 -20.506 1.00 98.12 367 VAL A CA 1
ATOM 2783 C C . VAL A 1 367 ? 14.259 -7.927 -21.945 1.00 98.12 367 VAL A C 1
ATOM 2785 O O . VAL A 1 367 ? 13.101 -8.218 -22.232 1.00 98.12 367 VAL A O 1
ATOM 2788 N N . ALA A 1 368 ? 15.240 -7.866 -22.840 1.00 98.00 368 ALA A N 1
ATOM 2789 C CA . ALA A 1 368 ? 15.071 -8.283 -24.226 1.00 98.00 368 ALA A CA 1
ATOM 2790 C C . ALA A 1 368 ? 15.272 -9.797 -24.339 1.00 98.00 368 ALA A C 1
ATOM 2792 O O . ALA A 1 368 ? 16.169 -10.348 -23.698 1.00 98.00 368 ALA A O 1
ATOM 2793 N N . MET A 1 369 ? 14.459 -10.446 -25.166 1.00 97.56 369 MET A N 1
ATOM 2794 C CA . MET A 1 369 ? 14.546 -11.858 -25.525 1.00 97.56 369 MET A CA 1
ATOM 2795 C C . MET A 1 369 ? 14.502 -11.991 -27.049 1.00 97.56 369 MET A C 1
ATOM 2797 O O . MET A 1 369 ? 13.565 -11.514 -27.697 1.00 97.56 369 MET A O 1
ATOM 2801 N N . LEU A 1 370 ? 15.524 -12.631 -27.611 1.00 97.12 370 LEU A N 1
ATOM 2802 C CA . LEU A 1 370 ? 15.630 -12.926 -29.041 1.00 97.12 370 LEU A CA 1
ATOM 2803 C C . LEU A 1 370 ? 15.081 -14.328 -29.337 1.00 97.12 370 LEU A C 1
ATOM 2805 O O . LEU A 1 370 ? 14.983 -15.169 -28.443 1.00 97.12 370 LEU A O 1
ATOM 2809 N N . GLU A 1 371 ? 14.762 -14.612 -30.601 1.00 94.50 371 GLU A N 1
ATOM 2810 C CA . GLU A 1 371 ? 14.189 -15.904 -31.020 1.00 94.50 371 GLU A CA 1
ATOM 2811 C C . GLU A 1 371 ? 15.093 -17.111 -30.701 1.00 94.50 371 GLU A C 1
ATOM 2813 O O . GLU A 1 371 ? 14.598 -18.215 -30.479 1.00 94.50 371 GLU A O 1
ATOM 2818 N N . GLY A 1 372 ? 16.413 -16.905 -30.612 1.00 93.31 372 GLY A N 1
ATOM 2819 C CA . GLY A 1 372 ? 17.379 -17.936 -30.214 1.00 93.31 372 GLY A CA 1
ATOM 2820 C C . GLY A 1 372 ? 17.411 -18.249 -28.712 1.00 93.31 372 GLY A C 1
ATOM 2821 O O . GLY A 1 372 ? 18.205 -19.085 -28.286 1.00 93.31 372 GLY A O 1
ATOM 2822 N N . GLY A 1 373 ? 16.581 -17.586 -27.897 1.00 94.50 373 GLY A N 1
ATOM 2823 C CA . GLY A 1 373 ? 16.546 -17.739 -26.437 1.00 94.50 373 GLY A CA 1
ATOM 2824 C C . GLY A 1 373 ? 17.590 -16.905 -25.686 1.00 94.50 373 GLY A C 1
ATOM 2825 O O . GLY A 1 373 ? 17.631 -16.925 -24.456 1.00 94.50 373 GLY A O 1
ATOM 2826 N N . GLU A 1 374 ? 18.421 -16.151 -26.406 1.00 96.81 374 GLU A N 1
ATOM 2827 C CA . GLU A 1 374 ? 19.340 -15.177 -25.821 1.00 96.81 374 GLU A CA 1
ATOM 2828 C C . GLU A 1 374 ? 18.550 -14.051 -25.149 1.00 96.81 374 GLU A C 1
ATOM 2830 O O . GLU A 1 374 ? 17.540 -13.575 -25.675 1.00 96.81 374 GLU A O 1
ATOM 2835 N N . SER A 1 375 ? 19.013 -13.617 -23.976 1.00 97.38 375 SER A N 1
ATOM 2836 C CA . SER A 1 375 ? 18.372 -12.536 -23.236 1.00 97.38 375 SER A CA 1
ATOM 2837 C C . SER A 1 375 ? 19.384 -11.652 -22.521 1.00 97.38 375 SER A C 1
ATOM 2839 O O . SER A 1 375 ? 20.462 -12.103 -22.130 1.00 97.38 375 SER A O 1
ATOM 2841 N N . ALA A 1 376 ? 19.029 -10.380 -22.349 1.00 97.75 376 ALA A N 1
ATOM 2842 C CA . ALA A 1 376 ? 19.782 -9.440 -21.529 1.00 97.75 376 ALA A CA 1
ATOM 2843 C C . ALA A 1 376 ? 18.836 -8.448 -20.856 1.00 97.75 376 ALA A C 1
ATOM 2845 O O . ALA A 1 376 ? 17.745 -8.171 -21.355 1.00 97.75 376 ALA A O 1
ATOM 2846 N N . SER A 1 377 ? 19.277 -7.897 -19.729 1.00 97.69 377 SER A N 1
ATOM 2847 C CA . SER A 1 377 ? 18.525 -6.922 -18.945 1.00 97.69 377 SER A CA 1
ATOM 2848 C C . SER A 1 377 ? 19.183 -5.553 -19.011 1.00 97.69 377 SER A C 1
ATOM 2850 O O . SER A 1 377 ? 20.407 -5.444 -18.938 1.00 97.69 377 SER A O 1
ATOM 2852 N N . SER A 1 378 ? 18.369 -4.503 -19.051 1.00 97.62 378 SER A N 1
ATOM 2853 C CA . SER A 1 378 ? 18.815 -3.159 -18.701 1.00 97.62 378 SER A CA 1
ATOM 2854 C C . SER A 1 378 ? 19.117 -3.048 -17.203 1.00 97.62 378 SER A C 1
ATOM 2856 O O . SER A 1 378 ? 18.730 -3.905 -16.398 1.00 97.62 378 SER A O 1
ATOM 2858 N N . GLY A 1 379 ? 19.743 -1.934 -16.817 1.00 95.56 379 GLY A N 1
ATOM 2859 C CA . GLY A 1 379 ? 19.668 -1.439 -15.444 1.00 95.56 379 GLY A CA 1
ATOM 2860 C C . GLY A 1 379 ? 18.252 -0.969 -15.086 1.00 95.56 379 GLY A C 1
ATOM 2861 O O . GLY A 1 379 ? 17.406 -0.781 -15.965 1.00 95.56 379 GLY A O 1
ATOM 2862 N N . LEU A 1 380 ? 18.004 -0.782 -13.791 1.00 96.19 380 LEU A N 1
ATOM 2863 C CA . LEU A 1 380 ? 16.780 -0.162 -13.292 1.00 96.19 380 LEU A CA 1
ATOM 2864 C C . LEU A 1 380 ? 16.897 1.360 -13.422 1.00 96.19 380 LEU A C 1
ATOM 2866 O O . LEU A 1 380 ? 17.862 1.943 -12.926 1.00 96.19 380 LEU A O 1
ATOM 2870 N N . ILE A 1 381 ? 15.913 2.000 -14.044 1.00 97.25 381 ILE A N 1
ATOM 2871 C CA . ILE A 1 381 ? 15.839 3.462 -14.125 1.00 97.25 381 ILE A CA 1
ATOM 2872 C C . ILE A 1 381 ? 14.593 3.988 -13.421 1.00 97.25 381 ILE A C 1
ATOM 2874 O O . ILE A 1 381 ? 13.592 3.285 -13.301 1.00 97.25 381 ILE A O 1
ATOM 2878 N N . LYS A 1 382 ? 14.651 5.243 -12.973 1.00 97.00 382 LYS A N 1
ATOM 2879 C CA . LYS A 1 382 ? 13.506 5.973 -12.426 1.00 97.00 382 LYS A CA 1
ATOM 2880 C C . LYS A 1 382 ? 12.973 6.934 -13.487 1.00 97.00 382 LYS A C 1
ATOM 2882 O O . LYS A 1 382 ? 13.745 7.719 -14.024 1.00 97.00 382 LYS A O 1
ATOM 2887 N N . VAL A 1 383 ? 11.668 6.896 -13.734 1.00 97.44 383 VAL A N 1
ATOM 2888 C CA . VAL A 1 383 ? 10.959 7.771 -14.677 1.00 97.44 383 VAL A CA 1
ATOM 2889 C C . VAL A 1 383 ? 9.862 8.513 -13.913 1.00 97.44 383 VAL A C 1
ATOM 2891 O O . VAL A 1 383 ? 8.960 7.891 -13.344 1.00 97.44 383 VAL A O 1
ATOM 2894 N N . LEU A 1 384 ? 9.949 9.840 -13.823 1.00 96.94 384 LEU A N 1
ATOM 2895 C CA . LEU A 1 384 ? 8.945 10.665 -13.142 1.00 96.94 384 LEU A CA 1
ATOM 2896 C C . LEU A 1 384 ? 7.660 10.804 -13.981 1.00 96.94 384 LEU A C 1
ATOM 2898 O O . LEU A 1 384 ? 7.708 10.601 -15.191 1.00 96.94 384 LEU A O 1
ATOM 2902 N N . PRO A 1 385 ? 6.508 11.151 -13.374 1.00 97.06 385 PRO A N 1
ATOM 2903 C CA . PRO A 1 385 ? 5.268 11.389 -14.117 1.00 97.06 385 PRO A CA 1
ATOM 2904 C C . PRO A 1 385 ? 5.450 12.391 -15.267 1.00 97.06 385 PRO A C 1
ATOM 2906 O O . PRO A 1 385 ? 5.934 13.505 -15.054 1.00 97.06 385 PRO A O 1
ATOM 2909 N N . GLY A 1 386 ? 5.058 11.997 -16.480 1.00 97.00 386 GLY A N 1
ATOM 2910 C CA . GLY A 1 386 ? 5.186 12.794 -17.704 1.00 97.00 386 GLY A CA 1
ATOM 2911 C C . GLY A 1 386 ? 6.602 12.875 -18.288 1.00 97.00 386 GLY A C 1
ATOM 2912 O O . GLY A 1 386 ? 6.799 13.542 -19.303 1.00 97.00 386 GLY A O 1
ATOM 2913 N N . GLU A 1 387 ? 7.590 12.229 -17.668 1.00 98.06 387 GLU A N 1
ATOM 2914 C CA . GLU A 1 387 ? 8.968 12.186 -18.153 1.00 98.06 387 GLU A CA 1
ATOM 2915 C C . GLU A 1 387 ? 9.156 11.067 -19.187 1.00 98.06 387 GLU A C 1
ATOM 2917 O O . GLU A 1 387 ? 8.561 9.991 -19.072 1.00 98.06 387 GLU A O 1
ATOM 2922 N N . SER A 1 388 ? 10.026 11.317 -20.169 1.00 98.25 388 SER A N 1
ATOM 2923 C CA . SER A 1 388 ? 10.532 10.304 -21.096 1.00 98.25 388 SER A CA 1
ATOM 2924 C C . SER A 1 388 ? 12.005 10.039 -20.816 1.00 98.25 388 SER A C 1
ATOM 2926 O O . SER A 1 388 ? 12.794 10.977 -20.704 1.00 98.25 388 SER A O 1
ATOM 2928 N N . GLN A 1 389 ? 12.373 8.768 -20.723 1.00 98.31 389 GLN A N 1
ATOM 2929 C CA . GLN A 1 389 ? 13.732 8.313 -20.455 1.00 98.31 389 GLN A CA 1
ATOM 2930 C C . GLN A 1 389 ? 14.130 7.223 -21.447 1.00 98.31 389 GLN A C 1
ATOM 2932 O O . GLN A 1 389 ? 13.304 6.424 -21.892 1.00 98.31 389 GLN A O 1
ATOM 2937 N N . ILE A 1 390 ? 15.419 7.181 -21.771 1.00 97.88 390 ILE A N 1
ATOM 2938 C CA . ILE A 1 390 ? 15.989 6.159 -22.644 1.00 97.88 390 ILE A CA 1
ATOM 2939 C C . ILE A 1 390 ? 16.532 5.013 -21.787 1.00 97.88 390 ILE A C 1
ATOM 2941 O O . ILE A 1 390 ? 17.344 5.224 -20.886 1.00 97.88 390 ILE A O 1
ATOM 2945 N N . ILE A 1 391 ? 16.109 3.791 -22.100 1.00 97.81 391 ILE A N 1
ATOM 2946 C CA . ILE A 1 391 ? 16.630 2.546 -21.540 1.00 97.81 391 ILE A CA 1
ATOM 2947 C C . ILE A 1 391 ? 17.492 1.863 -22.594 1.00 97.81 391 ILE A C 1
ATOM 2949 O O . ILE A 1 391 ? 17.054 1.657 -23.723 1.00 97.81 391 ILE A O 1
ATOM 2953 N N . PHE A 1 392 ? 18.698 1.457 -22.205 1.00 98.25 392 PHE A N 1
ATOM 2954 C CA . PHE A 1 392 ? 19.569 0.641 -23.043 1.00 98.25 392 PHE A CA 1
ATOM 2955 C C . PHE A 1 392 ? 19.596 -0.810 -22.550 1.00 98.25 392 PHE A C 1
ATOM 2957 O O . PHE A 1 392 ? 19.845 -1.064 -21.367 1.00 98.25 392 PHE A O 1
ATOM 2964 N N . VAL A 1 393 ? 19.350 -1.761 -23.454 1.00 98.44 393 VAL A N 1
ATOM 2965 C CA . VAL A 1 393 ? 19.422 -3.206 -23.193 1.00 98.44 393 VAL A CA 1
ATOM 2966 C C . VAL A 1 393 ? 20.617 -3.790 -23.961 1.00 98.44 393 VAL A C 1
ATOM 2968 O O . VAL A 1 393 ? 20.531 -3.925 -25.185 1.00 98.44 393 VAL A O 1
ATOM 2971 N N . PRO A 1 394 ? 21.733 -4.128 -23.285 1.00 98.00 394 PRO A N 1
ATOM 2972 C CA . PRO A 1 394 ? 22.976 -4.546 -23.934 1.00 98.00 394 PRO A CA 1
ATOM 2973 C C . PRO A 1 394 ? 22.907 -6.012 -24.393 1.00 98.00 394 PRO A C 1
ATOM 2975 O O . PRO A 1 394 ? 23.348 -6.917 -23.685 1.00 98.00 394 PRO A O 1
ATOM 2978 N N . ILE A 1 395 ? 22.342 -6.251 -25.576 1.00 97.62 395 ILE A N 1
ATOM 2979 C CA . ILE A 1 395 ? 22.266 -7.570 -26.213 1.00 97.62 395 ILE A CA 1
ATOM 2980 C C . ILE A 1 395 ? 22.688 -7.481 -27.676 1.00 97.62 395 ILE A C 1
ATOM 2982 O O . ILE A 1 395 ? 22.126 -6.711 -28.450 1.00 97.62 395 ILE A O 1
ATOM 2986 N N . ASN A 1 396 ? 23.667 -8.294 -28.068 1.00 97.62 396 ASN A N 1
ATOM 2987 C CA . ASN A 1 396 ? 24.102 -8.358 -29.457 1.00 97.62 396 ASN A CA 1
ATOM 2988 C C . ASN A 1 396 ? 23.074 -9.144 -30.280 1.00 97.62 396 ASN A C 1
ATOM 2990 O O . ASN A 1 396 ? 22.996 -10.363 -30.174 1.00 97.62 396 ASN A O 1
ATOM 2994 N N . ALA A 1 397 ? 22.314 -8.432 -31.106 1.00 97.19 397 ALA A N 1
ATOM 2995 C CA . ALA A 1 397 ? 21.307 -9.000 -31.993 1.00 97.19 397 ALA A CA 1
ATOM 2996 C C . ALA A 1 397 ? 21.733 -8.959 -33.473 1.00 97.19 397 ALA A C 1
ATOM 2998 O O . ALA A 1 397 ? 20.904 -9.137 -34.363 1.00 97.19 397 ALA A O 1
ATOM 2999 N N . SER A 1 398 ? 23.017 -8.725 -33.769 1.00 95.81 398 SER A N 1
ATOM 3000 C CA . SER A 1 398 ? 23.490 -8.509 -35.143 1.00 95.81 398 SER A CA 1
ATOM 3001 C C . SER A 1 398 ? 23.284 -9.728 -36.054 1.00 95.81 398 SER A C 1
ATOM 3003 O O . SER A 1 398 ? 23.012 -9.562 -37.242 1.00 95.81 398 SER A O 1
ATOM 3005 N N . SER A 1 399 ? 23.335 -10.950 -35.511 1.00 96.62 399 SER A N 1
ATOM 3006 C CA . SER A 1 399 ? 23.029 -12.198 -36.237 1.00 96.62 399 SER A CA 1
ATOM 3007 C C . SER A 1 399 ? 21.557 -12.342 -36.637 1.00 96.62 399 SER A C 1
ATOM 3009 O O . SER A 1 399 ? 21.253 -13.136 -37.524 1.00 96.62 399 SER A O 1
ATOM 3011 N N . TYR A 1 400 ? 20.660 -11.572 -36.017 1.00 95.62 400 TYR A N 1
ATOM 3012 C CA . TYR A 1 400 ? 19.222 -11.553 -36.303 1.00 95.62 400 TYR A CA 1
ATOM 3013 C C . TYR A 1 400 ? 18.839 -10.413 -37.253 1.00 95.62 400 TYR A C 1
ATOM 3015 O O . TYR A 1 400 ? 17.658 -10.167 -37.490 1.00 95.62 400 TYR A O 1
ATOM 3023 N N . THR A 1 401 ? 19.828 -9.689 -37.785 1.00 95.12 401 THR A N 1
ATOM 3024 C CA . THR A 1 401 ? 19.576 -8.595 -38.718 1.00 95.12 401 THR A CA 1
ATOM 3025 C C . THR A 1 401 ? 19.428 -9.124 -40.140 1.00 95.12 401 THR A C 1
ATOM 3027 O O . THR A 1 401 ? 20.313 -9.787 -40.681 1.00 95.12 401 THR A O 1
ATOM 3030 N N . ASN A 1 402 ? 18.314 -8.792 -40.780 1.00 94.69 402 ASN A N 1
ATOM 3031 C CA . ASN A 1 402 ? 18.073 -9.055 -42.189 1.00 94.69 402 ASN A CA 1
ATOM 3032 C C . ASN A 1 402 ? 17.774 -7.725 -42.875 1.00 94.69 402 ASN A C 1
ATOM 3034 O O . ASN A 1 402 ? 16.822 -7.044 -42.526 1.00 94.69 402 ASN A O 1
ATOM 3038 N N . SER A 1 403 ? 18.596 -7.313 -43.840 1.00 94.44 403 SER A N 1
ATOM 3039 C CA . SER A 1 403 ? 18.358 -6.073 -44.602 1.00 94.44 403 SER A CA 1
ATOM 3040 C C . SER A 1 403 ? 18.226 -4.798 -43.741 1.00 94.44 403 SER A C 1
ATOM 3042 O O . SER A 1 403 ? 17.523 -3.863 -44.113 1.00 94.44 403 SER A O 1
ATOM 3044 N N . GLY A 1 404 ? 18.920 -4.739 -42.598 1.00 95.19 404 GLY A N 1
ATOM 3045 C CA . GLY A 1 404 ? 18.888 -3.578 -41.696 1.00 95.19 404 GLY A CA 1
ATOM 3046 C C . GLY A 1 404 ? 17.666 -3.514 -40.774 1.00 95.19 404 GLY A C 1
ATOM 3047 O O . GLY A 1 404 ? 17.416 -2.471 -40.172 1.00 95.19 404 GLY A O 1
ATOM 3048 N N . ILE A 1 405 ? 16.924 -4.613 -40.643 1.00 97.38 405 ILE A N 1
ATOM 3049 C CA . ILE A 1 405 ? 15.862 -4.778 -39.649 1.00 97.38 405 ILE A CA 1
ATOM 3050 C C . ILE A 1 405 ? 16.118 -6.023 -38.800 1.00 97.38 405 ILE A C 1
ATOM 3052 O O . ILE A 1 405 ? 16.738 -6.976 -39.266 1.00 97.38 405 ILE A O 1
ATOM 3056 N N . ILE A 1 406 ? 15.647 -6.005 -37.558 1.00 97.06 406 ILE A N 1
ATOM 3057 C CA . ILE A 1 406 ? 15.459 -7.204 -36.739 1.00 97.06 406 ILE A CA 1
ATOM 3058 C C . ILE A 1 406 ? 13.980 -7.565 -36.831 1.00 97.06 406 ILE A C 1
ATOM 3060 O O . ILE A 1 406 ? 13.119 -6.753 -36.474 1.00 97.06 406 ILE A O 1
ATOM 3064 N N . ASP A 1 407 ? 13.695 -8.762 -37.344 1.00 95.75 407 ASP A N 1
ATOM 3065 C CA . ASP A 1 407 ? 12.334 -9.186 -37.681 1.00 95.75 407 ASP A CA 1
ATOM 3066 C C . ASP A 1 407 ? 11.423 -9.173 -36.457 1.00 95.75 407 ASP A C 1
ATOM 3068 O O . ASP A 1 407 ? 10.352 -8.565 -36.515 1.00 95.75 407 ASP A O 1
ATOM 3072 N N . THR A 1 408 ? 11.861 -9.771 -35.344 1.00 96.81 408 THR A N 1
ATOM 3073 C CA . THR A 1 408 ? 11.148 -9.715 -34.065 1.00 96.81 408 THR A CA 1
ATOM 3074 C C . THR A 1 408 ? 12.093 -9.667 -32.860 1.00 96.81 408 THR A C 1
ATOM 3076 O O . THR A 1 408 ? 13.203 -10.199 -32.889 1.00 96.81 408 THR A O 1
ATOM 3079 N N . ALA A 1 409 ? 11.641 -9.029 -31.779 1.00 97.56 409 ALA A N 1
ATOM 3080 C CA . ALA A 1 409 ? 12.204 -9.204 -30.442 1.00 97.56 409 ALA A CA 1
ATOM 3081 C C . ALA A 1 409 ? 11.107 -9.016 -29.387 1.00 97.56 409 ALA A C 1
ATOM 3083 O O . ALA A 1 409 ? 10.245 -8.138 -29.515 1.00 97.56 409 ALA A O 1
ATOM 3084 N N . ALA A 1 410 ? 11.142 -9.836 -28.338 1.00 98.00 410 ALA A N 1
ATOM 3085 C CA . ALA A 1 410 ? 10.239 -9.714 -27.201 1.00 98.00 410 ALA A CA 1
ATOM 3086 C C . ALA A 1 410 ? 10.918 -8.943 -26.066 1.00 98.00 410 ALA A C 1
ATOM 3088 O O . ALA A 1 410 ? 12.102 -9.126 -25.793 1.00 98.00 410 ALA A O 1
ATOM 3089 N N . PHE A 1 411 ? 10.159 -8.097 -25.378 1.00 98.00 411 PHE A N 1
ATOM 3090 C CA . PHE A 1 411 ? 10.627 -7.319 -24.241 1.00 98.00 411 PHE A CA 1
ATOM 3091 C C . PHE A 1 411 ? 9.710 -7.547 -23.054 1.00 98.00 411 PHE A C 1
ATOM 3093 O O . PHE A 1 411 ? 8.503 -7.330 -23.138 1.00 98.00 411 PHE A O 1
ATOM 3100 N N . HIS A 1 412 ? 10.293 -7.970 -21.940 1.00 97.12 412 HIS A N 1
ATOM 3101 C CA . HIS A 1 412 ? 9.617 -8.022 -20.654 1.00 97.12 412 HIS A CA 1
ATOM 3102 C C . HIS A 1 412 ? 9.918 -6.718 -19.915 1.00 97.12 412 HIS A C 1
ATOM 3104 O O . HIS A 1 412 ? 11.066 -6.455 -19.548 1.00 97.12 412 HIS A O 1
ATOM 3110 N N . ILE A 1 413 ? 8.895 -5.894 -19.715 1.00 97.19 413 ILE A N 1
ATOM 3111 C CA . ILE A 1 413 ? 8.976 -4.607 -19.032 1.00 97.19 413 ILE A CA 1
ATOM 3112 C C . ILE A 1 413 ? 8.548 -4.810 -17.585 1.00 97.19 413 ILE A C 1
ATOM 3114 O O . ILE A 1 413 ? 7.371 -4.996 -17.289 1.00 97.19 413 ILE A O 1
ATOM 3118 N N . TYR A 1 414 ? 9.525 -4.797 -16.687 1.00 95.00 414 TYR A N 1
ATOM 3119 C CA . TYR A 1 414 ? 9.324 -4.870 -15.248 1.00 95.00 414 TYR A CA 1
ATOM 3120 C C . TYR A 1 414 ? 9.080 -3.457 -14.727 1.00 95.00 414 TYR A C 1
ATOM 3122 O O . TYR A 1 414 ? 9.928 -2.578 -14.905 1.00 95.00 414 TYR A O 1
ATOM 3130 N N . LEU A 1 415 ? 7.936 -3.257 -14.080 1.00 94.56 415 LEU A N 1
ATOM 3131 C CA . LEU A 1 415 ? 7.474 -1.962 -13.602 1.00 94.56 415 LEU A CA 1
ATOM 3132 C C . LEU A 1 415 ? 7.105 -2.030 -12.118 1.00 94.56 415 LEU A C 1
ATOM 3134 O O . LEU A 1 415 ? 6.446 -2.974 -11.679 1.00 94.56 415 LEU A O 1
ATOM 3138 N N . GLY A 1 416 ? 7.471 -1.002 -11.357 1.00 92.56 416 GLY A N 1
ATOM 3139 C CA . GLY A 1 416 ? 7.056 -0.834 -9.963 1.00 92.56 416 GLY A CA 1
ATOM 3140 C C . GLY A 1 416 ? 7.004 0.633 -9.544 1.00 92.56 416 GLY A C 1
ATOM 3141 O O . GLY A 1 416 ? 7.704 1.472 -10.113 1.00 92.56 416 GLY A O 1
ATOM 3142 N N . SER A 1 417 ? 6.189 0.966 -8.537 1.00 90.75 417 SER A N 1
ATOM 3143 C CA . SER A 1 417 ? 6.256 2.287 -7.879 1.00 90.75 417 SER A CA 1
ATOM 3144 C C . SER A 1 417 ? 7.515 2.445 -7.007 1.00 90.75 417 SER A C 1
ATOM 3146 O O . SER A 1 417 ? 7.895 3.550 -6.608 1.00 90.75 417 SER A O 1
ATOM 3148 N N . ASP A 1 418 ? 8.213 1.333 -6.780 1.00 90.00 418 ASP A N 1
ATOM 3149 C CA . ASP A 1 418 ? 9.300 1.148 -5.833 1.00 90.00 418 ASP A CA 1
ATOM 3150 C C . ASP A 1 418 ? 10.476 0.411 -6.500 1.00 90.00 418 ASP A C 1
ATOM 3152 O O . ASP A 1 418 ? 10.228 -0.493 -7.301 1.00 90.00 418 ASP A O 1
ATOM 3156 N N . PRO A 1 419 ? 11.745 0.764 -6.221 1.00 89.94 419 PRO A N 1
ATOM 3157 C CA . PRO A 1 419 ? 12.875 0.121 -6.886 1.00 89.94 419 PRO A CA 1
ATOM 3158 C C . PRO A 1 419 ? 13.134 -1.323 -6.429 1.00 89.94 419 PRO A C 1
ATOM 3160 O O . PRO A 1 419 ? 13.883 -2.033 -7.098 1.00 89.94 419 PRO A O 1
ATOM 3163 N N . TYR A 1 420 ? 12.544 -1.759 -5.313 1.00 87.25 420 TYR A N 1
ATOM 3164 C CA . TYR A 1 420 ? 12.772 -3.085 -4.731 1.00 87.25 420 TYR A CA 1
ATOM 3165 C C . TYR A 1 420 ? 11.680 -4.099 -5.070 1.00 87.25 420 TYR A C 1
ATOM 3167 O O . TYR A 1 420 ? 11.832 -5.279 -4.756 1.00 87.25 420 TYR A O 1
ATOM 3175 N N . VAL A 1 421 ? 10.574 -3.665 -5.684 1.00 85.25 421 VAL A N 1
ATOM 3176 C CA . VAL A 1 421 ? 9.430 -4.536 -5.957 1.00 85.25 421 VAL A CA 1
ATOM 3177 C C . VAL A 1 421 ? 8.879 -4.325 -7.355 1.00 85.25 421 VAL A C 1
ATOM 3179 O O . VAL A 1 421 ? 8.565 -3.215 -7.775 1.00 85.25 421 VAL A O 1
ATOM 3182 N N . VAL A 1 422 ? 8.680 -5.444 -8.046 1.00 87.81 422 VAL A N 1
ATOM 3183 C CA . VAL A 1 422 ? 7.989 -5.497 -9.330 1.00 87.81 422 VAL A CA 1
ATOM 3184 C C . VAL A 1 422 ? 6.483 -5.657 -9.096 1.00 87.81 422 VAL A C 1
ATOM 3186 O O . VAL A 1 422 ? 6.000 -6.608 -8.468 1.00 87.81 422 VAL A O 1
ATOM 3189 N N . GLU A 1 423 ? 5.718 -4.707 -9.622 1.00 86.12 423 GLU A N 1
ATOM 3190 C CA . GLU A 1 423 ? 4.257 -4.695 -9.576 1.00 86.12 423 GLU A CA 1
ATOM 3191 C C . GLU A 1 423 ? 3.630 -5.202 -10.874 1.00 86.12 423 GLU A C 1
ATOM 3193 O O . GLU A 1 423 ? 2.580 -5.842 -10.847 1.00 86.12 423 GLU A O 1
ATOM 3198 N N . SER A 1 424 ? 4.236 -4.953 -12.027 1.00 88.06 424 SER A N 1
ATOM 3199 C CA . SER A 1 424 ? 3.785 -5.548 -13.283 1.00 88.06 424 SER A CA 1
ATOM 3200 C C . SER A 1 424 ? 4.956 -5.989 -14.140 1.00 88.06 424 SER A C 1
ATOM 3202 O O . SER A 1 424 ? 6.064 -5.463 -14.049 1.00 88.06 424 SER A O 1
ATOM 3204 N N . ILE A 1 425 ? 4.688 -7.015 -14.942 1.00 91.81 425 ILE A N 1
ATOM 3205 C CA . ILE A 1 425 ? 5.555 -7.455 -16.024 1.00 91.81 425 ILE A CA 1
ATOM 3206 C C . ILE A 1 425 ? 4.685 -7.444 -17.268 1.00 91.81 425 ILE A C 1
ATOM 3208 O O . ILE A 1 425 ? 3.771 -8.264 -17.379 1.00 91.81 425 ILE A O 1
ATOM 3212 N N . ASP A 1 426 ? 4.973 -6.521 -18.173 1.00 93.50 426 ASP A N 1
ATOM 3213 C CA . ASP A 1 426 ? 4.321 -6.463 -19.474 1.00 93.50 426 ASP A CA 1
ATOM 3214 C C . ASP A 1 426 ? 5.234 -7.115 -20.509 1.00 93.50 426 ASP A C 1
ATOM 3216 O O . ASP A 1 426 ? 6.438 -6.868 -20.531 1.00 93.50 426 ASP A O 1
ATOM 3220 N N . VAL A 1 427 ? 4.675 -7.977 -21.355 1.00 95.12 427 VAL A N 1
ATOM 3221 C CA . VAL A 1 427 ? 5.418 -8.619 -22.443 1.00 95.12 427 VAL A CA 1
ATOM 3222 C C . VAL A 1 427 ? 4.987 -7.976 -23.749 1.00 95.12 427 VAL A C 1
ATOM 3224 O O . VAL A 1 427 ? 3.830 -8.095 -24.149 1.00 95.12 427 VAL A O 1
ATOM 3227 N N . ILE A 1 428 ? 5.917 -7.288 -24.405 1.00 96.75 428 ILE A N 1
ATOM 3228 C CA . ILE A 1 428 ? 5.675 -6.564 -25.652 1.00 96.75 428 ILE A CA 1
ATOM 3229 C C . ILE A 1 428 ? 6.575 -7.156 -26.729 1.00 96.75 428 ILE A C 1
ATOM 3231 O O . ILE A 1 428 ? 7.784 -7.262 -26.543 1.00 96.75 428 ILE A O 1
ATOM 3235 N N . VAL A 1 429 ? 5.995 -7.540 -27.863 1.00 97.38 429 VAL A N 1
ATOM 3236 C CA . VAL A 1 429 ? 6.748 -8.023 -29.024 1.00 97.38 429 VAL A CA 1
ATOM 3237 C C . VAL A 1 429 ? 6.782 -6.916 -30.063 1.00 97.38 429 VAL A C 1
ATOM 3239 O O . VAL A 1 429 ? 5.735 -6.454 -30.512 1.00 97.38 429 VAL A O 1
ATOM 3242 N N . PHE A 1 430 ? 7.986 -6.494 -30.435 1.00 97.56 430 PHE A N 1
ATOM 3243 C CA . PHE A 1 430 ? 8.197 -5.561 -31.534 1.00 97.56 430 PHE A CA 1
ATOM 3244 C C . PHE A 1 430 ? 8.607 -6.332 -32.782 1.00 97.56 430 PHE A C 1
ATOM 3246 O O . PHE A 1 430 ? 9.321 -7.332 -32.696 1.00 97.56 430 PHE A O 1
ATOM 3253 N N . SER A 1 431 ? 8.170 -5.844 -33.941 1.00 97.06 431 SER A N 1
ATOM 3254 C CA . SER A 1 431 ? 8.541 -6.396 -35.241 1.00 97.06 431 SER A CA 1
ATOM 3255 C C . SER A 1 431 ? 9.093 -5.313 -36.156 1.00 97.06 431 SER A C 1
ATOM 3257 O O . SER A 1 431 ? 8.674 -4.159 -36.066 1.00 97.06 431 SER A O 1
ATOM 3259 N N . GLY A 1 432 ? 10.021 -5.689 -37.037 1.00 97.06 432 GLY A N 1
ATOM 3260 C CA . GLY A 1 432 ? 10.660 -4.756 -37.967 1.00 97.06 432 GLY A CA 1
ATOM 3261 C C . GLY A 1 432 ? 11.450 -3.657 -37.252 1.00 97.06 432 GLY A C 1
ATOM 3262 O O . GLY A 1 432 ? 11.366 -2.487 -37.626 1.00 97.06 432 GLY A O 1
ATOM 3263 N N . ILE A 1 433 ? 12.187 -4.017 -36.199 1.00 97.69 433 ILE A N 1
ATOM 3264 C CA . ILE A 1 433 ? 12.982 -3.068 -35.413 1.00 97.69 433 ILE A CA 1
ATOM 3265 C C . ILE A 1 433 ? 14.129 -2.563 -36.288 1.00 97.69 433 ILE A C 1
ATOM 3267 O O . ILE A 1 433 ? 14.931 -3.350 -36.792 1.00 97.69 433 ILE A O 1
ATOM 3271 N N . LEU A 1 434 ? 14.217 -1.246 -36.466 1.00 97.44 434 LEU A N 1
ATOM 3272 C CA . LEU A 1 434 ? 15.236 -0.631 -37.312 1.00 97.44 434 LEU A CA 1
ATOM 3273 C C . LEU A 1 434 ? 16.633 -0.790 -36.701 1.00 97.44 434 LEU A C 1
ATOM 3275 O O . LEU A 1 434 ? 16.849 -0.490 -35.523 1.00 97.44 434 LEU A O 1
ATOM 3279 N N . VAL A 1 435 ? 17.589 -1.208 -37.533 1.00 97.38 435 VAL A N 1
ATOM 3280 C CA . VAL A 1 435 ? 19.013 -1.254 -37.191 1.00 97.38 435 VAL A CA 1
ATOM 3281 C C . VAL A 1 435 ? 19.642 0.084 -37.547 1.00 97.38 435 VAL A C 1
ATOM 3283 O O . VAL A 1 435 ? 19.806 0.432 -38.718 1.00 97.38 435 VAL A O 1
ATOM 3286 N N . HIS A 1 436 ? 20.014 0.842 -36.525 1.00 96.62 436 HIS A N 1
ATOM 3287 C CA . HIS A 1 436 ? 20.757 2.074 -36.685 1.00 96.62 436 HIS A CA 1
ATOM 3288 C C . HIS A 1 436 ? 22.253 1.756 -36.691 1.00 96.62 436 HIS A C 1
ATOM 3290 O O . HIS A 1 436 ? 22.843 1.367 -35.678 1.00 96.62 436 HIS A O 1
ATOM 3296 N N . LYS A 1 437 ? 22.858 1.894 -37.871 1.00 93.62 437 LYS A N 1
ATOM 3297 C CA . LYS A 1 437 ? 24.298 1.724 -38.057 1.00 93.62 437 LYS A CA 1
ATOM 3298 C C . LYS A 1 437 ? 25.021 2.986 -37.616 1.00 93.62 437 LYS A C 1
ATOM 3300 O O . LYS A 1 437 ? 24.523 4.089 -37.854 1.00 93.62 437 LYS A O 1
ATOM 3305 N N . ALA A 1 438 ? 26.214 2.833 -37.039 1.00 83.75 438 ALA A N 1
ATOM 3306 C CA . ALA A 1 438 ? 27.118 3.968 -36.913 1.00 83.75 438 ALA A CA 1
ATOM 3307 C C . ALA A 1 438 ? 27.279 4.607 -38.301 1.00 83.75 438 ALA A C 1
ATOM 3309 O O . ALA A 1 438 ? 27.461 3.869 -39.280 1.00 83.75 438 ALA A O 1
ATOM 3310 N N . PRO A 1 439 ? 27.219 5.945 -38.421 1.00 79.06 439 PRO A N 1
ATOM 3311 C CA . PRO A 1 439 ? 27.576 6.592 -39.672 1.00 79.06 439 PRO A CA 1
ATOM 3312 C C . PRO A 1 439 ? 28.965 6.103 -40.074 1.00 79.06 439 PRO A C 1
ATOM 3314 O O . PRO A 1 439 ? 29.881 6.063 -39.247 1.00 79.06 439 PRO A O 1
ATOM 3317 N N . SER A 1 440 ? 29.112 5.702 -41.334 1.00 83.44 440 SER A N 1
ATOM 3318 C CA . SER A 1 440 ? 30.401 5.233 -41.842 1.00 83.44 440 SER A CA 1
ATOM 3319 C C . SER A 1 440 ? 31.471 6.309 -41.611 1.00 83.44 440 SER A C 1
ATOM 3321 O O . SER A 1 440 ? 31.159 7.501 -41.586 1.00 83.44 440 SER A O 1
ATOM 3323 N N . ALA A 1 441 ? 32.746 5.934 -41.466 1.00 78.31 441 ALA A N 1
ATOM 3324 C CA . ALA A 1 441 ? 33.825 6.908 -41.244 1.00 78.31 441 ALA A CA 1
ATOM 3325 C C . ALA A 1 441 ? 33.826 8.052 -42.291 1.00 78.31 441 ALA A C 1
ATOM 3327 O O . ALA A 1 441 ? 34.156 9.194 -41.973 1.00 78.31 441 ALA A O 1
ATOM 3328 N N . GLY A 1 442 ? 33.372 7.776 -43.522 1.00 78.50 442 GLY A N 1
ATOM 3329 C CA . GLY A 1 442 ? 33.158 8.792 -44.559 1.00 78.50 442 GLY A CA 1
ATOM 3330 C C . GLY A 1 442 ? 32.006 9.765 -44.265 1.00 78.50 442 GLY A C 1
ATOM 3331 O O . GLY A 1 442 ? 32.140 10.966 -44.495 1.00 78.50 442 GLY A O 1
ATOM 3332 N N . GLU A 1 443 ? 30.89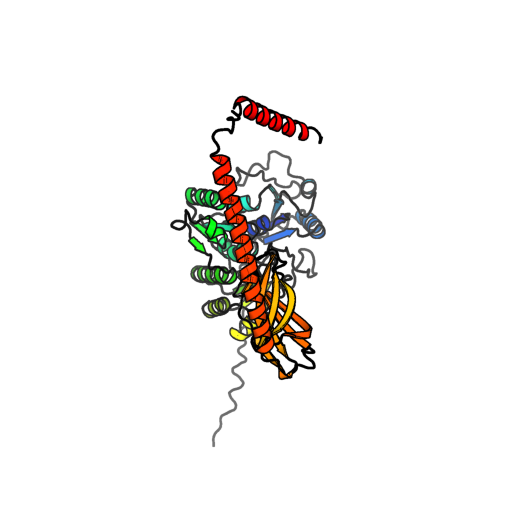1 9.288 -43.710 1.00 76.75 443 GLU A N 1
ATOM 3333 C CA . GLU A 1 443 ? 29.762 10.130 -43.287 1.00 76.75 443 GLU A CA 1
ATOM 3334 C C . GLU A 1 443 ? 30.071 10.930 -42.020 1.00 76.75 443 GLU A C 1
ATOM 3336 O O . GLU A 1 443 ? 29.642 12.081 -41.910 1.00 76.75 443 GLU A O 1
ATOM 3341 N N . GLN A 1 444 ? 30.839 10.364 -41.083 1.00 74.88 444 GLN A N 1
ATOM 3342 C CA . GLN A 1 444 ? 31.344 11.109 -39.926 1.00 74.88 444 GLN A CA 1
ATOM 3343 C C . GLN A 1 444 ? 32.232 12.272 -40.380 1.00 74.88 444 GLN A C 1
ATOM 3345 O O . GLN A 1 444 ? 31.996 13.406 -39.960 1.00 74.88 444 GLN A O 1
ATOM 3350 N N . GLY A 1 445 ? 33.149 12.030 -41.325 1.00 73.38 445 GLY A N 1
ATOM 3351 C CA . GLY A 1 445 ? 33.978 13.078 -41.926 1.00 73.38 445 GLY A CA 1
ATOM 3352 C C . GLY A 1 445 ? 33.158 14.179 -42.609 1.00 73.38 445 GLY A C 1
ATOM 3353 O O . GLY A 1 445 ? 33.429 15.363 -42.411 1.00 73.38 445 GLY A O 1
ATOM 3354 N N . MET A 1 446 ? 32.097 13.828 -43.348 1.00 71.44 446 MET A N 1
ATOM 3355 C CA . MET A 1 446 ? 31.204 14.832 -43.951 1.00 71.44 446 MET A CA 1
ATOM 3356 C C . MET A 1 446 ? 30.364 15.598 -42.918 1.00 71.44 446 MET A C 1
ATOM 3358 O O . MET A 1 446 ? 30.136 16.797 -43.089 1.00 71.44 446 MET A O 1
ATOM 3362 N N . ARG A 1 447 ? 29.913 14.952 -41.833 1.00 68.00 447 ARG A N 1
ATOM 3363 C CA . ARG A 1 447 ? 29.170 15.621 -40.748 1.00 68.00 447 ARG A CA 1
ATOM 3364 C C . ARG A 1 447 ? 30.057 16.559 -39.933 1.00 68.00 447 ARG A C 1
ATOM 3366 O O . ARG A 1 447 ? 29.596 17.643 -39.573 1.00 68.00 447 ARG A O 1
ATOM 3373 N N . GLU A 1 448 ? 31.305 16.189 -39.659 1.00 66.12 448 GLU A N 1
ATOM 3374 C CA . GLU A 1 448 ? 32.276 17.095 -39.032 1.00 66.12 448 GLU A CA 1
ATOM 3375 C C . GLU A 1 448 ? 32.613 18.275 -39.945 1.00 66.12 448 GLU A C 1
ATOM 3377 O O . GLU A 1 448 ? 32.618 19.419 -39.484 1.00 66.12 448 GLU A O 1
ATOM 3382 N N . TYR A 1 449 ? 32.773 18.035 -41.249 1.00 65.75 449 TYR A N 1
ATOM 3383 C CA . TYR A 1 449 ? 32.979 19.103 -42.229 1.00 65.75 449 TYR A CA 1
ATOM 3384 C C . TYR A 1 449 ? 31.779 20.070 -42.291 1.00 65.75 449 TYR A C 1
ATOM 3386 O O . TYR A 1 449 ? 31.950 21.290 -42.281 1.00 65.75 449 TYR A O 1
ATOM 3394 N N . ALA A 1 450 ? 30.549 19.546 -42.251 1.00 62.19 450 ALA A N 1
ATOM 3395 C CA . ALA A 1 450 ? 29.327 20.351 -42.207 1.00 62.19 450 ALA A CA 1
ATOM 3396 C C . ALA A 1 450 ? 29.163 21.129 -40.883 1.00 62.19 450 ALA A C 1
ATOM 3398 O O . ALA A 1 450 ? 28.747 22.291 -40.892 1.00 62.19 450 ALA A O 1
ATOM 3399 N N . LYS A 1 451 ? 29.540 20.539 -39.737 1.00 58.78 451 LYS A N 1
ATOM 3400 C CA . LYS A 1 451 ? 29.570 21.242 -38.439 1.00 58.78 451 LYS A CA 1
ATOM 3401 C C . LYS A 1 451 ? 30.631 22.348 -38.405 1.00 58.78 451 LYS A C 1
ATOM 3403 O O . LYS A 1 451 ? 30.374 23.404 -37.828 1.00 58.78 451 LYS A O 1
ATOM 3408 N N . GLY A 1 452 ? 31.762 22.164 -39.088 1.00 54.38 452 GLY A N 1
ATOM 3409 C CA . GLY A 1 452 ? 32.764 23.213 -39.300 1.00 54.38 452 GLY A CA 1
ATOM 3410 C C . GLY A 1 452 ? 32.197 24.456 -40.000 1.00 54.38 452 GLY A C 1
ATOM 3411 O O . GLY A 1 452 ? 32.514 25.579 -39.610 1.00 54.38 452 GLY A O 1
ATOM 3412 N N . GLY A 1 453 ? 31.278 24.277 -40.957 1.00 55.66 453 GLY A N 1
ATOM 3413 C CA . GLY A 1 453 ? 30.557 25.380 -41.611 1.00 55.66 453 GLY A CA 1
ATOM 3414 C C . GLY A 1 453 ? 29.525 26.079 -40.713 1.00 55.66 453 GLY A C 1
ATOM 3415 O O . GLY A 1 453 ? 29.367 27.299 -40.775 1.00 55.66 453 GLY A O 1
ATOM 3416 N N . SER A 1 454 ? 28.861 25.339 -39.817 1.00 53.00 454 SER A N 1
ATOM 3417 C CA . SER A 1 454 ? 27.885 25.901 -38.867 1.00 53.00 454 SER A CA 1
ATOM 3418 C C . SER A 1 454 ? 28.527 26.815 -37.818 1.00 53.00 454 SER A C 1
ATOM 3420 O O . SER A 1 454 ? 27.879 27.758 -37.361 1.00 53.00 454 SER A O 1
ATOM 3422 N N . ASN A 1 455 ? 29.790 26.574 -37.456 1.00 57.00 455 ASN A N 1
ATOM 3423 C CA . ASN A 1 455 ? 30.519 27.430 -36.520 1.00 57.00 455 ASN A CA 1
ATOM 3424 C C . ASN A 1 455 ? 30.814 28.818 -37.104 1.00 57.00 455 ASN A C 1
ATOM 3426 O O . ASN A 1 455 ? 30.842 29.790 -36.361 1.00 57.00 455 ASN A O 1
ATOM 3430 N N . ALA A 1 456 ? 30.968 28.951 -38.425 1.00 64.25 456 ALA A N 1
ATOM 3431 C CA . ALA A 1 456 ? 31.110 30.262 -39.058 1.00 64.25 456 ALA A CA 1
ATOM 3432 C C . ALA A 1 456 ? 29.797 31.065 -39.001 1.00 64.25 456 ALA A C 1
ATOM 3434 O O . ALA A 1 456 ? 29.810 32.264 -38.729 1.00 64.25 456 ALA A O 1
ATOM 3435 N N . ILE A 1 457 ? 28.653 30.399 -39.190 1.00 68.88 457 ILE A N 1
ATOM 3436 C CA . ILE A 1 457 ? 27.330 31.038 -39.130 1.00 68.88 457 ILE A CA 1
ATOM 3437 C C . ILE A 1 457 ? 26.987 31.447 -37.693 1.00 68.88 457 ILE A C 1
ATOM 3439 O O . ILE A 1 457 ? 26.525 32.567 -37.478 1.00 68.88 457 ILE A O 1
ATOM 3443 N N . SER A 1 458 ? 27.257 30.598 -36.696 1.00 69.00 458 SER A N 1
ATOM 3444 C CA . SER A 1 458 ? 27.034 30.957 -35.289 1.00 69.00 458 SER A CA 1
ATOM 3445 C C . SER A 1 458 ? 27.925 32.122 -34.847 1.00 69.00 458 SER A C 1
ATOM 3447 O O . SER A 1 458 ? 27.444 33.019 -34.155 1.00 69.00 458 SER A O 1
ATOM 3449 N N . LEU A 1 459 ? 29.176 32.188 -35.318 1.00 75.62 459 LEU A N 1
ATOM 3450 C CA . LEU A 1 459 ? 30.079 33.309 -35.042 1.00 75.62 459 LEU A CA 1
ATOM 3451 C C . LEU A 1 459 ? 29.589 34.613 -35.686 1.00 75.62 459 LEU A C 1
ATOM 3453 O O . LEU A 1 459 ? 29.622 35.651 -35.031 1.00 75.62 459 LEU A O 1
ATOM 3457 N N . ILE A 1 460 ? 29.060 34.563 -36.916 1.00 79.88 460 ILE A N 1
ATOM 3458 C CA . ILE A 1 460 ? 28.442 35.720 -37.591 1.00 79.88 460 ILE A CA 1
ATOM 3459 C C . ILE A 1 460 ? 27.204 36.207 -36.826 1.00 79.88 460 ILE A C 1
ATOM 3461 O O . ILE A 1 460 ? 27.058 37.408 -36.609 1.00 79.88 460 ILE A O 1
ATOM 3465 N N . VAL A 1 461 ? 26.335 35.299 -36.369 1.00 83.00 461 VAL A N 1
ATOM 3466 C CA . VAL A 1 461 ? 25.140 35.663 -35.587 1.00 83.00 461 VAL A CA 1
ATOM 3467 C C . VAL A 1 461 ? 25.528 36.311 -34.255 1.00 83.00 461 VAL A C 1
ATOM 3469 O O . VAL A 1 461 ? 24.966 37.346 -33.892 1.00 83.00 461 VAL A O 1
ATOM 3472 N N . VAL A 1 462 ? 26.525 35.765 -33.552 1.00 85.56 462 VAL A N 1
ATOM 3473 C CA . VAL A 1 462 ? 27.049 36.359 -32.312 1.00 85.56 462 VAL A CA 1
ATOM 3474 C C . VAL A 1 462 ? 27.648 37.744 -32.575 1.00 85.56 462 VAL A C 1
ATOM 3476 O O . VAL A 1 462 ? 27.392 38.669 -31.805 1.00 85.56 462 VAL A O 1
ATOM 3479 N N . LEU A 1 463 ? 28.379 37.925 -33.679 1.00 89.75 463 LEU A N 1
ATOM 3480 C CA . LEU A 1 463 ? 28.968 39.215 -34.051 1.00 89.75 463 LEU A CA 1
ATOM 3481 C C . LEU A 1 463 ? 27.893 40.266 -34.366 1.00 89.75 463 LEU A C 1
ATOM 3483 O O . LEU A 1 463 ? 27.994 41.401 -33.907 1.00 89.75 463 LEU A O 1
ATOM 3487 N N . ILE A 1 464 ? 26.832 39.881 -35.085 1.00 91.06 464 ILE A N 1
ATOM 3488 C CA . ILE A 1 464 ? 25.681 40.750 -35.377 1.00 91.06 464 ILE A CA 1
ATOM 3489 C C . ILE A 1 464 ? 24.987 41.177 -34.079 1.00 91.06 464 ILE A C 1
ATOM 3491 O O . ILE A 1 464 ? 24.705 42.361 -33.893 1.00 91.06 464 ILE A O 1
ATOM 3495 N N . LEU A 1 465 ? 24.752 40.242 -33.153 1.00 88.94 465 LEU A N 1
ATOM 3496 C CA . LEU A 1 465 ? 24.142 40.553 -31.857 1.00 88.94 465 LEU A CA 1
ATOM 3497 C C . LEU A 1 465 ? 25.017 41.497 -31.019 1.00 88.94 465 LEU A C 1
ATOM 3499 O O . LEU A 1 465 ? 24.492 42.413 -30.388 1.00 88.94 465 LEU A O 1
ATOM 3503 N N . LEU A 1 466 ? 26.341 41.331 -31.061 1.00 92.06 466 LEU A N 1
ATOM 3504 C CA . LEU A 1 466 ? 27.297 42.231 -30.409 1.00 92.06 466 LEU A CA 1
ATOM 3505 C C . LEU A 1 466 ? 27.264 43.641 -31.009 1.00 92.06 466 LEU A C 1
ATOM 3507 O O . LEU A 1 466 ? 27.223 44.618 -30.263 1.00 92.06 466 LEU A O 1
ATOM 3511 N N . VAL A 1 467 ? 27.215 43.762 -32.339 1.00 92.50 467 VAL A N 1
ATOM 3512 C CA . VAL A 1 467 ? 27.092 45.059 -33.026 1.00 92.50 467 VAL A CA 1
ATOM 3513 C C . VAL A 1 467 ? 25.779 45.753 -32.656 1.00 92.50 467 VAL A C 1
ATOM 3515 O O . VAL A 1 467 ? 25.788 46.946 -32.353 1.00 92.50 467 VAL A O 1
ATOM 3518 N N . ILE A 1 468 ? 24.664 45.018 -32.605 1.00 90.31 468 ILE A N 1
ATOM 3519 C CA . ILE A 1 468 ? 23.362 45.557 -32.179 1.00 90.31 468 ILE A CA 1
ATOM 3520 C C . ILE A 1 468 ? 23.417 46.024 -30.719 1.00 90.31 468 ILE A C 1
ATOM 3522 O O . ILE A 1 468 ? 22.937 47.113 -30.404 1.00 90.31 468 ILE A O 1
ATOM 3526 N N . ALA A 1 469 ? 24.025 45.239 -29.827 1.00 88.94 469 ALA A N 1
ATOM 3527 C CA . ALA A 1 469 ? 24.166 45.603 -28.420 1.00 88.94 469 ALA A CA 1
ATOM 3528 C C . ALA A 1 469 ? 25.016 46.872 -28.238 1.00 88.94 469 ALA A C 1
ATOM 3530 O O . ALA A 1 469 ? 24.613 47.781 -27.511 1.00 88.94 469 ALA A O 1
ATOM 3531 N N . VAL A 1 470 ? 26.149 46.980 -28.941 1.00 90.38 470 VAL A N 1
ATOM 3532 C CA . VAL A 1 470 ? 27.000 48.182 -28.926 1.00 90.38 470 VAL A CA 1
ATOM 3533 C C . VAL A 1 470 ? 26.248 49.387 -29.489 1.00 90.38 470 VAL A C 1
ATOM 3535 O O . VAL A 1 470 ? 26.260 50.451 -28.871 1.00 90.38 470 VAL A O 1
ATOM 3538 N N . TYR A 1 471 ? 25.533 49.223 -30.605 1.00 87.88 471 TYR A N 1
ATOM 3539 C CA . TYR A 1 471 ? 24.706 50.280 -31.189 1.00 87.88 471 TYR A CA 1
ATOM 3540 C C . TYR A 1 471 ? 23.649 50.790 -30.200 1.00 87.88 471 TYR A C 1
ATOM 3542 O O . TYR A 1 471 ? 23.521 51.999 -30.000 1.00 87.88 471 TYR A O 1
ATOM 3550 N N . LEU A 1 472 ? 22.941 49.883 -29.518 1.00 87.06 472 LEU A N 1
ATOM 3551 C CA . LEU A 1 472 ? 21.949 50.232 -28.499 1.00 87.06 472 LEU A CA 1
ATOM 3552 C C . LEU A 1 472 ? 22.578 50.977 -27.314 1.00 87.06 472 LEU A C 1
ATOM 3554 O O . LEU A 1 472 ? 22.032 51.991 -26.883 1.00 87.06 472 LEU A O 1
ATOM 3558 N N . ILE A 1 473 ? 23.741 50.539 -26.823 1.00 83.31 473 ILE A N 1
ATOM 3559 C CA . ILE A 1 473 ? 24.461 51.217 -25.731 1.00 83.31 473 ILE A CA 1
ATOM 3560 C C . ILE A 1 473 ? 24.889 52.633 -26.148 1.00 83.31 473 ILE A C 1
ATOM 3562 O O . ILE A 1 473 ? 24.742 53.576 -25.368 1.00 83.31 473 ILE A O 1
ATOM 3566 N N . MET A 1 474 ? 25.376 52.813 -27.379 1.00 80.06 474 MET A N 1
ATOM 3567 C CA . MET A 1 474 ? 25.760 54.138 -27.876 1.00 80.06 474 MET A CA 1
ATOM 3568 C C . MET A 1 474 ? 24.551 55.058 -28.083 1.00 80.06 474 MET A C 1
ATOM 3570 O O . MET A 1 474 ? 24.645 56.253 -27.811 1.00 80.06 474 MET A O 1
ATOM 3574 N N . HIS A 1 475 ? 23.402 54.522 -28.504 1.00 73.12 475 HIS A N 1
ATOM 3575 C CA . HIS A 1 475 ? 22.177 55.312 -28.664 1.00 73.12 475 HIS A CA 1
ATOM 3576 C C . HIS A 1 475 ? 21.515 55.690 -27.334 1.00 73.12 475 HIS A C 1
ATOM 3578 O O . HIS A 1 475 ? 20.958 56.781 -27.227 1.00 73.12 475 HIS A O 1
ATOM 3584 N N . ILE A 1 476 ? 21.620 54.848 -26.303 1.00 72.19 476 ILE A N 1
ATOM 3585 C CA . ILE A 1 476 ? 21.111 55.156 -24.956 1.00 72.19 476 ILE A CA 1
ATOM 3586 C C . ILE A 1 476 ? 21.898 56.307 -24.299 1.00 72.19 476 ILE A C 1
ATOM 3588 O O . ILE A 1 476 ? 21.328 57.062 -23.514 1.00 72.19 476 ILE A O 1
ATOM 3592 N N . ASN A 1 477 ? 23.170 56.498 -24.662 1.00 62.53 477 ASN A N 1
ATOM 3593 C CA . ASN A 1 477 ? 24.026 57.567 -24.130 1.00 62.53 477 ASN A CA 1
ATOM 3594 C C . ASN A 1 477 ? 24.054 58.846 -24.993 1.00 62.53 477 ASN A C 1
ATOM 3596 O O . ASN A 1 477 ? 24.838 59.757 -24.728 1.00 62.53 477 ASN A O 1
ATOM 3600 N N . SER A 1 478 ? 23.196 58.939 -26.012 1.00 58.47 478 SER A N 1
ATOM 3601 C CA . SER A 1 478 ? 23.008 60.158 -26.802 1.00 58.47 478 SER A CA 1
ATOM 3602 C C . SER A 1 478 ? 22.397 61.279 -25.934 1.00 58.47 478 SER A C 1
ATOM 3604 O O . SER A 1 478 ? 21.311 61.081 -25.379 1.00 58.47 478 SER A O 1
ATOM 3606 N N . PRO A 1 479 ? 23.012 62.478 -25.834 1.00 52.00 479 PRO A N 1
ATOM 3607 C CA . PRO A 1 479 ? 22.542 63.577 -24.974 1.00 52.00 479 PRO A CA 1
ATOM 3608 C C . PRO A 1 479 ? 21.189 64.214 -25.357 1.00 52.00 479 PRO A C 1
ATOM 3610 O O . PRO A 1 479 ? 20.841 65.265 -24.825 1.00 52.00 479 PRO A O 1
ATOM 3613 N N . GLY A 1 480 ? 20.424 63.621 -26.280 1.00 57.12 480 GLY A N 1
ATOM 3614 C CA . GLY A 1 480 ? 19.156 64.160 -26.787 1.00 57.12 480 GLY A CA 1
ATOM 3615 C C . GLY A 1 480 ? 17.891 63.419 -26.344 1.00 57.12 480 GLY A C 1
ATOM 3616 O O . GLY A 1 480 ? 16.794 63.853 -26.693 1.00 57.12 480 GLY A O 1
ATOM 3617 N N . ALA A 1 481 ? 17.993 62.314 -25.595 1.00 48.56 481 ALA A N 1
ATOM 3618 C CA . ALA A 1 481 ? 16.814 61.565 -25.158 1.00 48.56 481 ALA A CA 1
ATOM 3619 C C . ALA A 1 481 ? 16.110 62.283 -23.990 1.00 48.56 481 ALA A C 1
ATOM 3621 O O . ALA A 1 481 ? 16.458 62.133 -22.818 1.00 48.56 481 ALA A O 1
ATOM 3622 N N . SER A 1 482 ? 15.108 63.093 -24.326 1.00 52.38 482 SER A N 1
ATOM 3623 C CA . SER A 1 482 ? 14.200 63.753 -23.389 1.00 52.38 482 SER A CA 1
ATOM 3624 C C . SER A 1 482 ? 13.641 62.760 -22.363 1.00 52.38 482 SER A C 1
ATOM 3626 O O . SER A 1 482 ? 12.955 61.801 -22.720 1.00 52.38 482 SER A O 1
ATOM 3628 N N . ARG A 1 483 ? 13.922 63.013 -21.077 1.00 46.88 483 ARG A N 1
ATOM 3629 C CA . ARG A 1 483 ? 13.355 62.296 -19.926 1.00 46.88 483 ARG A CA 1
ATOM 3630 C C . ARG A 1 483 ? 11.827 62.281 -20.021 1.00 46.88 483 ARG A C 1
ATOM 3632 O O . ARG A 1 483 ? 11.179 63.279 -19.715 1.00 46.88 483 ARG A O 1
ATOM 3639 N N . ILE A 1 484 ? 11.248 61.133 -20.368 1.00 51.72 484 ILE A N 1
ATOM 3640 C CA . ILE A 1 484 ? 9.836 60.854 -20.097 1.00 51.72 484 ILE A CA 1
ATOM 3641 C C . ILE A 1 484 ? 9.725 60.645 -18.585 1.00 51.72 484 ILE A C 1
ATOM 3643 O O . ILE A 1 484 ? 10.015 59.574 -18.053 1.00 51.72 484 ILE A O 1
ATOM 3647 N N . VAL A 1 485 ? 9.365 61.712 -17.874 1.00 47.38 485 VAL A N 1
ATOM 3648 C CA . VAL A 1 485 ? 8.977 61.651 -16.465 1.00 47.38 485 VAL A CA 1
ATOM 3649 C C . VAL A 1 485 ? 7.602 60.990 -16.418 1.00 47.38 485 VAL A C 1
ATOM 3651 O O . VAL A 1 485 ? 6.585 61.632 -16.660 1.00 47.38 485 VAL A O 1
ATOM 3654 N N . LEU A 1 486 ? 7.570 59.685 -16.151 1.00 47.44 486 LEU A N 1
ATOM 3655 C CA . LEU A 1 486 ? 6.330 58.983 -15.836 1.00 47.44 486 LEU A CA 1
ATOM 3656 C C . LEU A 1 486 ? 5.825 59.475 -14.475 1.00 47.44 486 LEU A C 1
ATOM 3658 O O . LEU A 1 486 ? 6.407 59.171 -13.430 1.00 47.44 486 LEU A O 1
ATOM 3662 N N . ASP A 1 487 ? 4.747 60.256 -14.512 1.00 52.03 487 ASP A N 1
ATOM 3663 C CA . ASP A 1 487 ? 4.022 60.732 -13.340 1.00 52.03 487 ASP A CA 1
ATOM 3664 C C . ASP A 1 487 ? 3.529 59.532 -12.508 1.00 52.03 487 ASP A C 1
ATOM 3666 O O . ASP A 1 487 ? 2.711 58.713 -12.944 1.00 52.03 487 ASP A O 1
ATOM 3670 N N . ARG A 1 488 ? 4.039 59.420 -11.274 1.00 53.34 488 ARG A N 1
ATOM 3671 C CA . ARG A 1 488 ? 3.684 58.364 -10.309 1.00 53.34 488 ARG A CA 1
ATOM 3672 C C . ARG A 1 488 ? 2.182 58.318 -9.997 1.00 53.34 488 ARG A C 1
ATOM 3674 O O . ARG A 1 488 ? 1.714 57.297 -9.487 1.00 53.34 488 ARG A O 1
ATOM 3681 N N . ASN A 1 489 ? 1.414 59.356 -10.330 1.00 53.19 489 ASN A N 1
ATOM 3682 C CA . ASN A 1 489 ? -0.025 59.394 -10.087 1.00 53.19 489 ASN A CA 1
ATOM 3683 C C . ASN A 1 489 ? -0.868 58.539 -11.052 1.00 53.19 489 ASN A C 1
ATOM 3685 O O . ASN A 1 489 ? -1.996 58.174 -10.701 1.00 53.19 489 ASN A O 1
ATOM 3689 N N . GLU A 1 490 ? -0.356 58.134 -12.221 1.00 54.50 490 GLU A N 1
ATOM 3690 C CA . GLU A 1 490 ? -1.130 57.289 -13.150 1.00 54.50 490 GLU A CA 1
ATOM 3691 C C . GLU A 1 490 ? -1.099 55.794 -12.792 1.00 54.50 490 GLU A C 1
ATOM 3693 O O . GLU A 1 490 ? -2.097 55.083 -12.960 1.00 54.50 490 GLU A O 1
ATOM 3698 N N . ILE A 1 491 ? -0.009 55.316 -12.183 1.00 57.12 491 ILE A N 1
ATOM 3699 C CA . ILE A 1 491 ? 0.144 53.904 -11.784 1.00 57.12 491 ILE A CA 1
ATOM 3700 C C . ILE A 1 491 ? -0.829 53.539 -10.646 1.00 57.12 491 ILE A C 1
ATOM 3702 O O . ILE A 1 491 ? -1.373 52.429 -10.614 1.00 57.12 491 ILE A O 1
ATOM 3706 N N . GLY A 1 492 ? -1.131 54.490 -9.752 1.00 58.25 492 GLY A N 1
ATOM 3707 C CA . GLY A 1 492 ? -2.134 54.314 -8.695 1.00 58.25 492 GLY A CA 1
ATOM 3708 C C . GLY A 1 492 ? -3.553 54.127 -9.247 1.00 58.25 492 GLY A C 1
ATOM 3709 O O . GLY A 1 492 ? -4.270 53.206 -8.844 1.00 58.25 492 GLY A O 1
ATOM 3710 N N . ARG A 1 493 ? -3.938 54.926 -10.252 1.00 59.97 493 ARG A N 1
ATOM 3711 C CA . ARG A 1 493 ? -5.285 54.875 -10.851 1.00 59.97 493 ARG A CA 1
ATOM 3712 C C . ARG A 1 493 ? -5.513 53.608 -11.688 1.00 59.97 493 ARG A C 1
ATOM 3714 O O . ARG A 1 493 ? -6.639 53.108 -11.746 1.00 59.97 493 ARG A O 1
ATOM 3721 N N . ALA A 1 494 ? -4.463 53.037 -12.283 1.00 59.78 494 ALA A N 1
ATOM 3722 C CA . ALA A 1 494 ? -4.550 51.778 -13.030 1.00 59.78 494 ALA A CA 1
ATOM 3723 C C . ALA A 1 494 ? -4.765 50.548 -12.119 1.00 59.78 494 ALA A C 1
ATOM 3725 O O . ALA A 1 494 ? -5.516 49.631 -12.477 1.00 59.78 494 ALA A O 1
ATOM 3726 N N . ARG A 1 495 ? -4.177 50.534 -10.912 1.00 58.62 495 ARG A N 1
ATOM 3727 C CA . ARG A 1 495 ? -4.391 49.456 -9.926 1.00 58.62 495 ARG A CA 1
ATOM 3728 C C . ARG A 1 495 ? -5.803 49.473 -9.338 1.00 58.62 495 ARG A C 1
ATOM 3730 O O . ARG A 1 495 ? -6.405 48.408 -9.177 1.00 58.62 495 ARG A O 1
ATOM 3737 N N . GLU A 1 496 ? -6.382 50.650 -9.113 1.00 61.19 496 GLU A N 1
ATOM 3738 C CA . GLU A 1 496 ? -7.734 50.754 -8.550 1.00 61.19 496 GLU A CA 1
ATOM 3739 C C . GLU A 1 496 ? -8.834 50.316 -9.542 1.00 61.19 496 GLU A C 1
ATOM 3741 O O . GLU A 1 496 ? -9.808 49.656 -9.161 1.00 61.19 496 GLU A O 1
ATOM 3746 N N . ARG A 1 497 ? -8.647 50.571 -10.848 1.00 62.03 497 ARG A N 1
ATOM 3747 C CA . ARG A 1 497 ? -9.580 50.115 -11.900 1.00 62.03 497 ARG A CA 1
ATOM 3748 C C . ARG A 1 497 ? -9.581 48.588 -12.077 1.00 62.03 497 ARG A C 1
ATOM 3750 O O . ARG A 1 497 ? -10.643 48.009 -12.320 1.00 62.03 497 ARG A O 1
ATOM 3757 N N . ARG A 1 498 ? -8.442 47.906 -11.874 1.00 58.59 498 ARG A N 1
ATOM 3758 C CA . ARG A 1 498 ? -8.361 46.427 -11.918 1.00 58.59 498 ARG A CA 1
ATOM 3759 C C . ARG A 1 498 ? -9.046 45.746 -10.727 1.00 58.59 498 ARG A C 1
ATOM 3761 O O . ARG A 1 498 ? -9.606 44.663 -10.894 1.00 58.59 498 ARG A O 1
ATOM 3768 N N . HIS A 1 499 ? -9.075 46.375 -9.551 1.00 58.22 499 HIS A N 1
ATOM 3769 C CA . HIS A 1 499 ? -9.759 45.801 -8.385 1.00 58.22 499 HIS A CA 1
ATOM 3770 C C . HIS A 1 499 ? -11.290 45.924 -8.465 1.00 58.22 499 HIS A C 1
ATOM 3772 O O . HIS A 1 499 ? -12.008 45.006 -8.053 1.00 58.22 499 HIS A O 1
ATOM 3778 N N . LYS A 1 500 ? -11.808 47.010 -9.058 1.00 59.03 500 LYS A N 1
ATOM 3779 C CA . LYS A 1 500 ? -13.258 47.206 -9.241 1.00 59.03 500 LYS A CA 1
ATOM 3780 C C . LYS A 1 500 ? -13.857 46.288 -10.322 1.00 59.03 500 LYS A C 1
ATOM 3782 O O . LYS A 1 500 ? -14.993 45.844 -10.153 1.00 59.03 500 LYS A O 1
ATOM 3787 N N . SER A 1 501 ? -13.110 45.900 -11.365 1.00 54.94 501 SER A N 1
ATOM 3788 C CA . SER A 1 501 ? -13.632 44.971 -12.390 1.00 54.94 501 SER A CA 1
ATOM 3789 C C . SER A 1 501 ? -13.736 43.516 -11.902 1.00 54.94 501 SER A C 1
ATOM 3791 O O . SER A 1 501 ? -14.693 42.818 -12.244 1.00 54.94 501 SER A O 1
ATOM 3793 N N . ARG A 1 502 ? -12.834 43.067 -11.013 1.00 54.59 502 ARG A N 1
ATOM 3794 C CA . ARG A 1 502 ? -12.886 41.712 -10.428 1.00 54.59 502 ARG A CA 1
ATOM 3795 C C . ARG A 1 502 ? -14.047 41.508 -9.447 1.00 54.59 502 ARG A C 1
ATOM 3797 O O . ARG A 1 502 ? -14.586 40.407 -9.380 1.00 54.59 502 ARG A O 1
ATOM 3804 N N . ARG A 1 503 ? -14.504 42.554 -8.744 1.00 52.25 503 ARG A N 1
ATOM 3805 C CA . ARG A 1 503 ? -15.690 42.460 -7.865 1.00 52.25 503 ARG A CA 1
ATOM 3806 C C . ARG A 1 503 ? -17.017 42.377 -8.631 1.00 52.25 503 ARG A C 1
ATOM 3808 O O . ARG A 1 503 ? -17.953 41.772 -8.118 1.00 52.25 503 ARG A O 1
ATOM 3815 N N . LYS A 1 504 ? -17.101 42.905 -9.859 1.00 50.66 504 LYS A N 1
ATOM 3816 C CA . LYS A 1 504 ? -18.333 42.847 -10.670 1.00 50.66 504 LYS A CA 1
ATOM 3817 C C . LYS A 1 504 ? -18.587 41.469 -11.302 1.00 50.66 504 LYS A C 1
ATOM 3819 O O . LYS A 1 504 ? -19.741 41.093 -11.452 1.00 50.66 504 LYS A O 1
ATOM 3824 N N . ARG A 1 505 ? -17.546 40.670 -11.580 1.00 49.94 505 ARG A N 1
ATOM 3825 C CA . ARG A 1 505 ? -17.702 39.309 -12.145 1.00 49.94 505 ARG A CA 1
ATOM 3826 C C . ARG A 1 505 ? -18.154 38.236 -11.142 1.00 49.94 505 ARG A C 1
ATOM 3828 O O . ARG A 1 505 ? -18.650 37.206 -11.567 1.00 49.94 505 ARG A O 1
ATOM 3835 N N . ARG A 1 506 ? -18.056 38.475 -9.828 1.00 49.19 506 ARG A N 1
ATOM 3836 C CA . ARG A 1 506 ? -18.494 37.515 -8.789 1.00 49.19 506 ARG A CA 1
ATOM 3837 C C . ARG A 1 506 ? -19.956 37.662 -8.338 1.00 49.19 506 ARG A C 1
ATOM 3839 O O . ARG A 1 506 ? -20.386 36.916 -7.471 1.00 49.19 506 ARG A O 1
ATOM 3846 N N . ARG A 1 507 ? -20.727 38.597 -8.905 1.00 48.84 507 ARG A N 1
ATOM 3847 C CA . ARG A 1 507 ? -22.162 38.776 -8.591 1.00 48.84 507 ARG A CA 1
ATOM 3848 C C . ARG A 1 507 ? -23.114 38.358 -9.724 1.00 48.84 507 ARG A C 1
ATOM 3850 O O . ARG A 1 507 ? -24.304 38.595 -9.602 1.00 48.84 507 ARG A O 1
ATOM 3857 N N . GLY A 1 508 ? -22.605 37.752 -10.801 1.00 45.25 508 GLY A N 1
ATOM 3858 C CA . GLY A 1 508 ? -23.396 37.364 -11.980 1.00 45.25 508 GLY A CA 1
ATOM 3859 C C . GLY A 1 508 ? -23.764 35.880 -12.090 1.00 45.25 508 GLY A C 1
ATOM 3860 O O . GLY A 1 508 ? -24.334 35.489 -13.100 1.00 45.25 508 GLY A O 1
ATOM 3861 N N . HIS A 1 509 ? -23.436 35.052 -11.098 1.00 48.69 509 HIS A N 1
ATOM 3862 C CA . HIS A 1 509 ? -23.907 33.667 -11.012 1.00 48.69 509 HIS A CA 1
ATOM 3863 C C . HIS A 1 509 ? -24.544 33.454 -9.640 1.00 48.69 509 HIS A C 1
ATOM 3865 O O . HIS A 1 509 ? -23.890 33.064 -8.673 1.00 48.69 509 HIS A O 1
ATOM 3871 N N . LYS A 1 510 ? -25.815 33.834 -9.575 1.00 42.16 510 LYS A N 1
ATOM 3872 C CA . LYS A 1 510 ? -26.838 33.277 -8.702 1.00 42.16 510 LYS A CA 1
ATOM 3873 C C . LYS A 1 510 ? -28.056 33.032 -9.569 1.00 42.16 510 LYS A C 1
ATOM 3875 O O . LYS A 1 510 ? -28.313 33.920 -10.415 1.00 42.16 510 LYS A O 1
#

Secondary structure (DSSP, 8-state):
-------SSSSS--------TT-TT----SEEEEEE-S-HHHHHHHHHHHHHHT-EEEE--SHHHHHHHHHHHT-SSSEEEEEEESS-SSTTHHHHS-B--SGGGGSS-TTT-SSS--EEBSS-TTEEEEEES-HHHHHHHT--SSEEEEEETT-HHHHHHHHHHHHHTTPEEEEE-TTTHHHHHHHHHHTT-EEEEESGGGGG-GGGTTTSEEE--SSHHHHHHHHHHHHHHHH--SEEEEE-SSEEETT---SSS-EEE--SS---HHHHHHHHHS---EEEEE-TTT--HHHHHHHHHHH---EEEE-EEEPTT-SSEEE--EEEPP-----EEEEEEEEETTTTEEEEEEEE-SSS-EEEEEEEE-TTS-EEEPPPEEE-TT-EEEEEE----GGGEETTEEEEEEEEEEEESBTTB--EEEEEEEEEEEEEPPPPHHHHHHHHHHHHHHHHHHHHHHHHHHHHHHHHHHHHT-TT-------HHHHHHHHHHHHHHHHHHTTS--